Protein AF-A0A3R7MPG0-F1 (afdb_monomer)

InterPro domains:
  IPR007248 Mpv17/PMP22 [PF04117] (119-171)
  IPR007248 Mpv17/PMP22 [PF04117] (306-366)
  IPR007248 Mpv17/PMP22 [PTHR11266] (178-366)

Mean predicted aligned error: 11.09 Å

Radius of gyration: 25.56 Å; Cα contacts (8 Å, |Δi|>4): 336; chains: 1; bounding box: 61×49×84 Å

Structure (mmCIF, N/CA/C/O backbone):
data_AF-A0A3R7MPG0-F1
#
_entry.id   AF-A0A3R7MPG0-F1
#
loop_
_atom_site.group_PDB
_atom_site.id
_atom_site.type_symbol
_atom_site.label_atom_id
_atom_site.label_alt_id
_atom_site.label_comp_id
_atom_site.label_asym_id
_atom_site.label_entity_id
_atom_site.label_seq_id
_atom_site.pdbx_PDB_ins_code
_atom_site.Cartn_x
_atom_site.Cartn_y
_atom_site.Cartn_z
_atom_site.occupancy
_atom_site.B_iso_or_equiv
_atom_site.auth_seq_id
_atom_site.auth_comp_id
_a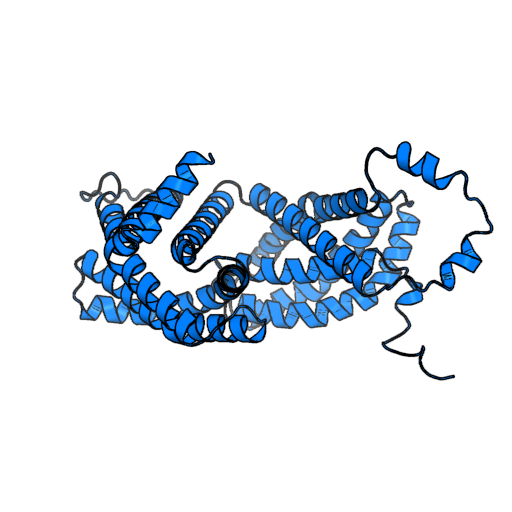tom_site.auth_asym_id
_atom_site.auth_atom_id
_atom_site.pdbx_PDB_model_num
ATOM 1 N N . MET A 1 1 ? -23.304 -18.219 -6.476 1.00 56.66 1 MET A N 1
ATOM 2 C CA . MET A 1 1 ? -22.806 -16.913 -5.970 1.00 56.66 1 MET A CA 1
ATOM 3 C C . MET A 1 1 ? -23.835 -15.772 -6.027 1.00 56.66 1 MET A C 1
ATOM 5 O O . MET A 1 1 ? -23.925 -15.036 -5.053 1.00 56.66 1 MET A O 1
ATOM 9 N N . ARG A 1 2 ? -24.663 -15.634 -7.081 1.00 66.88 2 ARG A N 1
ATOM 10 C CA . ARG A 1 2 ? -25.668 -14.545 -7.211 1.00 66.88 2 ARG A CA 1
ATOM 11 C C . ARG A 1 2 ? -26.670 -14.441 -6.041 1.00 66.88 2 ARG A C 1
ATOM 13 O O . ARG A 1 2 ? -26.971 -13.341 -5.599 1.00 66.88 2 ARG A O 1
ATOM 20 N N . GLY A 1 3 ? -27.127 -15.575 -5.500 1.00 79.06 3 GLY A N 1
ATOM 21 C CA . GLY A 1 3 ? -28.109 -15.603 -4.405 1.00 79.06 3 GLY A CA 1
ATOM 22 C C . GLY A 1 3 ? -27.589 -15.125 -3.042 1.00 79.06 3 GLY A C 1
ATOM 23 O O . GLY A 1 3 ? -28.354 -14.545 -2.280 1.00 79.06 3 GLY A O 1
ATOM 24 N N . PHE A 1 4 ? -26.301 -15.321 -2.734 1.00 82.81 4 PHE A N 1
ATOM 25 C CA . PHE A 1 4 ? -25.721 -14.835 -1.474 1.00 82.81 4 PHE A CA 1
ATOM 26 C C . PHE A 1 4 ? -25.606 -13.310 -1.473 1.00 82.81 4 PHE A C 1
ATOM 28 O O . PHE A 1 4 ? -26.016 -12.672 -0.511 1.00 82.81 4 PHE A O 1
ATOM 35 N N . ARG A 1 5 ? -25.128 -12.731 -2.583 1.00 82.19 5 ARG A N 1
ATOM 36 C CA . ARG A 1 5 ? -25.036 -11.277 -2.751 1.00 82.19 5 ARG A CA 1
ATOM 37 C C . ARG A 1 5 ? -26.388 -10.599 -2.523 1.00 82.19 5 ARG A C 1
ATOM 39 O O . ARG A 1 5 ? -26.471 -9.720 -1.685 1.00 82.19 5 ARG A O 1
ATOM 46 N N . LEU A 1 6 ? -27.448 -11.058 -3.191 1.00 85.88 6 LEU A N 1
ATOM 47 C CA . LEU A 1 6 ? -28.782 -10.459 -3.047 1.00 85.88 6 LEU A CA 1
ATOM 48 C C . LEU A 1 6 ? -29.316 -10.528 -1.606 1.00 85.88 6 LEU A C 1
ATOM 50 O O . LEU A 1 6 ? -29.942 -9.584 -1.134 1.00 85.88 6 LEU A O 1
ATOM 54 N N . LYS A 1 7 ? -29.052 -11.630 -0.889 1.00 88.81 7 LYS A N 1
ATOM 55 C CA . LYS A 1 7 ? -29.408 -11.750 0.535 1.00 88.81 7 LYS A CA 1
ATOM 56 C C . LYS A 1 7 ? -28.602 -10.786 1.404 1.00 88.81 7 LYS A C 1
ATOM 58 O O . LYS A 1 7 ? -29.168 -10.160 2.292 1.00 88.81 7 LYS A O 1
ATOM 63 N N . TYR A 1 8 ? -27.306 -10.665 1.139 1.00 87.88 8 TYR A N 1
ATOM 64 C CA . TYR A 1 8 ? -26.431 -9.754 1.866 1.00 87.88 8 TYR A CA 1
ATOM 65 C C . TYR A 1 8 ? -26.814 -8.286 1.637 1.00 87.88 8 TYR A C 1
ATOM 67 O O . TYR A 1 8 ? -26.885 -7.523 2.595 1.00 87.88 8 TYR A O 1
ATOM 75 N N . ASP A 1 9 ? -27.147 -7.922 0.398 1.00 87.81 9 ASP A N 1
ATOM 76 C CA . ASP A 1 9 ? -27.633 -6.590 0.027 1.00 87.81 9 ASP A CA 1
ATOM 77 C C . ASP A 1 9 ? -28.928 -6.265 0.781 1.00 87.81 9 ASP A C 1
ATOM 79 O O . ASP A 1 9 ? -29.051 -5.205 1.393 1.00 87.81 9 ASP A O 1
ATOM 83 N N . LYS A 1 10 ? -29.858 -7.228 0.844 1.00 90.50 10 LYS A N 1
ATOM 84 C CA . LYS A 1 10 ? -31.075 -7.092 1.648 1.00 90.50 10 LYS A CA 1
ATOM 85 C C . LYS A 1 10 ? -30.762 -6.861 3.132 1.00 90.50 10 LYS A C 1
ATOM 87 O O . LYS A 1 10 ? -31.320 -5.953 3.732 1.00 90.50 10 LYS A O 1
ATOM 92 N N . TRP A 1 11 ? -29.851 -7.628 3.730 1.00 91.00 11 TRP A N 1
ATOM 93 C CA . TRP A 1 11 ? -29.467 -7.433 5.135 1.00 91.00 11 TRP A CA 1
ATOM 94 C C . TRP A 1 11 ? -28.760 -6.098 5.395 1.00 91.00 11 TRP A C 1
ATOM 96 O O . TRP A 1 11 ? -28.925 -5.512 6.468 1.00 91.00 11 TRP A O 1
ATOM 106 N N . LEU A 1 12 ? -27.967 -5.604 4.441 1.00 89.69 12 LEU A N 1
ATOM 107 C CA . LEU A 1 12 ? -27.347 -4.282 4.526 1.00 89.69 12 LEU A CA 1
ATOM 108 C C . LEU A 1 12 ? -28.386 -3.163 4.491 1.00 89.69 12 LEU A C 1
ATOM 110 O O . LEU A 1 12 ? -28.209 -2.170 5.192 1.00 89.69 12 LEU A O 1
ATOM 114 N N . HIS A 1 13 ? -29.452 -3.333 3.713 1.00 89.31 13 HIS A N 1
ATOM 115 C CA . HIS A 1 13 ? -30.543 -2.373 3.638 1.00 89.31 13 HIS A CA 1
ATOM 116 C C . HIS A 1 13 ? -31.448 -2.429 4.881 1.00 89.31 13 HIS A C 1
ATOM 118 O O . HIS A 1 13 ? -31.694 -1.405 5.515 1.00 89.31 13 HIS A O 1
ATOM 124 N N . ASP A 1 14 ? -31.892 -3.626 5.272 1.00 92.12 14 ASP A N 1
ATOM 125 C CA . ASP A 1 14 ? -32.869 -3.819 6.351 1.00 92.12 14 ASP A CA 1
ATOM 126 C C . ASP A 1 14 ? -32.254 -3.602 7.746 1.00 92.12 14 ASP A C 1
ATOM 128 O O . ASP A 1 14 ? -32.938 -3.210 8.690 1.00 92.12 14 ASP A O 1
ATOM 132 N N . SER A 1 15 ? -30.962 -3.895 7.922 1.00 92.25 15 SER A N 1
ATOM 133 C CA . SER A 1 15 ? -30.272 -3.802 9.218 1.00 92.25 15 SER A CA 1
ATOM 134 C C . SER A 1 15 ? -28.780 -3.477 9.047 1.00 92.25 15 SER A C 1
ATOM 136 O O . SER A 1 15 ? -27.912 -4.293 9.377 1.00 92.25 15 SER A O 1
ATOM 138 N N . PRO A 1 16 ? -28.436 -2.268 8.563 1.00 90.50 16 PRO A N 1
ATOM 139 C CA . PRO A 1 16 ? -27.074 -1.917 8.162 1.00 90.50 16 PRO A CA 1
ATOM 140 C C . PRO A 1 16 ? -26.043 -2.055 9.283 1.00 90.50 16 PRO A C 1
ATOM 142 O O . PRO A 1 16 ? -24.941 -2.547 9.042 1.00 90.50 16 PRO A O 1
ATOM 145 N N . LEU A 1 17 ? -26.372 -1.611 10.500 1.00 92.50 17 LEU A N 1
ATOM 146 C CA . LEU A 1 17 ? -25.441 -1.643 11.633 1.00 92.50 17 LEU A CA 1
ATOM 147 C C . LEU A 1 17 ? -25.150 -3.071 12.091 1.00 92.50 17 LEU A C 1
ATOM 149 O O . LEU A 1 17 ? -23.988 -3.415 12.278 1.00 92.50 17 LEU A O 1
ATOM 153 N N . VAL A 1 18 ? -26.180 -3.913 12.200 1.00 93.88 18 VAL A N 1
ATOM 154 C CA . VAL A 1 18 ? -26.025 -5.317 12.603 1.00 93.88 18 VAL A CA 1
ATOM 155 C C . VAL A 1 18 ? -25.221 -6.075 11.555 1.00 93.88 18 VAL A C 1
ATOM 157 O O . VAL A 1 18 ? -24.236 -6.727 11.887 1.00 93.88 18 VAL A O 1
ATOM 160 N N . THR A 1 19 ? -25.567 -5.927 10.276 1.00 93.06 19 THR A N 1
ATOM 161 C CA . THR A 1 19 ? -24.882 -6.620 9.178 1.00 93.06 19 THR A CA 1
ATOM 162 C C . THR A 1 19 ? -23.407 -6.228 9.090 1.00 93.06 19 THR A C 1
ATOM 164 O O . THR A 1 19 ? -22.535 -7.095 8.974 1.00 93.06 19 THR A O 1
ATOM 167 N N . LYS A 1 20 ? -23.095 -4.930 9.204 1.00 93.12 20 LYS A N 1
ATOM 168 C CA . LYS A 1 20 ? -21.711 -4.424 9.230 1.00 93.12 20 LYS A CA 1
ATOM 169 C C . LYS A 1 20 ? -20.977 -4.840 10.506 1.00 93.12 20 LYS A C 1
ATOM 171 O O . LYS A 1 20 ? -19.799 -5.177 10.430 1.00 93.12 20 LYS A O 1
ATOM 176 N N . GLY A 1 21 ? -21.666 -4.863 11.646 1.00 95.81 21 GLY A N 1
ATOM 177 C CA . GLY A 1 21 ? -21.138 -5.324 12.928 1.00 95.81 21 GLY A CA 1
ATOM 178 C C . GLY A 1 21 ? -20.740 -6.795 12.887 1.00 95.81 21 GLY A C 1
ATOM 179 O O . GLY A 1 21 ? -19.581 -7.118 13.116 1.00 95.81 21 GLY A O 1
ATOM 180 N N . VAL A 1 22 ? -21.653 -7.687 12.498 1.00 95.50 22 VAL A N 1
ATOM 181 C CA . VAL A 1 22 ? -21.399 -9.137 12.425 1.00 95.50 22 VAL A CA 1
ATOM 182 C C . VAL A 1 22 ? -20.270 -9.455 11.447 1.00 95.50 22 VAL A C 1
ATOM 184 O O . VAL A 1 22 ? -19.342 -10.187 11.787 1.00 95.50 22 VAL A O 1
ATOM 187 N N . THR A 1 23 ? -20.302 -8.873 10.245 1.00 92.50 23 THR A N 1
ATOM 188 C CA . THR A 1 23 ? -19.237 -9.102 9.255 1.00 92.50 23 THR A CA 1
ATOM 189 C C . THR A 1 23 ? -17.882 -8.580 9.726 1.00 92.50 23 THR A C 1
ATOM 191 O O . THR A 1 23 ? -16.873 -9.260 9.545 1.00 92.50 23 THR A O 1
ATOM 194 N N . SER A 1 24 ? -17.845 -7.419 10.383 1.00 93.25 24 SER A N 1
ATOM 195 C CA . SER A 1 24 ? -16.608 -6.887 10.963 1.00 93.25 24 SER A CA 1
ATOM 196 C C . SER A 1 24 ? -16.107 -7.754 12.115 1.00 93.25 24 SER A C 1
ATOM 198 O O . SER A 1 24 ? -14.927 -8.078 12.142 1.00 93.25 24 SER A O 1
ATOM 200 N N . ALA A 1 25 ? -16.982 -8.197 13.017 1.00 95.50 25 ALA A N 1
ATOM 201 C CA . ALA A 1 25 ? -16.635 -9.070 14.134 1.00 95.50 25 ALA A CA 1
ATOM 202 C C . ALA A 1 25 ? -15.935 -10.353 13.650 1.00 95.50 25 ALA A C 1
ATOM 204 O O . ALA A 1 25 ? -14.857 -10.696 14.135 1.00 95.50 25 ALA A O 1
ATOM 205 N N . ILE A 1 26 ? -16.499 -11.004 12.623 1.00 93.88 26 ILE A N 1
ATOM 206 C CA . ILE A 1 26 ? -15.910 -12.193 11.991 1.00 93.88 26 ILE A CA 1
ATOM 207 C C . ILE A 1 26 ? -14.532 -11.869 11.402 1.00 93.88 26 ILE A C 1
ATOM 209 O O . ILE A 1 26 ? -13.565 -12.573 11.687 1.00 93.88 26 ILE A O 1
ATOM 213 N N . LEU A 1 27 ? -14.413 -10.802 10.604 1.00 91.06 27 LEU A N 1
ATOM 214 C CA . LEU A 1 27 ? -13.152 -10.458 9.940 1.00 91.06 27 LEU A CA 1
ATOM 215 C C . LEU A 1 27 ? -12.053 -10.091 10.939 1.00 91.06 27 LEU A C 1
ATOM 217 O O . LEU A 1 27 ? -10.922 -10.554 10.784 1.00 91.06 27 LEU A O 1
ATOM 221 N N . PHE A 1 28 ? -12.373 -9.317 11.979 1.00 92.44 28 PHE A N 1
ATOM 222 C CA . PHE A 1 28 ? -11.432 -8.996 13.051 1.00 92.44 28 PHE A CA 1
ATOM 223 C C . PHE A 1 28 ? -10.973 -10.252 13.795 1.00 92.44 28 PHE A C 1
ATOM 225 O O . PHE A 1 28 ? -9.769 -10.416 13.978 1.00 92.44 28 PHE A O 1
ATOM 232 N N . GLY A 1 29 ? -11.893 -11.164 14.129 1.00 90.56 29 GLY A N 1
ATOM 233 C CA . GLY A 1 29 ? -11.553 -12.443 14.754 1.00 90.56 29 GLY A CA 1
ATOM 234 C C . GLY A 1 29 ? -10.646 -13.318 13.883 1.00 90.56 29 GLY A C 1
ATOM 235 O O . GLY A 1 29 ? -9.642 -13.831 14.367 1.00 90.56 29 GLY A O 1
ATOM 236 N N . VAL A 1 30 ? -10.948 -13.442 12.584 1.00 89.75 30 VAL A N 1
ATOM 237 C CA . VAL A 1 30 ? -10.126 -14.222 11.639 1.00 89.75 30 VAL A CA 1
ATOM 238 C C . VAL A 1 30 ? -8.711 -13.662 11.530 1.00 89.75 30 VAL A C 1
ATOM 240 O O . VAL A 1 30 ? -7.752 -14.420 11.620 1.00 89.75 30 VAL A O 1
ATOM 243 N N . GLY A 1 31 ? -8.550 -12.351 11.345 1.00 84.06 31 GLY A N 1
ATOM 244 C CA . GLY A 1 31 ? -7.193 -11.812 11.197 1.00 84.06 31 GLY A CA 1
ATOM 245 C C . GLY A 1 31 ? -6.423 -11.716 12.508 1.00 84.06 31 GLY A C 1
ATOM 246 O O . GLY A 1 31 ? -5.208 -11.831 12.473 1.00 84.06 31 GLY A O 1
ATOM 247 N N . ASP A 1 32 ? -7.084 -11.644 13.670 1.00 88.31 32 ASP A N 1
ATOM 248 C CA . ASP A 1 32 ? -6.380 -11.855 14.941 1.00 88.31 32 ASP A CA 1
ATOM 249 C C . ASP A 1 32 ? -5.816 -13.284 15.038 1.00 88.31 32 ASP A C 1
ATOM 251 O O . ASP A 1 32 ? -4.692 -13.464 15.489 1.00 88.31 32 ASP A O 1
ATOM 255 N N . ARG A 1 33 ? -6.519 -14.300 14.514 1.00 87.19 33 ARG A N 1
ATOM 256 C CA . ARG A 1 33 ? -5.970 -15.667 14.422 1.00 87.19 33 ARG A CA 1
ATOM 257 C C . ARG A 1 33 ? -4.807 -15.795 13.451 1.00 87.19 33 ARG A C 1
ATOM 259 O O . ARG A 1 33 ? -3.883 -16.553 13.728 1.00 87.19 33 ARG A O 1
ATOM 266 N N . ILE A 1 34 ? -4.836 -15.061 12.340 1.00 82.75 34 ILE A N 1
ATOM 267 C CA . ILE A 1 34 ? -3.691 -14.980 11.424 1.00 82.75 34 ILE A CA 1
ATOM 268 C C . ILE A 1 34 ? -2.509 -14.314 12.141 1.00 82.75 34 ILE A C 1
ATOM 270 O O . ILE A 1 34 ? -1.416 -14.867 12.127 1.00 82.75 34 ILE A O 1
ATOM 274 N N . ALA A 1 35 ? -2.734 -13.187 12.824 1.00 79.50 35 ALA A N 1
ATOM 275 C CA . ALA A 1 35 ? -1.698 -12.459 13.556 1.00 79.50 35 ALA A CA 1
ATOM 276 C C . ALA A 1 35 ? -1.056 -13.307 14.664 1.00 79.50 35 ALA A C 1
ATOM 278 O O . ALA A 1 35 ? 0.163 -13.408 14.719 1.00 79.50 35 ALA A O 1
ATOM 279 N N . GLN A 1 36 ? -1.857 -13.992 15.485 1.00 81.25 36 GLN A N 1
ATOM 280 C CA . GLN A 1 36 ? -1.340 -14.893 16.522 1.00 81.25 36 GLN A CA 1
ATOM 281 C C . GLN A 1 36 ? -0.517 -16.051 15.944 1.00 81.25 36 GLN A C 1
ATOM 283 O O . GLN A 1 36 ? 0.438 -16.498 16.569 1.00 81.25 36 GLN A O 1
ATOM 288 N N . ARG A 1 37 ? -0.863 -16.541 14.746 1.00 79.62 37 ARG A N 1
ATOM 289 C CA . ARG A 1 37 ? -0.071 -17.568 14.061 1.00 79.62 37 ARG A CA 1
ATOM 290 C C . ARG A 1 37 ? 1.283 -17.030 13.590 1.00 79.62 37 ARG A C 1
ATOM 292 O O . ARG A 1 37 ? 2.259 -17.765 13.667 1.00 79.62 37 ARG A O 1
ATOM 299 N N . ILE A 1 38 ? 1.336 -15.778 13.125 1.00 70.69 38 ILE A N 1
ATOM 300 C CA . ILE A 1 38 ? 2.599 -15.104 12.774 1.00 70.69 38 ILE A CA 1
ATOM 301 C C . ILE A 1 38 ? 3.476 -14.968 14.025 1.00 70.69 38 ILE A C 1
ATOM 303 O O . ILE A 1 38 ? 4.623 -15.388 14.005 1.00 70.69 38 ILE A O 1
ATOM 307 N N . GLU A 1 39 ? 2.923 -14.450 15.125 1.00 71.94 39 GLU A N 1
ATOM 308 C CA . GLU A 1 39 ? 3.657 -14.254 16.388 1.00 71.94 39 GLU A CA 1
ATOM 309 C C . GLU A 1 39 ? 4.150 -15.585 16.991 1.00 71.94 39 GLU A C 1
ATOM 311 O O . GLU A 1 39 ? 5.285 -15.689 17.456 1.00 71.94 39 GLU A O 1
ATOM 316 N N . GLY A 1 40 ? 3.329 -16.640 16.928 1.00 64.06 40 GLY A N 1
ATOM 317 C CA . GLY A 1 40 ? 3.726 -17.983 17.358 1.00 64.06 40 GLY A CA 1
ATOM 318 C C . GLY A 1 40 ? 4.908 -18.546 16.563 1.00 64.06 40 GLY A C 1
ATOM 319 O O . GLY A 1 40 ? 5.736 -19.246 17.134 1.00 64.06 40 GLY A O 1
ATOM 320 N N . SER A 1 41 ? 5.039 -18.185 15.281 1.00 51.62 41 SER A N 1
ATOM 321 C CA . SER A 1 41 ? 6.190 -18.570 14.454 1.00 51.62 41 SER A CA 1
ATOM 322 C C . SER A 1 41 ? 7.494 -17.860 14.846 1.00 51.62 41 SER A C 1
ATOM 324 O O . SER A 1 41 ? 8.555 -18.379 14.513 1.00 51.62 41 SER A O 1
ATOM 326 N N . GLU A 1 42 ? 7.447 -16.701 15.516 1.00 51.94 42 GLU A N 1
ATOM 327 C CA . GLU A 1 42 ? 8.642 -15.970 15.985 1.00 51.94 42 GLU A CA 1
ATOM 328 C C . GLU A 1 42 ? 9.144 -16.475 17.350 1.00 51.94 42 GLU A C 1
ATOM 330 O O . GLU A 1 42 ? 10.319 -16.326 17.679 1.00 51.94 42 GLU A O 1
ATOM 335 N N . THR A 1 43 ? 8.260 -17.074 18.154 1.00 50.19 43 THR A N 1
ATOM 336 C CA . THR A 1 43 ? 8.569 -17.459 19.545 1.00 50.19 43 THR A CA 1
ATOM 337 C C . THR A 1 43 ? 9.219 -18.847 19.646 1.00 50.19 43 THR A C 1
ATOM 339 O O . THR A 1 43 ? 9.880 -19.144 20.636 1.00 50.19 43 THR A O 1
ATOM 342 N N . ASP A 1 44 ? 9.113 -19.684 18.607 1.00 48.34 44 ASP A N 1
ATOM 343 C CA . ASP A 1 44 ? 9.743 -21.016 18.572 1.00 48.34 44 ASP A CA 1
ATOM 344 C C . ASP A 1 44 ? 11.290 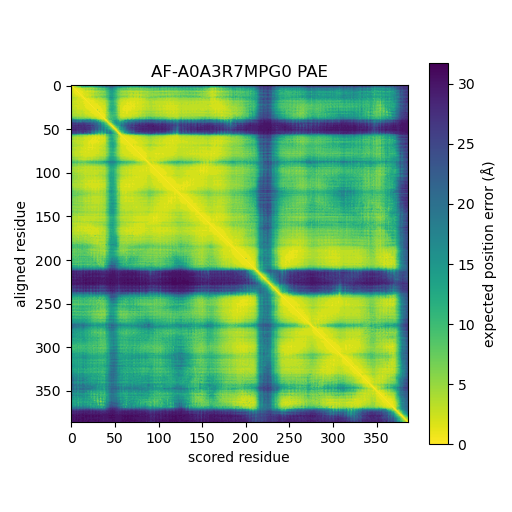-20.978 18.464 1.00 48.34 44 ASP A C 1
ATOM 346 O O . ASP A 1 44 ? 11.925 -22.021 18.608 1.00 48.34 44 ASP A O 1
ATOM 350 N N . ASP A 1 45 ? 11.912 -19.800 18.284 1.00 46.19 45 ASP A N 1
ATOM 351 C CA . ASP A 1 45 ? 13.380 -19.635 18.219 1.00 46.19 45 ASP A CA 1
ATOM 352 C C . ASP A 1 45 ? 14.014 -19.155 19.550 1.00 46.19 45 ASP A C 1
ATOM 354 O O . ASP A 1 45 ? 15.224 -19.244 19.739 1.00 46.19 45 ASP A O 1
ATOM 358 N N . ASN A 1 46 ? 13.211 -18.697 20.522 1.00 43.97 46 ASN A N 1
ATOM 359 C CA . ASN A 1 46 ? 13.669 -18.326 21.869 1.00 43.97 46 ASN A CA 1
ATOM 360 C C . ASN A 1 46 ? 12.781 -19.014 22.911 1.00 43.97 46 ASN A C 1
ATOM 362 O O . ASN A 1 46 ? 11.691 -18.544 23.225 1.00 43.97 46 ASN A O 1
ATOM 366 N N . GLY A 1 47 ? 13.257 -20.151 23.421 1.00 44.00 47 GLY A N 1
ATOM 367 C CA . GLY A 1 47 ? 12.510 -21.095 24.255 1.00 44.00 47 GLY A CA 1
ATOM 368 C C . GLY A 1 47 ? 12.124 -20.626 25.662 1.00 44.00 47 GLY A C 1
ATOM 369 O O . GLY A 1 47 ? 12.475 -21.301 26.623 1.00 44.00 47 GLY A O 1
ATOM 370 N N . ASP A 1 48 ? 11.338 -19.557 25.782 1.00 42.44 48 ASP A N 1
ATOM 371 C CA . ASP A 1 48 ? 10.615 -19.213 27.010 1.00 42.44 48 ASP A CA 1
ATOM 372 C C . ASP A 1 48 ? 9.108 -19.397 26.790 1.00 42.44 48 ASP A C 1
ATOM 374 O O . ASP A 1 48 ? 8.401 -18.553 26.237 1.00 42.44 48 ASP A O 1
ATOM 378 N N . LYS A 1 49 ? 8.605 -20.559 27.217 1.00 46.03 49 LYS A N 1
ATOM 379 C CA . LYS A 1 49 ? 7.169 -20.819 27.334 1.00 46.03 49 LYS A CA 1
ATOM 380 C C . LYS A 1 49 ? 6.689 -20.226 28.652 1.00 46.03 49 LYS A C 1
ATOM 382 O O . LYS A 1 49 ? 6.760 -20.894 29.680 1.00 46.03 49 LYS A O 1
ATOM 387 N N . ASP A 1 50 ? 6.199 -18.992 28.614 1.00 44.47 50 ASP A N 1
ATOM 388 C CA . ASP A 1 50 ? 5.477 -18.434 29.755 1.00 44.47 50 ASP A CA 1
ATOM 389 C C . ASP A 1 50 ? 4.065 -19.045 29.823 1.00 44.47 50 ASP A C 1
ATOM 391 O O . ASP A 1 50 ? 3.201 -18.822 28.968 1.00 44.47 50 ASP A O 1
ATOM 395 N N . ASP A 1 51 ? 3.855 -19.884 30.835 1.00 47.66 51 ASP A N 1
ATOM 396 C CA . ASP A 1 51 ? 2.583 -20.516 31.168 1.00 47.66 51 ASP A CA 1
ATOM 397 C C . ASP A 1 51 ? 1.680 -19.508 31.908 1.00 47.66 51 ASP A C 1
ATOM 399 O O . ASP A 1 51 ? 1.779 -19.328 33.121 1.00 47.66 51 ASP A O 1
ATOM 403 N N . SER A 1 52 ? 0.709 -18.896 31.214 1.00 40.94 52 SER A N 1
ATOM 404 C CA . SER A 1 52 ? -0.459 -18.299 31.886 1.00 40.94 52 SER A CA 1
ATOM 405 C C . SER A 1 52 ? -1.757 -18.353 31.052 1.00 40.94 52 SER A C 1
ATOM 407 O O . SER A 1 52 ? -1.990 -17.587 30.128 1.00 40.94 52 SER A O 1
ATOM 409 N N . ALA A 1 53 ? -2.647 -19.292 31.403 1.00 45.12 53 ALA A N 1
ATOM 410 C CA . ALA A 1 53 ? -4.120 -19.290 31.262 1.00 45.12 53 ALA A CA 1
ATOM 411 C C . ALA A 1 53 ? -4.841 -18.854 29.945 1.00 45.12 53 ALA A C 1
ATOM 413 O O . ALA A 1 53 ? -6.077 -18.785 29.947 1.00 45.12 53 ALA A O 1
ATOM 414 N N . ASP A 1 54 ? -4.160 -18.583 28.828 1.00 55.72 54 ASP A N 1
ATOM 415 C CA . ASP A 1 54 ? -4.753 -18.283 27.508 1.00 55.72 54 ASP A CA 1
ATOM 416 C C . ASP A 1 54 ? -4.219 -19.248 26.440 1.00 55.72 54 ASP A C 1
ATOM 418 O O . ASP A 1 54 ? -3.624 -18.851 25.444 1.00 55.72 54 ASP A O 1
ATOM 422 N N . ARG A 1 55 ? -4.436 -20.554 26.658 1.00 50.50 55 ARG A N 1
ATOM 423 C CA . ARG A 1 55 ? -3.823 -21.673 25.908 1.00 50.50 55 ARG A CA 1
ATOM 424 C C . ARG A 1 55 ? -4.021 -21.658 24.376 1.00 50.50 55 ARG A C 1
ATOM 426 O O . ARG A 1 55 ? -3.465 -22.509 23.700 1.00 50.50 55 ARG A O 1
ATOM 433 N N . HIS A 1 56 ? -4.811 -20.729 23.831 1.00 58.12 56 HIS A N 1
ATOM 434 C CA . HIS A 1 56 ? -5.071 -20.571 22.394 1.00 58.12 56 HIS A CA 1
ATOM 435 C C . HIS A 1 56 ? -5.327 -19.103 21.964 1.00 58.12 56 HIS A C 1
ATOM 437 O O . HIS A 1 56 ? -5.938 -18.884 20.914 1.00 58.12 56 HIS A O 1
ATOM 443 N N . GLY A 1 57 ? -4.980 -18.104 22.792 1.00 75.00 57 GLY A N 1
ATOM 444 C CA . GLY A 1 57 ? -5.218 -16.680 22.492 1.00 75.00 57 GLY A CA 1
ATOM 445 C C . GLY A 1 57 ? -6.693 -16.303 22.272 1.00 75.00 57 GLY A C 1
ATOM 446 O O . GLY A 1 57 ? -7.018 -15.314 21.602 1.00 75.00 57 GLY A O 1
ATOM 447 N N . LEU A 1 58 ? -7.626 -17.103 22.805 1.00 84.06 58 LEU A N 1
ATOM 448 C CA . LEU A 1 58 ? -9.068 -16.938 22.589 1.00 84.06 58 LEU A CA 1
ATOM 449 C C . LEU A 1 58 ? -9.575 -15.635 23.206 1.00 84.06 58 LEU A C 1
ATOM 451 O O . LEU A 1 58 ? -10.453 -14.991 22.627 1.00 84.06 58 LEU A O 1
ATOM 455 N N . LYS A 1 59 ? -9.017 -15.239 24.358 1.00 86.69 59 LYS A N 1
ATOM 456 C CA . LYS A 1 59 ? -9.386 -13.990 25.034 1.00 86.69 59 LYS A CA 1
ATOM 457 C C . LYS A 1 59 ? -9.010 -12.789 24.173 1.00 86.69 59 LYS A C 1
ATOM 459 O O . LYS A 1 59 ? -9.842 -11.906 23.966 1.00 86.69 59 LYS A O 1
ATOM 464 N N . ARG A 1 60 ? -7.805 -12.788 23.592 1.00 85.31 60 ARG A N 1
ATOM 465 C CA . ARG A 1 60 ? -7.376 -11.756 22.636 1.00 85.31 60 ARG A CA 1
ATOM 466 C C . ARG A 1 60 ? -8.298 -11.694 21.418 1.00 85.31 60 ARG A C 1
ATOM 468 O O . ARG A 1 60 ? -8.773 -10.608 21.080 1.00 85.31 60 ARG A O 1
ATOM 475 N N . THR A 1 61 ? -8.648 -12.841 20.838 1.00 91.81 61 THR A N 1
ATOM 476 C CA . THR A 1 61 ? -9.573 -12.884 19.698 1.00 91.81 61 THR A CA 1
ATOM 477 C C . THR A 1 61 ? -10.950 -12.342 20.055 1.00 91.81 61 THR A C 1
ATOM 479 O O . THR A 1 61 ? -11.508 -11.567 19.283 1.00 91.81 61 THR A O 1
ATOM 482 N N . ALA A 1 62 ? -11.491 -12.675 21.229 1.00 93.44 62 ALA A N 1
ATOM 483 C CA . ALA A 1 62 ? -12.777 -12.146 21.678 1.00 93.44 62 ALA A CA 1
ATOM 484 C C . ALA A 1 62 ? -12.763 -10.610 21.776 1.00 93.44 62 ALA A C 1
ATOM 486 O O . ALA A 1 62 ? -13.706 -9.958 21.327 1.00 93.44 62 ALA A O 1
ATOM 487 N N . ARG A 1 63 ? -11.671 -10.015 22.274 1.00 93.00 63 ARG A N 1
ATOM 488 C CA . ARG A 1 63 ? -11.494 -8.550 22.310 1.00 93.00 63 ARG A CA 1
ATOM 489 C C . ARG A 1 63 ? -11.468 -7.949 20.903 1.00 93.00 63 ARG A C 1
ATOM 491 O O . ARG A 1 63 ? -12.137 -6.953 20.648 1.00 93.00 63 ARG A O 1
ATOM 498 N N . MET A 1 64 ? -10.791 -8.586 19.949 1.00 93.12 64 MET A N 1
ATOM 499 C CA . MET A 1 64 ? -10.779 -8.113 18.556 1.00 93.12 64 MET A CA 1
ATOM 500 C C . MET A 1 64 ? -12.150 -8.232 17.876 1.00 93.12 64 MET A C 1
ATOM 502 O O . MET A 1 64 ? -12.558 -7.321 17.157 1.00 93.12 64 MET A O 1
ATOM 506 N N . VAL A 1 65 ? -12.893 -9.310 18.140 1.00 95.69 65 VAL A N 1
ATOM 507 C CA . VAL A 1 65 ? -14.277 -9.501 17.670 1.00 95.69 65 VAL A CA 1
ATOM 508 C C . VAL A 1 65 ? -15.187 -8.392 18.212 1.00 95.69 65 VAL A C 1
ATOM 510 O O . VAL A 1 65 ? -15.945 -7.794 17.445 1.00 95.69 65 VAL A O 1
ATOM 513 N N . LEU A 1 66 ? -15.077 -8.071 19.507 1.00 96.50 66 LEU A N 1
ATOM 514 C CA . LEU A 1 66 ? -15.831 -6.988 20.146 1.00 96.50 66 LEU A CA 1
ATOM 515 C C . LEU A 1 66 ? -15.462 -5.617 19.571 1.00 96.50 66 LEU A C 1
ATOM 517 O O . LEU A 1 66 ? -16.357 -4.853 19.206 1.00 96.50 66 LEU A O 1
ATOM 521 N N . TRP A 1 67 ? -14.166 -5.325 19.426 1.00 95.69 67 TRP A N 1
ATOM 522 C CA . TRP A 1 67 ? -13.699 -4.100 18.779 1.00 95.69 67 TRP A CA 1
ATOM 523 C C . TRP A 1 67 ? -14.280 -3.957 17.372 1.00 95.69 67 TRP A C 1
ATOM 525 O O . TRP A 1 67 ? -14.887 -2.936 17.053 1.00 95.69 67 TRP A O 1
ATOM 535 N N . GLY A 1 68 ? -14.138 -4.992 16.543 1.00 91.94 68 GLY A N 1
ATOM 536 C CA . GLY A 1 68 ? -14.599 -4.988 15.160 1.00 91.94 68 GLY A CA 1
ATOM 537 C C . GLY A 1 68 ? -16.108 -4.798 15.034 1.00 91.94 68 GLY A C 1
ATOM 538 O O . GLY A 1 68 ? -16.568 -3.978 14.239 1.00 91.94 68 GLY A O 1
ATOM 539 N N . GLY A 1 69 ? -16.878 -5.558 15.814 1.00 94.25 69 GLY A N 1
ATOM 540 C CA . GLY A 1 69 ? -18.331 -5.608 15.686 1.00 94.25 69 GLY A CA 1
ATOM 541 C C . GLY A 1 69 ? -19.081 -4.478 16.379 1.00 94.25 69 GLY A C 1
ATOM 542 O O . GLY A 1 69 ? -20.035 -3.953 15.808 1.00 94.25 69 GLY A O 1
ATOM 543 N N . VAL A 1 70 ? -18.662 -4.107 17.590 1.00 95.69 70 VAL A N 1
ATOM 544 C CA . VAL A 1 70 ? -19.427 -3.201 18.464 1.00 95.69 70 VAL A CA 1
ATOM 545 C C . VAL A 1 70 ? -18.915 -1.766 18.393 1.00 95.69 70 VAL A C 1
ATOM 547 O O . VAL A 1 70 ? -19.709 -0.835 18.487 1.00 95.69 70 VAL A O 1
ATOM 550 N N . LEU A 1 71 ? -17.610 -1.565 18.196 1.00 94.25 71 LEU A N 1
ATOM 551 C CA . LEU A 1 71 ? -17.011 -0.228 18.181 1.00 94.25 71 LEU A CA 1
ATOM 552 C C . LEU A 1 71 ? -16.699 0.223 16.752 1.00 94.25 71 LEU A C 1
ATOM 554 O O . LEU A 1 71 ? -17.296 1.175 16.251 1.00 94.25 71 LEU A O 1
ATOM 558 N N . PHE A 1 72 ? -15.811 -0.486 16.059 1.00 93.81 72 PHE A N 1
ATOM 559 C CA . PHE A 1 72 ? -15.306 -0.088 14.747 1.00 93.81 72 PHE A CA 1
ATOM 560 C C . PHE A 1 72 ? -16.409 0.009 13.685 1.00 93.81 72 PHE A C 1
ATOM 562 O O . PHE A 1 72 ? -16.485 1.014 12.978 1.00 93.81 72 PHE A O 1
ATOM 569 N N . ALA A 1 73 ? -17.278 -1.000 13.563 1.00 93.75 73 ALA A N 1
ATOM 570 C CA . ALA A 1 73 ? -18.302 -1.008 12.520 1.00 93.75 73 ALA A CA 1
ATOM 571 C C . ALA A 1 73 ? -19.365 0.098 12.683 1.00 93.75 73 ALA A C 1
ATOM 573 O O . ALA A 1 73 ? -19.646 0.774 11.688 1.00 93.75 73 ALA A O 1
ATOM 574 N N . PRO A 1 74 ? -19.932 0.360 13.879 1.00 95.25 74 PRO A N 1
ATOM 575 C CA . PRO A 1 74 ? -20.837 1.495 14.066 1.00 95.25 74 PRO A CA 1
ATOM 576 C C . PRO A 1 74 ? -20.156 2.855 13.878 1.00 95.25 74 PRO A C 1
ATOM 578 O O . PRO A 1 74 ? -20.708 3.709 13.181 1.00 95.25 74 PRO A O 1
ATOM 581 N N . ILE A 1 75 ? -18.942 3.040 14.415 1.00 95.56 75 ILE A N 1
ATOM 582 C CA . ILE A 1 75 ? -18.169 4.284 14.250 1.00 95.56 75 ILE A CA 1
ATOM 583 C C . ILE A 1 75 ? -17.889 4.541 12.763 1.00 95.56 75 ILE A C 1
ATOM 585 O O . ILE A 1 75 ? -18.177 5.622 12.247 1.00 95.56 75 ILE A O 1
ATOM 589 N N . GLY A 1 76 ? -17.401 3.529 12.041 1.00 93.94 76 GLY A N 1
ATOM 590 C CA . GLY A 1 76 ? -17.156 3.614 10.603 1.00 93.94 76 GLY A CA 1
ATOM 591 C C . GLY A 1 76 ? -18.436 3.845 9.798 1.00 93.94 76 GLY A C 1
ATOM 592 O O . GLY A 1 76 ? -18.430 4.610 8.835 1.00 93.94 76 GLY A O 1
ATOM 593 N N . HIS A 1 77 ? -19.560 3.237 10.194 1.00 94.62 77 HIS A N 1
ATOM 594 C CA . HIS A 1 77 ? -20.853 3.475 9.550 1.00 94.62 77 HIS A CA 1
ATOM 595 C C . HIS A 1 77 ? -21.258 4.942 9.673 1.00 94.62 77 HIS A C 1
ATOM 597 O O . HIS A 1 77 ? -21.604 5.560 8.664 1.00 94.62 77 HIS A O 1
ATOM 603 N N . ALA A 1 78 ? -21.199 5.505 10.880 1.00 95.69 78 ALA A N 1
ATOM 604 C CA . ALA A 1 78 ? -21.516 6.908 11.107 1.00 95.69 78 ALA A CA 1
ATOM 605 C C . ALA A 1 78 ? -20.582 7.826 10.301 1.00 95.69 78 ALA A C 1
ATOM 607 O O . ALA A 1 78 ? -21.064 8.701 9.579 1.00 95.69 78 ALA A O 1
ATOM 608 N N . TRP A 1 79 ? -19.269 7.568 10.344 1.00 96.50 79 TRP A N 1
ATOM 609 C CA . TRP A 1 79 ? -18.264 8.360 9.634 1.00 96.50 79 TRP A CA 1
ATOM 610 C C . TRP A 1 79 ? -18.478 8.375 8.120 1.00 96.50 79 TRP A C 1
ATOM 612 O O . TRP A 1 79 ? -18.560 9.447 7.525 1.00 96.50 79 TRP A O 1
ATOM 622 N N . TYR A 1 80 ? -18.640 7.215 7.475 1.00 93.69 80 TYR A N 1
ATOM 623 C CA . TYR A 1 80 ? -18.793 7.183 6.018 1.00 93.69 80 TYR A CA 1
ATOM 624 C C . TYR A 1 80 ? -20.107 7.798 5.540 1.00 93.69 80 TYR A C 1
ATOM 626 O O . TYR A 1 80 ? -20.124 8.418 4.478 1.00 93.69 80 TYR A O 1
ATOM 634 N N . ASN A 1 81 ? -21.190 7.674 6.312 1.00 94.00 81 ASN A N 1
ATOM 635 C CA . ASN A 1 81 ? -22.443 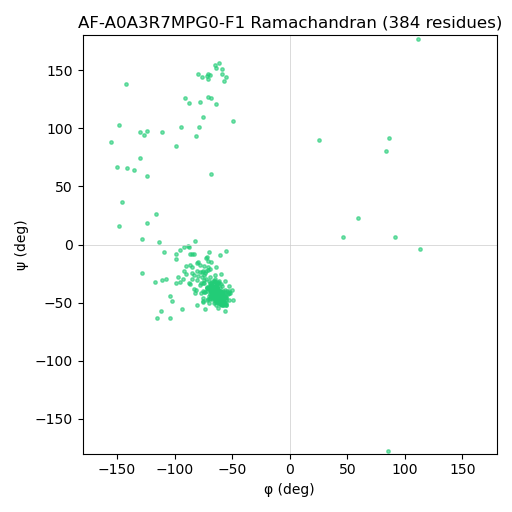8.363 6.000 1.00 94.00 81 ASN A CA 1
ATOM 636 C C . ASN A 1 81 ? -22.309 9.881 6.157 1.00 94.00 81 ASN A C 1
ATOM 638 O O . ASN A 1 81 ? -22.801 10.627 5.312 1.00 94.00 81 ASN A O 1
ATOM 642 N N . PHE A 1 82 ? -21.641 10.345 7.215 1.00 95.44 82 PHE A N 1
ATOM 643 C CA . PHE A 1 82 ? -21.337 11.762 7.400 1.00 95.44 82 PHE A CA 1
ATOM 644 C C . PHE A 1 82 ? -20.492 12.298 6.240 1.00 95.44 82 PHE A C 1
ATOM 646 O O . PHE A 1 82 ? -20.858 13.289 5.611 1.00 95.44 82 PHE A O 1
ATOM 653 N N . LEU A 1 83 ? -19.408 11.601 5.908 1.00 92.88 83 LEU A N 1
ATOM 654 C CA . LEU A 1 83 ? -18.470 12.017 4.877 1.00 92.88 83 LEU A CA 1
ATOM 655 C C . LEU A 1 83 ? -19.126 12.075 3.492 1.00 92.88 83 LEU A C 1
ATOM 657 O O . LEU A 1 83 ? -18.842 12.981 2.712 1.00 92.88 83 LEU A O 1
ATOM 661 N N . GLU A 1 84 ? -20.039 11.146 3.199 1.00 91.56 84 GLU A N 1
ATOM 662 C CA . GLU A 1 84 ? -20.774 11.128 1.933 1.00 91.56 84 GLU A CA 1
ATOM 663 C C . GLU A 1 84 ? -21.859 12.217 1.853 1.00 91.56 84 GLU A C 1
ATOM 665 O O . GLU A 1 84 ? -22.169 12.723 0.775 1.00 91.56 84 GLU A O 1
ATOM 670 N N . LYS A 1 85 ? -22.395 12.658 2.999 1.00 92.62 85 LYS A N 1
ATOM 671 C CA . LYS A 1 85 ? -23.256 13.848 3.063 1.00 92.62 85 LYS A CA 1
ATOM 672 C C . LYS A 1 85 ? -22.454 15.141 2.896 1.00 92.62 85 LYS A C 1
ATOM 674 O O . LYS A 1 85 ? -22.921 16.042 2.200 1.00 92.62 85 LYS A O 1
ATOM 679 N N . ALA A 1 86 ? -21.277 15.224 3.520 1.00 93.06 86 ALA A N 1
ATOM 680 C CA . ALA A 1 86 ? -20.430 16.416 3.546 1.00 93.06 86 ALA A CA 1
ATOM 681 C C . ALA A 1 86 ? -19.706 16.671 2.213 1.00 93.06 86 ALA A C 1
ATOM 683 O O . ALA A 1 86 ? -19.614 17.811 1.762 1.00 93.06 86 ALA A O 1
ATOM 684 N N . VAL A 1 87 ? -19.207 15.619 1.561 1.00 92.75 87 VAL A N 1
ATOM 685 C CA . VAL A 1 87 ? -18.506 15.706 0.275 1.00 92.75 87 VAL A CA 1
ATOM 686 C C . VAL A 1 87 ? -19.216 14.804 -0.725 1.00 92.75 87 VAL A C 1
ATOM 688 O O . VAL A 1 87 ? -18.983 13.602 -0.762 1.00 92.75 87 VAL A O 1
ATOM 691 N N . ARG A 1 88 ? -20.084 15.379 -1.558 1.00 88.00 88 ARG A N 1
ATOM 692 C CA . ARG A 1 88 ? -20.875 14.604 -2.523 1.00 88.00 88 ARG A CA 1
ATOM 693 C C . ARG A 1 88 ? -20.068 14.227 -3.766 1.00 88.00 88 ARG A C 1
ATOM 695 O O . ARG A 1 88 ? -19.249 15.001 -4.259 1.00 88.00 88 ARG A O 1
ATOM 702 N N . GLY A 1 89 ? -20.379 13.054 -4.313 1.00 84.88 89 GLY A N 1
ATOM 703 C CA . GLY A 1 89 ? -19.882 12.590 -5.608 1.00 84.88 89 GLY A CA 1
ATOM 704 C C . GLY A 1 89 ? -18.517 11.896 -5.564 1.00 84.88 89 GLY A C 1
ATOM 705 O O . GLY A 1 89 ? -17.922 11.677 -4.506 1.00 84.88 89 GLY A O 1
ATOM 706 N N . THR A 1 90 ? -18.043 11.525 -6.753 1.00 86.94 90 THR A N 1
ATOM 707 C CA . THR A 1 90 ? -16.842 10.699 -6.984 1.00 86.94 90 THR A CA 1
ATOM 708 C C . THR A 1 90 ? -15.822 11.381 -7.903 1.00 86.94 90 THR A C 1
ATOM 710 O O . THR A 1 90 ? -14.939 10.732 -8.460 1.00 86.94 90 THR A O 1
ATOM 713 N N . THR A 1 91 ? -15.908 12.708 -8.068 1.00 92.62 91 THR A N 1
ATOM 714 C CA . THR A 1 91 ? -14.897 13.469 -8.820 1.00 92.62 91 THR A CA 1
ATOM 715 C C . THR A 1 91 ? -13.523 13.345 -8.154 1.00 92.62 91 THR A C 1
ATOM 717 O O . THR A 1 91 ? -13.432 13.130 -6.945 1.00 92.62 91 THR A O 1
ATOM 720 N N . ARG A 1 92 ? -12.432 13.530 -8.913 1.00 90.75 92 ARG A N 1
ATOM 721 C CA . ARG A 1 92 ? -11.054 13.442 -8.375 1.00 90.75 92 ARG A CA 1
ATOM 722 C C . ARG A 1 92 ? -10.859 14.349 -7.152 1.00 90.75 92 ARG A C 1
ATOM 724 O O . ARG A 1 92 ? -10.269 13.928 -6.163 1.00 90.75 92 ARG A O 1
ATOM 731 N N . ALA A 1 93 ? -11.427 15.556 -7.192 1.00 92.56 93 ALA A N 1
ATOM 732 C CA . ALA A 1 93 ? -11.402 16.496 -6.074 1.00 92.56 93 ALA A CA 1
ATOM 733 C C . ALA A 1 93 ? -12.244 16.023 -4.875 1.00 92.56 93 ALA A C 1
ATOM 735 O O . ALA A 1 93 ? -11.804 16.157 -3.736 1.00 92.56 93 ALA A O 1
ATOM 736 N N . ALA A 1 94 ? -13.433 15.453 -5.107 1.00 92.44 94 ALA A N 1
ATOM 737 C CA . ALA A 1 94 ? -14.260 14.893 -4.037 1.00 92.44 94 ALA A CA 1
ATOM 738 C C . ALA A 1 94 ? -13.560 13.711 -3.350 1.00 92.44 94 ALA A C 1
ATOM 740 O O . ALA A 1 94 ? -13.488 13.671 -2.125 1.00 92.44 94 ALA A O 1
ATOM 741 N N . VAL A 1 95 ? -12.978 12.794 -4.129 1.00 93.50 95 VAL A N 1
ATOM 742 C CA . VAL A 1 95 ? -12.190 11.665 -3.614 1.00 93.50 95 VAL A CA 1
ATOM 743 C C . VAL A 1 95 ? -11.000 12.168 -2.796 1.00 93.50 95 VAL A C 1
ATOM 745 O O . VAL A 1 95 ? -10.827 11.733 -1.662 1.00 93.50 95 VAL A O 1
ATOM 748 N N . ALA A 1 96 ? -10.234 13.138 -3.304 1.00 94.19 96 ALA A N 1
ATOM 749 C CA . ALA A 1 96 ? -9.106 13.716 -2.574 1.00 94.19 96 ALA A CA 1
ATOM 750 C C . ALA A 1 96 ? -9.530 14.363 -1.241 1.00 94.19 96 ALA A C 1
ATOM 752 O O . ALA A 1 96 ? -8.901 14.116 -0.215 1.00 94.19 96 ALA A O 1
ATOM 753 N N . LYS A 1 97 ? -10.631 15.130 -1.223 1.00 94.94 97 LYS A N 1
ATOM 754 C CA . LYS A 1 97 ? -11.183 15.723 0.010 1.00 94.94 97 LYS A CA 1
ATOM 755 C C . LYS A 1 97 ? -11.621 14.658 1.018 1.00 94.94 97 LYS A C 1
ATOM 757 O O . LYS A 1 97 ? -11.353 14.808 2.206 1.00 94.94 97 LYS A O 1
ATOM 762 N N . LYS A 1 98 ? -12.260 13.579 0.553 1.00 95.31 98 LYS A N 1
ATOM 763 C CA . LYS A 1 98 ? -12.663 12.445 1.401 1.00 95.31 98 LYS A CA 1
ATOM 764 C C . LYS A 1 98 ? -11.461 11.750 2.024 1.00 95.31 98 LYS A C 1
ATOM 766 O O . LYS A 1 98 ? -11.475 11.498 3.221 1.00 95.31 98 LYS A O 1
ATOM 771 N N . ILE A 1 99 ? -10.417 11.499 1.233 1.00 95.12 99 ILE A N 1
ATOM 772 C CA . ILE A 1 99 ? -9.155 10.931 1.722 1.00 95.12 99 ILE A CA 1
ATOM 773 C C . ILE A 1 99 ? -8.540 11.857 2.772 1.00 95.12 99 ILE A C 1
ATOM 775 O O . ILE A 1 99 ? -8.227 11.402 3.862 1.00 95.12 99 ILE A O 1
ATOM 779 N N . ALA A 1 100 ? -8.412 13.155 2.488 1.00 95.56 100 ALA A N 1
ATOM 780 C CA . ALA A 1 100 ? -7.830 14.104 3.434 1.00 95.56 100 ALA A CA 1
ATOM 781 C C . ALA A 1 100 ? -8.604 14.145 4.763 1.00 95.56 100 ALA A C 1
ATOM 783 O O . ALA A 1 100 ? -7.997 14.062 5.828 1.00 95.56 100 ALA A O 1
ATOM 784 N N . ALA A 1 101 ? -9.938 14.203 4.709 1.00 95.62 101 ALA A N 1
ATOM 785 C CA . ALA A 1 101 ? -10.774 14.164 5.905 1.00 95.62 101 ALA A CA 1
ATOM 786 C C . ALA A 1 101 ? -10.593 12.853 6.684 1.00 95.62 101 ALA A C 1
ATOM 788 O O . ALA A 1 101 ? -10.425 12.876 7.899 1.00 95.62 101 ALA A O 1
ATOM 789 N N . ASP A 1 102 ? -10.582 11.712 5.998 1.00 95.12 102 ASP A N 1
ATOM 790 C CA . ASP A 1 102 ? -10.408 10.409 6.633 1.00 95.12 102 ASP A CA 1
ATOM 791 C C . ASP A 1 102 ? -9.038 10.283 7.324 1.00 95.12 102 ASP A C 1
ATOM 793 O O . ASP A 1 102 ? -8.935 9.914 8.493 1.00 95.12 102 ASP A O 1
ATOM 797 N N . GLN A 1 103 ? -7.973 10.691 6.640 1.00 94.00 103 GLN A N 1
ATOM 798 C CA . GLN A 1 103 ? -6.609 10.523 7.128 1.00 94.00 103 GLN A CA 1
ATOM 799 C C . GLN A 1 103 ? -6.221 11.530 8.213 1.00 94.00 103 GLN A C 1
ATOM 801 O O . GLN A 1 103 ? -5.449 11.175 9.103 1.00 94.00 103 GLN A O 1
ATOM 806 N N . LEU A 1 104 ? -6.741 12.760 8.156 1.00 93.00 104 LEU A N 1
ATOM 807 C CA . LEU A 1 104 ? -6.382 13.827 9.097 1.00 93.00 104 LEU A CA 1
ATOM 808 C C . LEU A 1 104 ? -7.360 13.949 10.269 1.00 93.00 104 LEU A C 1
ATOM 810 O O . LEU A 1 104 ? -6.938 14.310 11.363 1.00 93.00 104 LEU A O 1
ATOM 814 N N . LEU A 1 105 ? -8.648 13.654 10.063 1.00 94.62 105 LEU A N 1
ATOM 815 C CA . LEU A 1 105 ? -9.686 13.878 11.078 1.00 94.62 105 LEU A CA 1
ATOM 816 C C . LEU A 1 105 ? -10.194 12.584 11.714 1.00 94.62 105 LEU A C 1
ATOM 818 O O . LEU A 1 105 ? -10.599 12.608 12.871 1.00 94.62 105 LEU A O 1
ATOM 822 N N . PHE A 1 106 ? -10.182 11.462 10.990 1.00 94.62 106 PHE A N 1
ATOM 823 C CA . PHE A 1 106 ? -10.769 10.210 11.478 1.00 94.62 106 PHE A CA 1
ATOM 824 C C . PHE A 1 106 ? -9.733 9.188 11.941 1.00 94.62 106 PHE A C 1
ATOM 826 O O . PHE A 1 106 ? -9.879 8.612 13.019 1.00 94.62 106 PHE A O 1
ATOM 833 N N . SER A 1 107 ? -8.659 8.997 11.175 1.00 93.31 107 SER A N 1
ATOM 834 C CA . SER A 1 107 ? -7.615 8.021 11.498 1.00 93.31 107 SER A CA 1
ATOM 835 C C . SER A 1 107 ? -6.931 8.267 12.858 1.00 93.31 107 SER A C 1
ATOM 837 O O . SER A 1 107 ? -6.807 7.300 13.619 1.00 93.31 107 SER A O 1
ATOM 839 N N . PRO A 1 108 ? -6.552 9.507 13.253 1.00 95.31 108 PRO A N 1
ATOM 840 C CA . PRO A 1 108 ? -5.916 9.735 14.554 1.00 95.31 108 PRO A CA 1
ATOM 841 C C . PRO A 1 108 ? -6.820 9.411 15.755 1.00 95.31 108 PRO A C 1
ATOM 843 O O . PRO A 1 108 ? -6.406 8.594 16.583 1.00 95.31 108 PRO A O 1
ATOM 846 N N . PRO A 1 109 ? -8.063 9.934 15.854 1.00 96.06 109 PRO A N 1
ATOM 847 C CA . PRO A 1 109 ? -8.955 9.586 16.962 1.00 96.06 109 PRO A CA 1
ATOM 848 C C . PRO A 1 109 ? -9.332 8.103 16.992 1.00 96.06 109 PRO A C 1
ATOM 850 O O . PRO A 1 109 ? -9.411 7.508 18.068 1.00 96.06 109 PRO A O 1
ATOM 853 N N . LEU A 1 110 ? -9.539 7.481 15.826 1.00 94.50 110 LEU A N 1
ATOM 854 C CA . LEU A 1 110 ? -9.865 6.059 15.741 1.00 94.50 110 LEU A CA 1
ATOM 855 C C . LEU A 1 110 ? -8.708 5.184 16.240 1.00 94.50 110 LEU A C 1
ATOM 857 O O . LEU A 1 110 ? -8.936 4.238 16.993 1.00 94.50 110 LEU A O 1
ATOM 861 N N . SER A 1 111 ? -7.475 5.510 15.845 1.00 92.62 111 SER A N 1
ATOM 862 C CA . SER A 1 111 ? -6.273 4.774 16.253 1.00 92.62 111 SER A CA 1
ATOM 863 C C . SER A 1 111 ? -6.011 4.922 17.749 1.00 92.62 111 SER A C 1
ATOM 865 O O . SER A 1 111 ? -5.733 3.933 18.426 1.00 92.62 111 SER A O 1
ATOM 867 N N . LEU A 1 112 ? -6.168 6.137 18.285 1.00 94.88 112 LEU A N 1
ATOM 868 C CA . LEU A 1 112 ? -6.079 6.384 19.723 1.00 94.88 112 LEU A CA 1
ATOM 869 C C . LEU A 1 112 ? -7.121 5.548 20.480 1.00 94.88 112 LEU A C 1
ATOM 871 O O . LEU A 1 112 ? -6.774 4.834 21.415 1.00 94.88 112 LEU A O 1
ATOM 875 N N . THR A 1 113 ? -8.372 5.561 20.011 1.00 95.38 113 THR A N 1
ATOM 876 C CA . THR A 1 113 ? -9.472 4.798 20.616 1.00 95.38 113 THR A CA 1
ATOM 877 C C . THR A 1 113 ? -9.191 3.296 20.589 1.00 95.38 113 THR A C 1
ATOM 879 O O . THR A 1 113 ? -9.425 2.618 21.586 1.00 95.38 113 THR A O 1
ATOM 882 N N . PHE A 1 114 ? -8.648 2.771 19.485 1.00 94.88 114 PHE A N 1
ATOM 883 C CA . PHE A 1 114 ? -8.254 1.365 19.381 1.00 94.88 114 PHE A CA 1
ATOM 884 C C . PHE A 1 114 ? -7.190 0.986 20.412 1.00 94.88 114 PHE A C 1
ATOM 886 O O . PHE A 1 114 ? -7.365 0.006 21.133 1.00 94.88 114 PHE A O 1
ATOM 893 N N . PHE A 1 115 ? -6.098 1.748 20.508 1.00 92.38 115 PHE A N 1
ATOM 894 C CA . PHE A 1 115 ? -5.019 1.419 21.440 1.00 92.38 115 PHE A CA 1
ATOM 895 C C . PHE A 1 115 ? -5.434 1.594 22.903 1.00 92.38 115 PHE A C 1
ATOM 897 O O . PHE A 1 115 ? -5.057 0.773 23.739 1.00 92.38 115 PHE A O 1
ATOM 904 N N . THR A 1 116 ? -6.247 2.608 23.213 1.00 94.75 116 THR A N 1
ATOM 905 C CA . THR A 1 116 ? -6.823 2.768 24.551 1.00 94.75 116 THR A CA 1
ATOM 906 C C . THR A 1 116 ? -7.755 1.604 24.886 1.00 94.75 116 THR A C 1
ATOM 908 O O . THR A 1 116 ? -7.628 1.022 25.961 1.00 94.75 116 THR A O 1
ATOM 911 N N . TYR A 1 117 ? -8.636 1.206 23.958 1.00 95.94 117 TYR A N 1
ATOM 912 C CA . TYR A 1 117 ? -9.484 0.022 24.115 1.00 95.94 117 TYR A CA 1
ATOM 913 C C . TYR A 1 117 ? -8.646 -1.234 24.365 1.00 95.94 117 TYR A C 1
ATOM 915 O O . TYR A 1 117 ? -8.918 -1.960 25.317 1.00 95.94 117 TYR A O 1
ATOM 923 N N . ALA A 1 118 ? -7.612 -1.464 23.551 1.00 89.62 118 ALA A N 1
ATOM 924 C CA . ALA A 1 118 ? -6.741 -2.624 23.676 1.00 89.62 118 ALA A CA 1
ATOM 925 C C . ALA A 1 118 ? -6.124 -2.700 25.081 1.00 89.62 118 ALA A C 1
ATOM 927 O O . ALA A 1 118 ? -6.318 -3.702 25.765 1.00 89.62 118 ALA A O 1
ATOM 928 N N . GLY A 1 119 ? -5.510 -1.611 25.562 1.00 88.00 119 GLY A N 1
ATOM 929 C CA . GLY A 1 119 ? -4.906 -1.566 26.897 1.00 88.00 119 GLY A CA 1
ATOM 930 C C . GLY A 1 119 ? -5.910 -1.788 28.033 1.00 88.00 119 GLY A C 1
ATOM 931 O O . GLY A 1 119 ? -5.664 -2.604 28.918 1.00 88.00 119 GLY A O 1
ATOM 932 N N . VAL A 1 120 ? -7.074 -1.131 27.992 1.00 94.75 120 VAL A N 1
ATOM 933 C CA . VAL A 1 120 ? -8.119 -1.314 29.019 1.00 94.75 120 VAL A CA 1
ATOM 934 C C . VAL A 1 120 ? -8.676 -2.740 28.996 1.00 94.75 120 VAL A C 1
ATOM 936 O O . VAL A 1 120 ? -8.884 -3.348 30.041 1.00 94.75 120 VAL A O 1
ATOM 939 N N . SER A 1 121 ? -8.872 -3.314 27.809 1.00 91.62 121 SER A N 1
ATOM 940 C CA . SER A 1 121 ? -9.362 -4.687 27.636 1.00 91.62 121 SER A CA 1
ATOM 941 C C . SER A 1 121 ? -8.332 -5.764 28.030 1.00 91.62 121 SER A C 1
ATOM 943 O O . SER A 1 121 ? -8.675 -6.937 28.205 1.00 91.62 121 SER A O 1
ATOM 945 N N . GLU A 1 122 ? -7.068 -5.373 28.190 1.00 86.06 122 GLU A N 1
ATOM 946 C CA . GLU A 1 122 ? -5.985 -6.163 28.788 1.00 86.06 122 GLU A CA 1
ATOM 947 C C . GLU A 1 122 ? -5.899 -6.006 30.311 1.00 86.06 122 GLU A C 1
ATOM 949 O O . GLU A 1 122 ? -5.098 -6.687 30.942 1.00 86.06 122 GLU A O 1
ATOM 954 N N . GLY A 1 123 ? -6.747 -5.166 30.909 1.00 88.88 123 GLY A N 1
ATOM 955 C CA . GLY A 1 123 ? -6.791 -4.924 32.351 1.00 88.88 123 GLY A CA 1
ATOM 956 C C . GLY A 1 123 ? -5.917 -3.761 32.821 1.00 88.88 123 GLY A C 1
ATOM 957 O O . GLY A 1 123 ? -5.810 -3.546 34.027 1.00 88.88 123 GLY A O 1
ATOM 958 N N . LYS A 1 124 ? -5.309 -2.989 31.909 1.00 89.88 124 LYS A N 1
ATOM 959 C CA . LYS A 1 124 ? -4.505 -1.819 32.287 1.00 89.88 124 LYS A CA 1
ATOM 960 C C . LYS A 1 124 ? -5.397 -0.672 32.774 1.00 89.88 124 LYS A C 1
ATOM 962 O O . LYS A 1 124 ? -6.475 -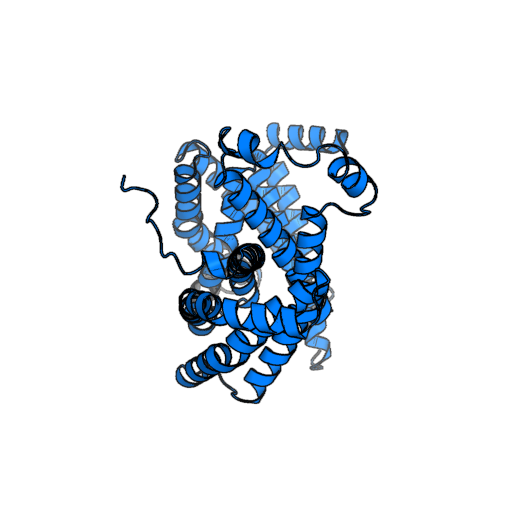0.458 32.206 1.00 89.88 124 LYS A O 1
ATOM 967 N N . PRO A 1 125 ? -4.952 0.125 33.762 1.00 96.56 125 PRO A N 1
ATOM 968 C CA . PRO A 1 125 ? -5.629 1.362 34.133 1.00 96.56 125 PRO A CA 1
ATOM 969 C C . PRO A 1 125 ? -5.786 2.293 32.925 1.00 96.56 125 PRO A C 1
ATOM 971 O O . PRO A 1 125 ? -4.886 2.403 32.090 1.00 96.56 125 PRO A O 1
ATOM 974 N N . LEU A 1 126 ? -6.904 3.027 32.857 1.00 95.00 126 LEU A N 1
ATOM 975 C CA . LEU A 1 126 ? -7.211 3.910 31.723 1.00 95.00 126 LEU A CA 1
ATOM 976 C C . LEU A 1 126 ? -6.074 4.895 31.419 1.00 95.00 126 LEU A C 1
ATOM 978 O O . LEU A 1 126 ? -5.735 5.103 30.258 1.00 95.00 126 LEU A O 1
ATOM 982 N N . ARG A 1 127 ? -5.465 5.474 32.459 1.00 96.00 127 ARG A N 1
ATOM 983 C CA . ARG A 1 127 ? -4.355 6.421 32.310 1.00 96.00 127 ARG A CA 1
ATOM 984 C C . ARG A 1 127 ? -3.165 5.795 31.579 1.00 96.00 127 ARG A C 1
ATOM 986 O O . ARG A 1 127 ? -2.700 6.356 30.595 1.00 96.00 127 ARG A O 1
ATOM 993 N N . GLU A 1 128 ? -2.731 4.617 32.015 1.00 94.50 128 GLU A N 1
ATOM 994 C CA . GLU A 1 128 ? -1.614 3.891 31.401 1.00 94.50 128 GLU A CA 1
ATOM 995 C C . GLU A 1 128 ? -1.941 3.467 29.958 1.00 94.50 128 GLU A C 1
ATOM 997 O O . GLU A 1 128 ? -1.107 3.578 29.054 1.00 94.50 128 GLU A O 1
ATOM 1002 N N . ALA A 1 129 ? -3.182 3.032 29.712 1.00 93.00 129 ALA A N 1
ATOM 1003 C CA . ALA A 1 129 ? -3.648 2.683 28.375 1.00 93.00 129 ALA A CA 1
ATOM 1004 C C . ALA A 1 129 ? -3.623 3.891 27.420 1.00 93.00 129 ALA A C 1
ATOM 1006 O O . ALA A 1 129 ? -3.227 3.748 26.263 1.00 93.00 129 ALA A O 1
ATOM 1007 N N . VAL A 1 130 ? -4.005 5.083 27.892 1.00 95.69 130 VAL A N 1
ATOM 1008 C CA . VAL A 1 130 ? -3.940 6.331 27.113 1.00 95.69 130 VAL A CA 1
ATOM 1009 C C . VAL A 1 130 ? -2.495 6.760 26.868 1.00 95.69 130 VAL A C 1
ATOM 1011 O O . VAL A 1 130 ? -2.153 7.063 25.729 1.00 95.69 130 VAL A O 1
ATOM 1014 N N . GLU A 1 131 ? -1.633 6.740 27.887 1.00 94.44 131 GLU A N 1
ATOM 1015 C CA . GLU A 1 131 ? -0.210 7.083 27.742 1.00 94.44 131 GLU A CA 1
ATOM 1016 C C . GLU A 1 131 ? 0.472 6.172 26.703 1.00 94.44 131 GLU A C 1
ATOM 1018 O O . GLU A 1 131 ? 1.137 6.649 25.779 1.00 94.44 131 GLU A O 1
ATOM 1023 N N . THR A 1 132 ? 0.197 4.864 26.762 1.00 86.69 132 THR A N 1
ATOM 1024 C CA . THR A 1 132 ? 0.669 3.891 25.763 1.00 86.69 132 THR A CA 1
ATOM 1025 C C . THR A 1 132 ? 0.095 4.170 24.371 1.00 86.69 132 THR A C 1
ATOM 1027 O O . THR A 1 132 ? 0.810 4.082 23.370 1.00 86.69 132 THR A O 1
ATOM 1030 N N . ALA A 1 133 ? -1.195 4.500 24.279 1.00 91.06 133 ALA A N 1
ATOM 1031 C CA . ALA A 1 133 ? -1.857 4.797 23.014 1.00 91.06 133 ALA A CA 1
ATOM 1032 C C . ALA A 1 133 ? -1.259 6.037 22.333 1.00 91.06 133 ALA A C 1
ATOM 1034 O O . ALA A 1 133 ? -0.979 5.995 21.136 1.00 91.06 133 ALA A O 1
ATOM 1035 N N . VAL A 1 134 ? -0.994 7.102 23.096 1.00 93.88 134 VAL A N 1
ATOM 1036 C CA . VAL A 1 134 ? -0.339 8.324 22.607 1.00 93.88 134 VAL A CA 1
ATOM 1037 C C . VAL A 1 134 ? 1.076 8.024 22.115 1.00 93.88 134 VAL A C 1
ATOM 1039 O O . VAL A 1 134 ? 1.448 8.488 21.041 1.00 93.88 134 VAL A O 1
ATOM 1042 N N . ALA A 1 135 ? 1.841 7.195 22.830 1.00 86.88 135 ALA A N 1
ATOM 1043 C CA . ALA A 1 135 ? 3.185 6.803 22.402 1.00 86.88 135 ALA A CA 1
ATOM 1044 C C . ALA A 1 135 ? 3.182 5.984 21.094 1.00 86.88 135 ALA A C 1
ATOM 1046 O O . ALA A 1 135 ? 4.053 6.162 20.241 1.00 86.88 135 ALA A O 1
ATOM 1047 N N . LYS A 1 136 ? 2.186 5.108 20.899 1.00 85.06 136 LYS A N 1
ATOM 1048 C CA . LYS A 1 136 ? 2.034 4.293 19.678 1.00 85.06 136 LYS A CA 1
ATOM 1049 C C . LYS A 1 136 ? 1.450 5.066 18.494 1.00 85.06 136 LYS A C 1
ATOM 1051 O O . LYS A 1 136 ? 1.562 4.605 17.354 1.00 85.06 136 LYS A O 1
ATOM 1056 N N . LEU A 1 137 ? 0.827 6.219 18.733 1.00 88.19 137 LEU A N 1
ATOM 1057 C CA . LEU A 1 137 ? 0.074 6.940 17.713 1.00 88.19 137 LEU A CA 1
ATOM 1058 C C . LEU A 1 137 ? 0.956 7.466 16.562 1.00 88.19 137 LEU A C 1
ATOM 1060 O O . LEU A 1 137 ? 0.625 7.155 15.417 1.00 88.19 137 LEU A O 1
ATOM 1064 N N . PRO A 1 138 ? 2.086 8.173 16.789 1.00 85.25 138 PRO A N 1
ATOM 1065 C CA . PRO A 1 138 ? 2.912 8.689 15.696 1.00 85.25 138 PRO A CA 1
ATOM 1066 C C . PRO A 1 138 ? 3.432 7.616 14.724 1.00 85.25 138 PRO A C 1
ATOM 1068 O O . PRO A 1 138 ? 3.198 7.768 13.521 1.00 85.25 138 PRO A O 1
ATOM 1071 N N . PRO A 1 139 ? 4.077 6.515 15.174 1.00 79.69 139 PRO A N 1
ATOM 1072 C CA . PRO A 1 139 ? 4.545 5.492 14.242 1.00 79.69 139 PRO A CA 1
ATOM 1073 C C . PRO A 1 139 ? 3.382 4.782 13.540 1.00 79.69 139 PRO A C 1
ATOM 1075 O O . PRO A 1 139 ? 3.506 4.437 12.368 1.00 79.69 139 PRO A O 1
ATOM 1078 N N . THR A 1 140 ? 2.230 4.621 14.201 1.00 82.31 140 THR A N 1
ATOM 1079 C CA . THR A 1 140 ? 1.040 4.025 13.573 1.00 82.31 140 THR A CA 1
ATOM 1080 C C . THR A 1 140 ? 0.468 4.922 12.477 1.00 82.31 140 THR A C 1
ATOM 1082 O O . THR A 1 140 ? 0.137 4.437 11.397 1.00 82.31 140 THR A O 1
ATOM 1085 N N . LEU A 1 141 ? 0.374 6.233 12.715 1.00 85.69 141 LEU A N 1
ATOM 1086 C CA . LEU A 1 141 ? -0.144 7.182 11.729 1.00 85.69 141 LEU A CA 1
ATOM 1087 C C . LEU A 1 141 ? 0.784 7.347 10.533 1.00 85.69 141 LEU A C 1
ATOM 1089 O O . LEU A 1 141 ? 0.298 7.383 9.405 1.00 85.69 141 LEU A O 1
ATOM 1093 N N . ALA A 1 142 ? 2.099 7.372 10.763 1.00 77.94 142 ALA A N 1
ATOM 1094 C CA . ALA A 1 142 ? 3.081 7.404 9.685 1.00 77.94 142 ALA A CA 1
ATOM 1095 C C . ALA A 1 142 ? 2.847 6.255 8.693 1.00 77.94 142 ALA A C 1
ATOM 1097 O O . ALA A 1 142 ? 2.858 6.457 7.486 1.00 77.94 142 ALA A O 1
ATOM 1098 N N . VAL A 1 143 ? 2.555 5.063 9.206 1.00 73.50 143 VAL A N 1
ATOM 1099 C CA . VAL A 1 143 ? 2.281 3.862 8.406 1.00 73.50 143 VAL A CA 1
ATOM 1100 C C . VAL A 1 143 ? 0.896 3.908 7.791 1.00 73.50 143 VAL A C 1
ATOM 1102 O O . VAL A 1 143 ? 0.694 3.540 6.636 1.00 73.50 143 VAL A O 1
ATOM 1105 N N . ASN A 1 144 ? -0.081 4.386 8.555 1.00 84.62 144 ASN A N 1
ATOM 1106 C CA . ASN A 1 144 ? -1.428 4.529 8.051 1.00 84.62 144 ASN A CA 1
ATOM 1107 C C . ASN A 1 144 ? -1.442 5.424 6.799 1.00 84.62 144 ASN A C 1
ATOM 1109 O O . ASN A 1 144 ? -2.026 5.057 5.782 1.00 84.62 144 ASN A O 1
ATOM 1113 N N . TRP A 1 145 ? -0.727 6.549 6.843 1.00 82.88 145 TRP A N 1
ATOM 1114 C CA . TRP A 1 145 ? -0.643 7.513 5.749 1.00 82.88 145 TRP A CA 1
ATOM 1115 C C . TRP A 1 145 ? 0.187 7.055 4.545 1.00 82.88 145 TRP A C 1
ATOM 1117 O O . TRP A 1 145 ? 0.097 7.688 3.497 1.00 82.88 145 TRP A O 1
ATOM 1127 N N . THR A 1 146 ? 0.954 5.965 4.627 1.00 72.62 146 THR A N 1
ATOM 1128 C CA . THR A 1 146 ? 1.649 5.421 3.444 1.00 72.62 146 THR A CA 1
ATOM 1129 C C . THR A 1 146 ? 0.774 4.460 2.649 1.00 72.62 146 THR A C 1
ATOM 1131 O O . THR A 1 146 ? 0.867 4.420 1.424 1.00 72.62 146 THR A O 1
ATOM 1134 N N . VAL A 1 147 ? -0.095 3.703 3.323 1.00 77.19 147 VAL A N 1
ATOM 1135 C CA . VAL A 1 147 ? -0.876 2.625 2.695 1.00 77.19 147 VAL A CA 1
ATOM 1136 C C . VAL A 1 147 ? -2.319 3.044 2.426 1.00 77.19 147 VAL A C 1
ATOM 1138 O O . VAL A 1 147 ? -2.841 2.861 1.322 1.00 77.19 147 VAL A O 1
ATOM 1141 N N . TRP A 1 148 ? -2.992 3.617 3.424 1.00 87.19 148 TRP A N 1
ATOM 1142 C CA . TRP A 1 148 ? -4.437 3.824 3.366 1.00 87.19 148 TRP A CA 1
ATOM 1143 C C . TRP A 1 148 ? -4.903 4.876 2.364 1.00 87.19 148 TRP A C 1
ATOM 1145 O O . TRP A 1 148 ? -5.954 4.636 1.767 1.00 87.19 148 TRP A O 1
ATOM 1155 N N . PRO A 1 149 ? -4.182 5.979 2.076 1.00 89.25 149 PRO A N 1
ATOM 1156 C CA . PRO A 1 149 ? -4.623 6.917 1.044 1.00 89.25 149 PRO A CA 1
ATOM 1157 C C . PRO A 1 149 ? -4.874 6.242 -0.309 1.00 89.25 149 PRO A C 1
ATOM 1159 O O . PRO A 1 149 ? -5.881 6.525 -0.955 1.00 89.25 149 PRO A O 1
ATOM 1162 N N . LEU A 1 150 ? -4.023 5.289 -0.700 1.00 84.19 150 LEU A N 1
ATOM 1163 C CA . LEU A 1 150 ? -4.169 4.537 -1.949 1.00 84.19 150 LEU A CA 1
ATOM 1164 C C . LEU A 1 150 ? -5.367 3.588 -1.911 1.00 84.19 150 LEU A C 1
ATOM 1166 O O . LEU A 1 150 ? -6.152 3.538 -2.860 1.00 84.19 150 LEU A O 1
ATOM 1170 N N . VAL A 1 151 ? -5.564 2.889 -0.791 1.00 87.69 151 VAL A N 1
ATOM 1171 C CA . VAL A 1 151 ? -6.764 2.067 -0.576 1.00 87.69 151 VAL A CA 1
ATOM 1172 C C . VAL A 1 151 ? -8.024 2.934 -0.666 1.00 87.69 151 VAL A C 1
ATOM 1174 O O . VAL A 1 151 ? -9.006 2.546 -1.300 1.00 87.69 151 VAL A O 1
ATOM 1177 N N . HIS A 1 152 ? -7.990 4.146 -0.110 1.00 93.38 152 HIS A N 1
ATOM 1178 C CA . HIS A 1 152 ? -9.126 5.060 -0.111 1.00 93.38 152 HIS A CA 1
ATOM 1179 C C . HIS A 1 152 ? -9.426 5.699 -1.468 1.00 93.38 152 HIS A C 1
ATOM 1181 O O . HIS A 1 152 ? -10.588 6.036 -1.706 1.00 93.38 152 HIS A O 1
ATOM 1187 N N . VAL A 1 153 ? -8.461 5.783 -2.392 1.00 89.44 153 VAL A N 1
ATOM 1188 C CA . VAL A 1 153 ? -8.768 6.086 -3.803 1.00 89.44 153 VAL A CA 1
ATOM 1189 C C . VAL A 1 153 ? -9.768 5.063 -4.341 1.00 89.44 153 VAL A C 1
ATOM 1191 O O . VAL A 1 153 ? -10.765 5.444 -4.955 1.00 89.44 153 VAL A O 1
ATOM 1194 N N . CYS A 1 154 ? -9.568 3.775 -4.041 1.00 88.31 154 CYS A N 1
ATOM 1195 C CA . CYS A 1 154 ? -10.504 2.731 -4.447 1.00 88.31 154 CYS A CA 1
ATOM 1196 C C . CYS A 1 154 ? -11.821 2.805 -3.664 1.00 88.31 154 CYS A C 1
ATOM 1198 O O . CYS A 1 154 ? -12.901 2.788 -4.261 1.00 88.31 154 CYS A O 1
ATOM 1200 N N . THR A 1 155 ? -11.741 2.948 -2.339 1.00 91.38 155 THR A N 1
ATOM 1201 C CA . THR A 1 155 ? -12.912 3.011 -1.452 1.00 91.38 155 THR A CA 1
ATOM 1202 C C . THR A 1 155 ? -13.877 4.133 -1.834 1.00 91.38 155 THR A C 1
ATOM 1204 O O . THR A 1 155 ? -15.087 3.923 -1.881 1.00 91.38 155 THR A O 1
ATOM 1207 N N . PHE A 1 156 ? -13.370 5.339 -2.096 1.00 92.69 156 PHE A N 1
ATOM 1208 C CA . PHE A 1 156 ? -14.217 6.496 -2.392 1.00 92.69 156 PHE A CA 1
ATOM 1209 C C . PHE A 1 156 ? -14.482 6.687 -3.885 1.00 92.69 156 PHE A C 1
ATOM 1211 O O . PHE A 1 156 ? -15.482 7.313 -4.232 1.00 92.69 156 PHE A O 1
ATOM 1218 N N . GLY A 1 157 ? -13.622 6.154 -4.757 1.00 89.81 157 GLY A N 1
ATOM 1219 C CA . GLY A 1 157 ? -13.794 6.230 -6.207 1.00 89.81 157 GLY A CA 1
ATOM 1220 C C . GLY A 1 157 ? -14.757 5.186 -6.771 1.00 89.81 157 GLY A C 1
ATOM 1221 O O . GLY A 1 157 ? -15.536 5.511 -7.663 1.00 89.81 157 GLY A O 1
ATOM 1222 N N . PHE A 1 158 ? -14.729 3.952 -6.251 1.00 89.62 158 PHE A N 1
ATOM 1223 C CA . PHE A 1 158 ? -15.411 2.813 -6.885 1.00 89.62 158 PHE A CA 1
ATOM 1224 C C . PHE A 1 158 ? -16.332 2.019 -5.958 1.00 89.62 158 PHE A C 1
ATOM 1226 O O . PHE A 1 158 ? -17.255 1.368 -6.444 1.00 89.62 158 PHE A O 1
ATOM 1233 N N . VAL A 1 159 ? -16.105 2.038 -4.641 1.00 90.19 159 VAL A N 1
ATOM 1234 C CA . VAL A 1 159 ? -16.880 1.207 -3.708 1.00 90.19 159 VAL A CA 1
ATOM 1235 C C . VAL A 1 159 ? -18.154 1.941 -3.260 1.00 90.19 159 VAL A C 1
ATOM 1237 O O . VAL A 1 159 ? -18.064 3.021 -2.657 1.00 90.19 159 VAL A O 1
ATOM 1240 N N . PRO A 1 160 ? -19.352 1.364 -3.497 1.00 89.94 160 PRO A N 1
ATOM 1241 C CA . PRO A 1 160 ? -20.603 1.928 -2.998 1.00 89.94 160 PRO A CA 1
ATOM 1242 C C . PRO A 1 160 ? -20.599 2.041 -1.471 1.00 89.94 160 PRO A C 1
ATOM 1244 O O . PRO A 1 160 ? -20.027 1.197 -0.778 1.00 89.94 160 PRO A O 1
ATOM 1247 N N . LEU A 1 161 ? -21.269 3.070 -0.942 1.00 89.56 161 LEU A N 1
ATOM 1248 C CA . LEU A 1 161 ? -21.262 3.431 0.483 1.00 89.56 161 LEU A CA 1
ATOM 1249 C C . LEU A 1 161 ? -21.567 2.248 1.420 1.00 89.56 161 LEU A C 1
ATOM 1251 O O . LEU A 1 161 ? -20.945 2.096 2.474 1.00 89.56 161 LEU A O 1
ATOM 1255 N N . GLU A 1 162 ? -22.506 1.392 1.028 1.00 89.38 162 GLU A N 1
ATOM 1256 C CA . GLU A 1 162 ? -22.961 0.247 1.815 1.00 89.38 162 GLU A CA 1
ATOM 1257 C C . GLU A 1 162 ? -21.850 -0.783 2.062 1.00 89.38 162 GLU A C 1
ATOM 1259 O O . GLU A 1 162 ? -21.758 -1.317 3.168 1.00 89.38 162 GLU A O 1
ATOM 1264 N N . TYR A 1 163 ? -20.940 -0.973 1.100 1.00 90.38 163 TYR A N 1
ATOM 1265 C CA . TYR A 1 163 ? -19.874 -1.978 1.162 1.00 90.38 163 TYR A CA 1
ATOM 1266 C C . TYR A 1 163 ? -18.532 -1.447 1.677 1.00 90.38 163 TYR A C 1
ATOM 1268 O O . TYR A 1 163 ? -17.606 -2.235 1.857 1.00 90.38 163 TYR A O 1
ATOM 1276 N N . ARG A 1 164 ? -18.385 -0.139 1.934 1.00 92.12 164 ARG A N 1
ATOM 1277 C CA . ARG A 1 164 ? -17.077 0.460 2.280 1.00 92.12 164 ARG A CA 1
ATOM 1278 C C . ARG A 1 164 ? -16.427 -0.158 3.518 1.00 92.12 164 ARG A C 1
ATOM 1280 O O . ARG A 1 164 ? -15.228 -0.405 3.504 1.00 92.12 164 ARG A O 1
ATOM 1287 N N . ILE A 1 165 ? -17.207 -0.472 4.556 1.00 90.50 165 ILE A N 1
ATOM 1288 C CA . ILE A 1 165 ? -16.678 -1.126 5.769 1.00 90.50 165 ILE A CA 1
ATOM 1289 C C . ILE A 1 165 ? -16.186 -2.542 5.457 1.00 90.50 165 ILE A C 1
ATOM 1291 O O . ILE A 1 165 ? -15.082 -2.910 5.850 1.00 90.50 165 ILE A O 1
ATOM 1295 N N . LEU A 1 166 ? -16.978 -3.319 4.711 1.00 89.31 166 LEU A N 1
ATOM 1296 C CA . LEU A 1 166 ? -16.596 -4.667 4.293 1.00 89.31 166 LEU A CA 1
ATOM 1297 C C . LEU A 1 166 ? -15.312 -4.638 3.455 1.00 89.31 166 LEU A C 1
ATOM 1299 O O . LEU A 1 166 ? -14.396 -5.414 3.713 1.00 89.31 166 LEU A O 1
ATOM 1303 N N . PHE A 1 167 ? -15.230 -3.715 2.495 1.00 90.44 167 PHE A N 1
ATOM 1304 C CA . PHE A 1 167 ? -14.056 -3.531 1.647 1.00 90.44 167 PHE A CA 1
ATOM 1305 C C . PHE A 1 167 ? -12.804 -3.201 2.466 1.00 90.44 167 PHE A C 1
ATOM 1307 O O . PHE A 1 167 ? -11.772 -3.838 2.286 1.00 90.44 167 PHE A O 1
ATOM 1314 N N . ILE A 1 168 ? -12.898 -2.262 3.408 1.00 90.38 168 ILE A N 1
ATOM 1315 C CA . ILE A 1 168 ? -11.776 -1.867 4.271 1.00 90.38 168 ILE A CA 1
ATOM 1316 C C . ILE A 1 168 ? -11.297 -3.026 5.140 1.00 90.38 168 ILE A C 1
ATOM 1318 O O . ILE A 1 168 ? -10.093 -3.273 5.221 1.00 90.38 168 ILE A O 1
ATOM 1322 N N . ASN A 1 169 ? -12.224 -3.768 5.750 1.00 87.38 169 ASN A N 1
ATOM 1323 C CA . ASN A 1 169 ? -11.866 -4.950 6.528 1.00 87.38 169 ASN A CA 1
ATOM 1324 C C . ASN A 1 169 ? -11.180 -6.003 5.651 1.00 87.38 169 ASN A C 1
ATOM 1326 O O . ASN A 1 169 ? -10.174 -6.574 6.063 1.00 87.38 169 ASN A O 1
ATOM 1330 N N . LEU A 1 170 ? -11.672 -6.224 4.429 1.00 87.06 170 LEU A N 1
ATOM 1331 C CA . LEU A 1 170 ? -11.057 -7.154 3.485 1.00 87.06 170 LEU A CA 1
ATOM 1332 C C . LEU A 1 170 ? -9.644 -6.711 3.084 1.00 87.06 170 LEU A C 1
ATOM 1334 O O . LEU A 1 170 ? -8.728 -7.525 3.126 1.00 87.06 170 LEU A O 1
ATOM 1338 N N . MET A 1 171 ? -9.444 -5.433 2.748 1.00 86.44 171 MET A N 1
ATOM 1339 C CA . MET A 1 171 ? -8.120 -4.899 2.402 1.00 86.44 171 MET A CA 1
ATOM 1340 C C . MET A 1 171 ? -7.133 -5.052 3.559 1.00 86.44 171 MET A C 1
ATOM 1342 O O . MET A 1 171 ? -5.994 -5.462 3.344 1.00 86.44 171 MET A O 1
ATOM 1346 N N . ARG A 1 172 ? -7.583 -4.820 4.799 1.00 85.25 172 ARG A N 1
ATOM 1347 C CA . ARG A 1 172 ? -6.770 -5.082 5.992 1.00 85.25 172 ARG A CA 1
ATOM 1348 C C . ARG A 1 172 ? -6.373 -6.560 6.098 1.00 85.25 172 ARG A C 1
ATOM 1350 O O . ARG A 1 172 ? -5.208 -6.844 6.351 1.00 85.25 172 ARG A O 1
ATOM 1357 N N . ARG A 1 173 ? -7.302 -7.502 5.876 1.00 86.94 173 ARG A N 1
ATOM 1358 C CA . ARG A 1 173 ? -7.003 -8.951 5.896 1.00 86.94 173 ARG A CA 1
ATOM 1359 C C . ARG A 1 173 ? -6.050 -9.380 4.783 1.00 86.94 173 ARG A C 1
ATOM 1361 O O . ARG A 1 173 ? -5.189 -10.216 5.023 1.00 86.94 173 ARG A O 1
ATOM 1368 N N . ILE A 1 174 ? -6.173 -8.800 3.591 1.00 85.38 174 ILE A N 1
ATOM 1369 C CA . ILE A 1 174 ? -5.223 -9.043 2.496 1.00 85.38 174 ILE A CA 1
ATOM 1370 C C . ILE A 1 174 ? -3.824 -8.571 2.899 1.00 85.38 174 ILE A C 1
ATOM 1372 O O . ILE A 1 174 ? -2.863 -9.300 2.682 1.00 85.38 174 ILE A O 1
ATOM 1376 N N . GLY A 1 175 ? -3.710 -7.397 3.529 1.00 82.38 175 GLY A N 1
ATOM 1377 C CA . GLY A 1 175 ? -2.438 -6.904 4.061 1.00 82.38 175 GLY A CA 1
ATOM 1378 C C . GLY A 1 175 ? -1.820 -7.847 5.096 1.00 82.38 175 GLY A C 1
ATOM 1379 O O . GLY A 1 175 ? -0.643 -8.171 5.003 1.00 82.38 175 GLY A O 1
ATOM 1380 N N . GLU A 1 176 ? -2.608 -8.350 6.045 1.00 81.31 176 GLU A N 1
ATOM 1381 C CA . GLU A 1 176 ? -2.129 -9.311 7.053 1.00 81.31 176 GLU A CA 1
ATOM 1382 C C . GLU A 1 176 ? -1.703 -10.646 6.449 1.00 81.31 176 GLU A C 1
ATOM 1384 O O . GLU A 1 176 ? -0.659 -11.179 6.810 1.00 81.31 176 GLU A O 1
ATOM 1389 N N . LEU A 1 177 ? -2.471 -11.163 5.489 1.00 82.56 177 LEU A N 1
ATOM 1390 C CA . LEU A 1 177 ? -2.096 -12.365 4.753 1.00 82.56 177 LEU A CA 1
ATOM 1391 C C . LEU A 1 177 ? -0.801 -12.144 3.960 1.00 82.56 177 LEU A C 1
ATOM 1393 O O . LEU A 1 177 ? 0.057 -13.020 3.924 1.00 82.56 177 LEU A O 1
ATOM 1397 N N . TYR A 1 178 ? -0.632 -10.968 3.354 1.00 83.88 178 TYR A N 1
ATOM 1398 C CA . TYR A 1 178 ? 0.605 -10.598 2.674 1.00 83.88 178 TYR A CA 1
ATOM 1399 C C . TYR A 1 178 ? 1.799 -10.569 3.636 1.00 83.88 178 TYR A C 1
ATOM 1401 O O . TYR A 1 178 ? 2.850 -11.120 3.320 1.00 83.88 178 TYR A O 1
ATOM 1409 N N . HIS A 1 179 ? 1.627 -9.991 4.827 1.00 80.69 179 HIS A N 1
ATOM 1410 C CA . HIS A 1 179 ? 2.646 -10.003 5.878 1.00 80.69 179 HIS A CA 1
ATOM 1411 C C . HIS A 1 179 ? 2.987 -11.423 6.350 1.00 80.69 179 HIS A C 1
ATOM 1413 O O . HIS A 1 179 ? 4.168 -11.738 6.471 1.00 80.69 179 HIS A O 1
ATOM 1419 N N . PHE A 1 180 ? 1.988 -12.292 6.537 1.00 82.38 180 PHE A N 1
ATOM 1420 C CA . PHE A 1 180 ? 2.202 -13.710 6.847 1.00 82.38 180 PHE A CA 1
ATOM 1421 C C . PHE A 1 180 ? 3.095 -14.384 5.794 1.00 82.38 180 PHE A C 1
ATOM 1423 O O . PHE A 1 180 ? 4.116 -14.978 6.126 1.00 82.38 180 PHE A O 1
ATOM 1430 N N . TRP A 1 181 ? 2.777 -14.227 4.507 1.00 82.38 181 TRP A N 1
ATOM 1431 C CA . TRP A 1 181 ? 3.571 -14.817 3.424 1.00 82.38 181 TRP A CA 1
ATOM 1432 C C . TRP A 1 181 ? 4.950 -14.173 3.244 1.00 82.38 181 TRP A C 1
ATOM 1434 O O . TRP A 1 181 ? 5.881 -14.834 2.781 1.00 82.38 181 TRP A O 1
ATOM 1444 N N . LEU A 1 182 ? 5.113 -12.897 3.601 1.00 83.12 182 LEU A N 1
ATOM 1445 C CA . LEU A 1 182 ? 6.431 -12.267 3.660 1.00 83.12 182 LEU A CA 1
ATOM 1446 C C . LEU A 1 182 ? 7.323 -12.902 4.733 1.00 83.12 182 LEU A C 1
ATOM 1448 O O . LEU A 1 182 ? 8.536 -12.895 4.546 1.00 83.12 182 LEU A O 1
ATOM 1452 N N . HIS A 1 183 ? 6.746 -13.436 5.810 1.00 79.81 183 HIS A N 1
ATOM 1453 C CA . HIS A 1 183 ? 7.479 -14.158 6.847 1.00 79.81 183 HIS A CA 1
ATOM 1454 C C . HIS A 1 183 ? 7.773 -15.607 6.430 1.00 79.81 183 HIS A C 1
ATOM 1456 O O . HIS A 1 183 ? 8.926 -16.023 6.425 1.00 79.81 183 HIS A O 1
ATOM 1462 N N . GLU A 1 184 ? 6.750 -16.349 5.999 1.00 81.75 184 GLU A N 1
ATOM 1463 C CA . GLU A 1 184 ? 6.859 -17.779 5.655 1.00 81.75 184 GLU A CA 1
ATOM 1464 C C . GLU A 1 184 ? 7.694 -18.046 4.394 1.00 81.75 184 GLU A C 1
ATOM 1466 O O . GLU A 1 184 ? 8.459 -19.004 4.315 1.00 81.75 184 GLU A O 1
ATOM 1471 N N . ALA A 1 185 ? 7.541 -17.206 3.369 1.00 86.88 185 ALA A N 1
ATOM 1472 C CA . ALA A 1 185 ? 8.186 -17.399 2.074 1.00 86.88 185 ALA A CA 1
ATOM 1473 C C . ALA A 1 185 ? 8.656 -16.053 1.491 1.00 86.88 185 ALA A C 1
ATOM 1475 O O . ALA A 1 185 ? 8.165 -15.617 0.443 1.00 86.88 185 ALA A O 1
ATOM 1476 N N . PRO A 1 186 ? 9.628 -15.371 2.128 1.00 85.94 186 PRO A N 1
ATOM 1477 C CA . PRO A 1 186 ? 9.981 -13.984 1.824 1.00 85.94 186 PRO A CA 1
ATOM 1478 C C . PRO A 1 186 ? 10.369 -13.763 0.364 1.00 85.94 186 PRO A C 1
ATOM 1480 O O . PRO A 1 186 ? 9.981 -12.761 -0.238 1.00 85.94 186 PRO A O 1
ATOM 1483 N N . LEU A 1 187 ? 11.160 -14.669 -0.219 1.00 87.19 187 LEU A N 1
ATOM 1484 C CA . LEU A 1 187 ? 11.609 -14.531 -1.602 1.00 87.19 187 LEU A CA 1
ATOM 1485 C C . LEU A 1 187 ? 10.465 -14.787 -2.589 1.00 87.19 187 LEU A C 1
ATOM 1487 O O . LEU A 1 187 ? 10.246 -13.961 -3.470 1.00 87.19 187 LEU A O 1
ATOM 1491 N N . LEU A 1 188 ? 9.702 -15.869 -2.413 1.00 89.50 188 LEU A N 1
ATOM 1492 C CA . LEU A 1 188 ? 8.571 -16.200 -3.286 1.00 89.50 188 LEU A CA 1
ATOM 1493 C C . LEU A 1 188 ? 7.523 -15.082 -3.291 1.00 89.50 188 LEU A C 1
ATOM 1495 O O . LEU A 1 188 ? 7.074 -14.653 -4.353 1.00 89.50 188 LEU A O 1
ATOM 1499 N N . THR A 1 189 ? 7.194 -14.555 -2.113 1.00 87.62 189 THR A N 1
ATOM 1500 C CA . THR A 1 189 ? 6.257 -13.440 -1.961 1.00 87.62 189 THR A CA 1
ATOM 1501 C C . THR A 1 189 ? 6.751 -12.198 -2.698 1.00 87.62 189 THR A C 1
ATOM 1503 O O . THR A 1 189 ? 5.999 -11.597 -3.462 1.00 87.62 189 THR A O 1
ATOM 1506 N N . LYS A 1 190 ? 8.040 -11.849 -2.568 1.00 87.06 190 LYS A N 1
ATOM 1507 C CA . LYS A 1 190 ? 8.645 -10.728 -3.309 1.00 87.06 190 LYS A CA 1
ATOM 1508 C C . LYS A 1 190 ? 8.639 -10.956 -4.825 1.00 87.06 190 LYS A C 1
ATOM 1510 O O . LYS A 1 190 ? 8.360 -10.009 -5.554 1.00 87.06 190 LYS A O 1
ATOM 1515 N N . ILE A 1 191 ? 8.902 -12.181 -5.294 1.00 91.44 191 ILE A N 1
ATOM 1516 C CA . ILE A 1 191 ? 8.859 -12.557 -6.720 1.00 91.44 191 ILE A CA 1
ATOM 1517 C C . ILE A 1 191 ? 7.455 -12.326 -7.289 1.00 91.44 191 ILE A C 1
ATOM 1519 O O . ILE A 1 191 ? 7.302 -11.628 -8.292 1.00 91.44 191 ILE A O 1
ATOM 1523 N N . ILE A 1 192 ? 6.421 -12.862 -6.632 1.00 91.44 192 ILE A N 1
ATOM 1524 C CA . ILE A 1 192 ? 5.028 -12.738 -7.088 1.00 91.44 192 ILE A CA 1
ATOM 1525 C C . ILE A 1 192 ? 4.577 -11.272 -7.062 1.00 91.44 192 ILE A C 1
ATOM 1527 O O . ILE A 1 192 ? 3.977 -10.790 -8.030 1.00 91.44 192 ILE A O 1
ATOM 1531 N N . THR A 1 193 ? 4.900 -10.534 -5.994 1.00 89.06 193 THR A N 1
ATOM 1532 C CA . THR A 1 193 ? 4.579 -9.104 -5.890 1.00 89.06 193 THR A CA 1
ATOM 1533 C C . THR A 1 193 ? 5.248 -8.302 -6.993 1.00 89.06 193 THR A C 1
ATOM 1535 O O . THR A 1 193 ? 4.580 -7.525 -7.671 1.00 89.06 193 THR A O 1
ATOM 1538 N N . ALA A 1 194 ? 6.550 -8.493 -7.213 1.00 89.06 194 ALA A N 1
ATOM 1539 C CA . ALA A 1 194 ? 7.278 -7.748 -8.228 1.00 89.06 194 ALA A CA 1
ATOM 1540 C C . ALA A 1 194 ? 6.766 -8.069 -9.637 1.00 89.06 194 ALA A C 1
ATOM 1542 O O . ALA A 1 194 ? 6.494 -7.143 -10.396 1.00 89.06 194 ALA A O 1
ATOM 1543 N N . ALA A 1 195 ? 6.529 -9.342 -9.967 1.00 92.62 195 ALA A N 1
ATOM 1544 C CA . ALA A 1 195 ? 5.922 -9.713 -11.245 1.00 92.62 195 ALA A CA 1
ATOM 1545 C C . ALA A 1 195 ? 4.573 -9.004 -11.455 1.00 92.62 195 ALA A C 1
ATOM 1547 O O . ALA A 1 195 ? 4.329 -8.421 -12.511 1.00 92.62 195 ALA A O 1
ATOM 1548 N N . THR A 1 196 ? 3.723 -8.978 -10.425 1.00 91.44 196 THR A N 1
ATOM 1549 C CA . THR A 1 196 ? 2.407 -8.323 -10.479 1.00 91.44 196 THR A CA 1
ATOM 1550 C C . THR A 1 196 ? 2.520 -6.808 -10.659 1.00 91.44 196 THR A C 1
ATOM 1552 O O . THR A 1 196 ? 1.808 -6.236 -11.487 1.00 91.44 196 THR A O 1
ATOM 1555 N N . LEU A 1 197 ? 3.417 -6.151 -9.915 1.00 89.38 197 LEU A N 1
ATOM 1556 C CA . LEU A 1 197 ? 3.638 -4.706 -10.007 1.00 89.38 197 LEU A CA 1
ATOM 1557 C C . LEU A 1 197 ? 4.151 -4.310 -11.390 1.00 89.38 197 LEU A C 1
ATOM 1559 O O . LEU A 1 197 ? 3.573 -3.419 -12.002 1.00 89.38 197 LEU A O 1
ATOM 1563 N N . PHE A 1 198 ? 5.161 -5.007 -11.914 1.00 91.50 198 PHE A N 1
ATOM 1564 C CA . PHE A 1 198 ? 5.708 -4.715 -13.239 1.00 91.50 198 PHE A CA 1
ATOM 1565 C C . PHE A 1 198 ? 4.704 -4.988 -14.363 1.00 91.50 198 PHE A C 1
ATOM 1567 O O . PHE A 1 198 ? 4.571 -4.171 -15.271 1.00 91.50 198 PHE A O 1
ATOM 1574 N N . GLY A 1 199 ? 3.943 -6.084 -14.286 1.00 90.88 199 GLY A N 1
ATOM 1575 C CA . GLY A 1 199 ? 2.873 -6.348 -15.250 1.00 90.88 199 GLY A CA 1
ATOM 1576 C C . GLY A 1 199 ? 1.773 -5.284 -15.206 1.00 90.88 199 GLY A C 1
ATOM 1577 O O . GLY A 1 199 ? 1.292 -4.834 -16.244 1.00 90.88 199 GLY A O 1
ATOM 1578 N N . THR A 1 200 ? 1.393 -4.832 -14.009 1.00 89.69 200 THR A N 1
ATOM 1579 C CA . THR A 1 200 ? 0.382 -3.776 -13.845 1.00 89.69 200 THR A CA 1
ATOM 1580 C C . THR A 1 200 ? 0.897 -2.426 -14.337 1.00 89.69 200 THR A C 1
ATOM 1582 O O . THR A 1 200 ? 0.174 -1.735 -15.053 1.00 89.69 200 THR A O 1
ATOM 1585 N N . GLY A 1 201 ? 2.137 -2.064 -13.999 1.00 86.88 201 GLY A N 1
ATOM 1586 C CA . GLY A 1 201 ? 2.787 -0.842 -14.469 1.00 86.88 201 GLY A CA 1
ATOM 1587 C C . GLY A 1 201 ? 2.858 -0.787 -15.991 1.00 86.88 201 GLY A C 1
ATOM 1588 O O . GLY A 1 201 ? 2.478 0.215 -16.588 1.00 86.88 201 GLY A O 1
ATOM 1589 N N . ASP A 1 202 ? 3.203 -1.903 -16.634 1.00 91.75 202 ASP A N 1
ATOM 1590 C CA . ASP A 1 202 ? 3.192 -2.015 -18.093 1.00 91.75 202 ASP A CA 1
ATOM 1591 C C . ASP A 1 202 ? 1.796 -1.798 -18.697 1.00 91.75 202 ASP A C 1
ATOM 1593 O O . ASP A 1 202 ? 1.636 -1.043 -19.653 1.00 91.75 202 ASP A O 1
ATOM 1597 N N . ARG A 1 203 ? 0.744 -2.376 -18.102 1.00 90.56 203 ARG A N 1
ATOM 1598 C CA . ARG A 1 203 ? -0.639 -2.141 -18.558 1.00 90.56 203 ARG A CA 1
ATOM 1599 C C . ARG A 1 203 ? -1.088 -0.694 -18.379 1.00 90.56 203 ARG A C 1
ATOM 1601 O O . ARG A 1 203 ? -1.916 -0.223 -19.160 1.00 90.56 203 ARG A O 1
ATOM 1608 N N . ILE A 1 204 ? -0.588 0.001 -17.359 1.00 86.31 204 ILE A N 1
ATOM 1609 C CA . ILE A 1 204 ? -0.833 1.435 -17.185 1.00 86.31 204 ILE A CA 1
ATOM 1610 C C . ILE A 1 204 ? -0.098 2.214 -18.277 1.00 86.31 204 ILE A C 1
ATOM 1612 O O . ILE A 1 204 ? -0.737 3.036 -18.929 1.00 86.31 204 ILE A O 1
ATOM 1616 N N . ALA A 1 205 ? 1.178 1.912 -18.528 1.00 82.06 205 ALA A N 1
ATOM 1617 C CA . ALA A 1 205 ? 1.986 2.564 -19.558 1.00 82.06 205 ALA A CA 1
ATOM 1618 C C . ALA A 1 205 ? 1.329 2.440 -20.939 1.00 82.06 205 ALA A C 1
ATOM 1620 O O . ALA A 1 205 ? 1.030 3.449 -21.568 1.00 82.06 205 ALA A O 1
ATOM 1621 N N . GLN A 1 206 ? 0.947 1.225 -21.342 1.00 86.00 206 GLN A N 1
ATOM 1622 C CA . GLN A 1 206 ? 0.252 0.988 -22.613 1.00 86.00 206 GLN A CA 1
ATOM 1623 C C . GLN A 1 206 ? -1.072 1.769 -22.726 1.00 86.00 206 GLN A C 1
ATOM 1625 O O . GLN A 1 206 ? -1.440 2.246 -23.797 1.00 86.00 206 GLN A O 1
ATOM 1630 N N . ARG A 1 207 ? -1.809 1.936 -21.617 1.00 86.06 207 ARG A N 1
ATOM 1631 C CA . ARG A 1 207 ? -3.038 2.751 -21.594 1.00 86.06 207 ARG A CA 1
ATOM 1632 C C . ARG A 1 207 ? -2.770 4.251 -21.680 1.00 86.06 207 ARG A C 1
ATOM 1634 O O . ARG A 1 207 ? -3.659 4.977 -22.119 1.00 86.06 207 ARG A O 1
ATOM 1641 N N . LEU A 1 208 ? -1.626 4.721 -21.188 1.00 81.19 208 LEU A N 1
ATOM 1642 C CA . LEU A 1 208 ? -1.213 6.118 -21.305 1.00 81.19 208 LEU A CA 1
ATOM 1643 C C . LEU A 1 208 ? -0.741 6.409 -22.732 1.00 81.19 208 LEU A C 1
ATOM 1645 O O . LEU A 1 208 ? -1.235 7.361 -23.328 1.00 81.19 208 LEU A O 1
ATOM 1649 N N . GLU A 1 209 ? 0.087 5.535 -23.308 1.00 81.81 209 GLU A N 1
ATOM 1650 C CA . GLU A 1 209 ? 0.526 5.588 -24.711 1.00 81.81 209 GLU A CA 1
ATOM 1651 C C . GLU A 1 209 ? -0.686 5.674 -25.662 1.00 81.81 209 GLU A C 1
ATOM 1653 O O . GLU A 1 209 ? -0.770 6.583 -26.486 1.00 81.81 209 GLU A O 1
ATOM 1658 N N . ALA A 1 210 ? -1.700 4.821 -25.462 1.00 79.62 210 ALA A N 1
ATOM 1659 C CA . ALA A 1 210 ? -2.932 4.823 -26.260 1.00 79.62 210 ALA A CA 1
ATOM 1660 C C . ALA A 1 210 ? -3.792 6.099 -26.128 1.00 79.62 210 ALA A C 1
ATOM 1662 O O . ALA A 1 210 ? -4.664 6.339 -26.956 1.00 79.62 210 ALA A O 1
ATOM 1663 N N . LYS A 1 211 ? -3.608 6.900 -25.069 1.00 73.75 211 LYS A N 1
ATOM 1664 C CA . LYS A 1 211 ? -4.325 8.176 -24.879 1.00 73.75 211 LYS A CA 1
ATOM 1665 C C . LYS A 1 211 ? -3.561 9.375 -25.427 1.00 73.75 211 LYS A C 1
ATOM 1667 O O . LYS A 1 211 ? -4.192 10.366 -25.777 1.00 73.75 211 LYS A O 1
ATOM 1672 N N . VAL A 1 212 ? -2.230 9.305 -25.426 1.00 65.81 212 VAL A N 1
ATOM 1673 C CA . VAL A 1 212 ? -1.342 10.375 -25.905 1.00 65.81 212 VAL A CA 1
ATOM 1674 C C . VAL A 1 212 ? -1.245 10.371 -27.429 1.00 65.81 212 VAL A C 1
ATOM 1676 O O . VAL A 1 212 ? -1.059 11.432 -28.013 1.00 65.81 212 VAL A O 1
ATOM 1679 N N . LEU A 1 213 ? -1.440 9.215 -28.070 1.00 55.47 213 LEU A N 1
ATOM 1680 C CA . LEU A 1 213 ? -1.543 9.084 -29.521 1.00 55.47 213 LEU A CA 1
ATOM 1681 C C . LEU A 1 213 ? -3.023 9.019 -29.950 1.00 55.47 213 LEU A C 1
ATOM 1683 O O . LEU A 1 213 ? -3.557 7.922 -30.121 1.00 55.47 213 LEU A O 1
ATOM 1687 N N . PRO A 1 214 ? -3.738 10.144 -30.140 1.00 45.84 214 PRO A N 1
ATOM 1688 C CA . PRO A 1 214 ? -4.897 10.108 -31.013 1.00 45.84 214 PRO A CA 1
ATOM 1689 C C . PRO A 1 214 ? -4.374 9.788 -32.416 1.00 45.84 214 PRO A C 1
ATOM 1691 O O . PRO A 1 214 ? -3.539 10.520 -32.942 1.00 45.84 214 PRO A O 1
ATOM 1694 N N . HIS A 1 215 ? -4.837 8.684 -33.005 1.00 45.41 215 HIS A N 1
ATOM 1695 C CA . HIS A 1 215 ? -4.604 8.376 -34.413 1.00 45.41 215 HIS A CA 1
ATOM 1696 C C . HIS A 1 215 ? -4.953 9.613 -35.249 1.00 45.41 215 HIS A C 1
ATOM 1698 O O . HIS A 1 215 ? -6.127 9.965 -35.376 1.00 45.41 215 HIS A O 1
ATOM 1704 N N . SER A 1 216 ? -3.944 10.313 -35.773 1.00 35.97 216 SER A N 1
ATOM 1705 C CA . SER A 1 216 ? -4.202 11.335 -36.776 1.00 35.97 216 SER A CA 1
ATOM 1706 C C . SER A 1 216 ? -4.600 10.591 -38.059 1.00 35.97 216 SER A C 1
ATOM 1708 O O . SER A 1 216 ? -3.861 9.702 -38.489 1.00 35.97 216 SER A O 1
ATOM 1710 N N . PRO A 1 217 ? -5.742 10.912 -38.696 1.00 46.00 217 PRO A N 1
ATOM 1711 C CA . PRO A 1 217 ? -6.143 10.286 -39.963 1.00 46.00 217 PRO A CA 1
ATOM 1712 C C . PRO A 1 217 ? -5.142 10.522 -41.106 1.00 46.00 217 PRO A C 1
ATOM 1714 O O . PRO A 1 217 ? -5.283 9.961 -42.186 1.00 46.00 217 PRO A O 1
ATOM 1717 N N . PHE A 1 218 ? -4.151 11.390 -40.889 1.00 40.78 218 PHE A N 1
ATOM 1718 C CA . PHE A 1 218 ? -3.174 11.799 -41.885 1.00 40.78 218 PHE A CA 1
ATOM 1719 C C . PHE A 1 218 ? -2.001 10.812 -42.015 1.00 40.78 218 PHE A C 1
ATOM 1721 O O . PHE A 1 218 ? -1.433 10.694 -43.097 1.00 40.78 218 PHE A O 1
ATOM 1728 N N . GLU A 1 219 ? -1.668 10.045 -40.968 1.00 41.03 219 GLU A N 1
ATOM 1729 C CA . GLU A 1 219 ? -0.593 9.037 -41.052 1.00 41.03 219 GLU A CA 1
ATOM 1730 C C . GLU A 1 219 ? -1.046 7.718 -41.705 1.00 41.03 219 GLU A C 1
ATOM 1732 O O . GLU A 1 219 ? -0.226 7.016 -42.295 1.00 41.03 219 GLU A O 1
ATOM 1737 N N . GLU A 1 220 ? -2.346 7.402 -41.701 1.00 40.94 220 GLU A N 1
ATOM 1738 C CA . GLU A 1 220 ? -2.888 6.201 -42.365 1.00 40.94 220 GLU A CA 1
ATOM 1739 C C . GLU A 1 220 ? -2.725 6.241 -43.896 1.00 40.94 220 GLU A C 1
ATOM 1741 O O . GLU A 1 220 ? -2.621 5.197 -44.536 1.00 40.94 220 GLU A O 1
ATOM 1746 N N . GLY A 1 221 ? -2.647 7.431 -44.501 1.00 35.72 221 GLY A N 1
ATOM 1747 C CA . GLY A 1 221 ? -2.502 7.589 -45.952 1.00 35.72 221 GLY A CA 1
ATOM 1748 C C . GLY A 1 221 ? -1.087 7.353 -46.486 1.00 35.72 221 GLY A C 1
ATOM 1749 O O . GLY A 1 221 ? -0.935 7.021 -47.654 1.00 35.72 221 GLY A O 1
ATOM 1750 N N . ILE A 1 222 ? -0.053 7.500 -45.650 1.00 37.75 222 ILE A N 1
ATOM 1751 C CA . ILE A 1 222 ? 1.352 7.449 -46.098 1.00 37.75 222 ILE A CA 1
ATOM 1752 C C . ILE A 1 222 ? 1.958 6.051 -45.889 1.00 37.75 222 ILE A C 1
ATOM 1754 O O . ILE A 1 222 ? 2.820 5.630 -46.656 1.00 37.75 222 ILE A O 1
ATOM 1758 N N . TRP A 1 223 ? 1.463 5.289 -44.907 1.00 35.97 223 TRP A N 1
ATOM 1759 C CA . TRP A 1 223 ? 1.934 3.927 -44.618 1.00 35.97 223 TRP A CA 1
ATOM 1760 C C . TRP A 1 223 ? 1.047 2.815 -45.207 1.00 35.97 223 TRP A C 1
ATOM 1762 O O . TRP A 1 223 ? 1.437 1.650 -45.179 1.00 35.97 223 TRP A O 1
ATOM 1772 N N . SER A 1 224 ? -0.127 3.138 -45.767 1.00 33.84 224 SER A N 1
ATOM 1773 C CA . SER A 1 224 ? -1.054 2.134 -46.327 1.00 33.84 224 SER A CA 1
ATOM 1774 C C . SER A 1 224 ? -0.739 1.683 -47.759 1.00 33.84 224 SER A C 1
ATOM 1776 O O . SER A 1 224 ? -1.320 0.698 -48.219 1.00 33.84 224 SER A O 1
ATOM 1778 N N . GLU A 1 225 ? 0.208 2.318 -48.456 1.00 38.19 225 GLU A N 1
ATOM 1779 C CA . GLU A 1 225 ? 0.543 1.964 -49.846 1.00 38.19 225 GLU A CA 1
ATOM 1780 C C . GLU A 1 225 ? 1.618 0.871 -49.993 1.00 38.19 225 GLU A C 1
ATOM 1782 O O . GLU A 1 225 ? 1.890 0.421 -51.107 1.00 38.19 225 GLU A O 1
ATOM 1787 N N . GLN A 1 226 ? 2.178 0.349 -48.893 1.00 39.22 226 GLN A N 1
ATOM 1788 C CA . GLN A 1 226 ? 3.108 -0.786 -48.931 1.00 39.22 226 GLN A CA 1
ATOM 1789 C C . GLN A 1 226 ? 2.683 -1.930 -47.990 1.00 39.22 226 GLN A C 1
ATOM 1791 O O . GLN A 1 226 ? 3.072 -2.007 -46.833 1.00 39.22 226 GLN A O 1
ATOM 1796 N N . SER A 1 227 ? 1.956 -2.888 -48.587 1.00 37.22 227 SER A N 1
ATOM 1797 C CA . SER A 1 227 ? 1.650 -4.267 -48.135 1.00 37.22 227 SER A CA 1
ATOM 1798 C C . SER A 1 227 ? 0.476 -4.505 -47.161 1.00 37.22 227 SER A C 1
ATOM 1800 O O . SER A 1 227 ? 0.689 -4.853 -46.003 1.00 37.22 227 SER A O 1
ATOM 1802 N N . PRO A 1 228 ? -0.782 -4.551 -47.650 1.00 39.00 228 PRO A N 1
ATOM 1803 C CA . PRO A 1 228 ? -1.945 -4.900 -46.828 1.00 39.00 228 PRO A CA 1
ATOM 1804 C C . PRO A 1 228 ? -2.184 -6.413 -46.625 1.00 39.00 228 PRO A C 1
ATOM 1806 O O . PRO A 1 228 ? -3.175 -6.793 -45.998 1.00 39.00 228 PRO A O 1
ATOM 1809 N N . HIS A 1 229 ? -1.319 -7.305 -47.131 1.00 38.56 229 HIS A N 1
ATOM 1810 C CA . HIS A 1 229 ? -1.602 -8.751 -47.152 1.00 38.56 229 HIS A CA 1
ATOM 1811 C C . HIS A 1 229 ? -0.790 -9.639 -46.192 1.00 38.56 229 HIS A C 1
ATOM 1813 O O . HIS A 1 229 ? -1.150 -10.808 -46.064 1.00 38.56 229 HIS A O 1
ATOM 1819 N N . ASN A 1 230 ? 0.221 -9.129 -45.470 1.00 44.72 230 ASN A N 1
ATOM 1820 C CA . ASN A 1 230 ? 1.085 -9.985 -44.631 1.00 44.72 230 ASN A CA 1
ATOM 1821 C C . ASN A 1 230 ? 0.923 -9.795 -43.104 1.00 44.72 230 ASN A C 1
ATOM 1823 O O . ASN A 1 230 ? 1.027 -10.765 -42.360 1.00 44.72 230 ASN A O 1
ATOM 1827 N N . GLU A 1 231 ? 0.574 -8.603 -42.607 1.00 49.31 231 GLU A N 1
ATOM 1828 C CA . GLU A 1 231 ? 0.464 -8.361 -41.151 1.00 49.31 231 GLU A CA 1
ATOM 1829 C C . GLU A 1 231 ? -0.704 -9.104 -40.487 1.00 49.31 231 GLU A C 1
ATOM 1831 O O . GLU A 1 231 ? -0.550 -9.694 -39.419 1.00 49.31 231 GLU A O 1
ATOM 1836 N N . LYS A 1 232 ? -1.872 -9.163 -41.141 1.00 45.16 232 LYS A N 1
ATOM 1837 C CA . LYS A 1 232 ? -3.052 -9.869 -40.600 1.00 45.16 232 LYS A CA 1
ATOM 1838 C C . LYS A 1 232 ? -2.887 -11.395 -40.575 1.00 45.16 232 LYS A C 1
ATOM 1840 O O . LYS A 1 232 ? -3.607 -12.075 -39.840 1.00 45.16 232 LYS A O 1
ATOM 1845 N N . ALA A 1 233 ? -1.979 -11.936 -41.390 1.00 45.91 233 ALA A N 1
ATOM 1846 C CA . ALA A 1 233 ? -1.619 -13.352 -41.391 1.00 45.91 233 ALA A CA 1
ATOM 1847 C C . ALA A 1 233 ? -0.576 -13.662 -40.302 1.00 45.91 233 ALA A C 1
ATOM 1849 O O . ALA A 1 233 ? -0.702 -14.678 -39.618 1.00 45.91 233 ALA A O 1
ATOM 1850 N N . ASP A 1 234 ? 0.381 -12.752 -40.083 1.00 52.84 234 ASP A N 1
ATOM 1851 C CA . ASP A 1 234 ? 1.423 -12.867 -39.054 1.00 52.84 234 ASP A CA 1
ATOM 1852 C C . ASP A 1 234 ? 0.895 -12.628 -37.623 1.00 52.84 234 ASP A C 1
ATOM 1854 O O . ASP A 1 234 ? 1.412 -13.165 -36.648 1.00 52.84 234 ASP A O 1
ATOM 1858 N N . GLU A 1 235 ? -0.204 -11.890 -37.459 1.00 51.75 235 GLU A N 1
ATOM 1859 C CA . GLU A 1 235 ? -0.848 -11.727 -36.149 1.00 51.75 235 GLU A CA 1
ATOM 1860 C C . GLU A 1 235 ? -1.652 -12.973 -35.723 1.00 51.75 235 GLU A C 1
ATOM 1862 O O . GLU A 1 235 ? -1.752 -13.272 -34.533 1.00 51.75 235 GLU A O 1
ATOM 1867 N N . ARG A 1 236 ? -2.172 -13.757 -36.686 1.00 51.88 236 ARG A N 1
ATOM 1868 C CA . ARG A 1 236 ? -2.847 -15.048 -36.426 1.00 51.88 236 ARG A CA 1
ATOM 1869 C C . ARG A 1 236 ? -1.883 -16.188 -36.097 1.00 51.88 236 ARG A C 1
ATOM 1871 O O . ARG A 1 236 ? -2.320 -17.172 -35.505 1.00 51.88 236 ARG A O 1
ATOM 1878 N N . SER A 1 237 ? -0.614 -16.089 -36.499 1.00 56.75 237 SER A N 1
ATOM 1879 C CA . SER A 1 237 ? 0.417 -17.104 -36.234 1.00 56.75 237 SER A CA 1
ATOM 1880 C C . SER A 1 237 ? 1.087 -16.926 -34.862 1.00 56.75 237 SER A C 1
ATOM 1882 O O . SER A 1 237 ? 1.664 -17.874 -34.324 1.00 56.75 237 SER A O 1
ATOM 1884 N N . ARG A 1 238 ? 0.990 -15.733 -34.258 1.00 61.47 238 ARG A N 1
ATOM 1885 C CA . ARG A 1 238 ? 1.562 -15.431 -32.940 1.00 61.47 238 ARG A CA 1
ATOM 1886 C C . ARG A 1 238 ? 0.691 -15.996 -31.820 1.00 61.47 238 ARG A C 1
ATOM 1888 O O . ARG A 1 238 ? -0.465 -15.622 -31.654 1.00 61.47 238 ARG A O 1
ATOM 1895 N N . LEU A 1 239 ? 1.288 -16.846 -30.980 1.00 70.62 239 LEU A N 1
ATOM 1896 C CA . LEU A 1 239 ? 0.629 -17.434 -29.802 1.00 70.62 239 LEU A CA 1
ATOM 1897 C C . LEU A 1 239 ? 0.141 -16.382 -28.788 1.00 70.62 239 LEU A C 1
ATOM 1899 O O . LEU A 1 239 ? -0.767 -16.651 -28.004 1.00 70.62 239 LEU A O 1
ATOM 1903 N N . VAL A 1 240 ? 0.765 -15.201 -28.765 1.00 80.44 240 VAL A N 1
ATOM 1904 C CA . VAL A 1 240 ? 0.503 -14.129 -27.800 1.00 80.44 240 VAL A CA 1
ATOM 1905 C C . VAL A 1 240 ? 0.590 -12.776 -28.511 1.00 80.44 240 VAL A C 1
ATOM 1907 O O . VAL A 1 240 ? 1.508 -12.552 -29.297 1.00 80.44 240 VAL A O 1
ATOM 1910 N N . SER A 1 241 ? -0.336 -11.855 -28.216 1.00 84.94 241 SER A N 1
ATOM 1911 C CA . SER A 1 241 ? -0.314 -10.504 -28.796 1.00 84.94 241 SER A CA 1
ATOM 1912 C C . SER A 1 241 ? 0.924 -9.712 -28.365 1.00 84.94 241 SER A C 1
ATOM 1914 O O . SER A 1 241 ? 1.430 -9.894 -27.258 1.00 84.94 241 SER A O 1
ATOM 1916 N N . THR A 1 242 ? 1.380 -8.770 -29.192 1.00 81.06 242 THR A N 1
ATOM 1917 C CA . THR A 1 242 ? 2.578 -7.950 -28.928 1.00 81.06 242 THR A CA 1
ATOM 1918 C C . THR A 1 242 ? 2.496 -7.203 -27.588 1.00 81.06 242 THR A C 1
ATOM 1920 O O . THR A 1 242 ? 3.455 -7.189 -26.816 1.00 81.06 242 THR A O 1
ATOM 1923 N N . SER A 1 243 ? 1.315 -6.667 -27.257 1.00 83.44 243 SER A N 1
ATOM 1924 C CA . SER A 1 243 ? 1.015 -6.040 -25.958 1.00 83.44 243 SER A CA 1
ATOM 1925 C C . SER A 1 243 ? 1.152 -7.027 -24.791 1.00 83.44 243 SER A C 1
ATOM 1927 O O . SER A 1 243 ? 1.757 -6.701 -23.768 1.00 83.44 243 SER A O 1
ATOM 1929 N N . THR A 1 244 ? 0.644 -8.254 -24.944 1.00 87.12 244 THR A N 1
ATOM 1930 C CA . THR A 1 244 ? 0.717 -9.278 -23.893 1.00 87.12 244 THR A CA 1
ATOM 1931 C C . THR A 1 244 ? 2.139 -9.816 -23.734 1.00 87.12 244 THR A C 1
ATOM 1933 O O . THR A 1 244 ? 2.578 -10.034 -22.607 1.00 87.12 244 THR A O 1
ATOM 1936 N N . ALA A 1 245 ? 2.883 -9.969 -24.833 1.00 88.19 245 ALA A N 1
ATOM 1937 C CA . ALA A 1 245 ? 4.287 -10.366 -24.815 1.00 88.19 245 ALA A CA 1
ATOM 1938 C C . ALA A 1 245 ? 5.152 -9.327 -24.083 1.00 88.19 245 ALA A C 1
ATOM 1940 O O . ALA A 1 245 ? 5.961 -9.697 -23.232 1.00 88.19 245 ALA A O 1
ATOM 1941 N N . ARG A 1 246 ? 4.924 -8.028 -24.332 1.00 87.69 246 ARG A N 1
ATOM 1942 C CA . ARG A 1 246 ? 5.564 -6.930 -23.586 1.00 87.69 246 ARG A CA 1
ATOM 1943 C C . ARG A 1 246 ? 5.250 -7.008 -22.089 1.00 87.69 246 ARG A C 1
ATOM 1945 O O . ARG A 1 246 ? 6.178 -7.005 -21.281 1.00 87.69 246 ARG A O 1
ATOM 1952 N N . THR A 1 247 ? 3.980 -7.179 -21.713 1.00 91.94 247 THR A N 1
ATOM 1953 C CA . THR A 1 247 ? 3.595 -7.340 -20.300 1.00 91.94 247 THR A CA 1
ATOM 1954 C C . THR A 1 247 ? 4.284 -8.546 -19.663 1.00 91.94 247 THR A C 1
ATOM 1956 O O . THR A 1 247 ? 4.800 -8.437 -18.553 1.00 91.94 247 THR A O 1
ATOM 1959 N N . LEU A 1 248 ? 4.352 -9.684 -20.360 1.00 93.19 248 LEU A N 1
ATOM 1960 C CA . LEU A 1 248 ? 5.004 -10.888 -19.848 1.00 93.19 248 LEU A CA 1
ATOM 1961 C C . LEU A 1 248 ? 6.504 -10.667 -19.609 1.00 93.19 248 LEU A C 1
ATOM 1963 O O . LEU A 1 248 ? 7.006 -11.064 -18.561 1.00 93.19 248 LEU A O 1
ATOM 1967 N N . ARG A 1 249 ? 7.210 -9.977 -20.517 1.00 93.69 249 ARG A N 1
ATOM 1968 C CA . ARG A 1 249 ? 8.623 -9.605 -20.317 1.00 93.69 249 ARG A CA 1
ATOM 1969 C C . ARG A 1 249 ? 8.816 -8.751 -19.064 1.00 93.69 249 ARG A C 1
ATOM 1971 O O . ARG A 1 249 ? 9.720 -9.023 -18.277 1.00 93.69 249 ARG A O 1
ATOM 1978 N N . MET A 1 250 ? 7.934 -7.777 -18.833 1.00 92.50 250 MET A N 1
ATOM 1979 C CA . MET A 1 250 ? 7.970 -6.940 -17.627 1.00 92.50 250 MET A CA 1
ATOM 1980 C C . MET A 1 250 ? 7.731 -7.764 -16.358 1.00 92.50 250 MET A C 1
ATOM 1982 O O . MET A 1 250 ? 8.453 -7.608 -15.373 1.00 92.50 250 MET A O 1
ATOM 1986 N N . MET A 1 251 ? 6.771 -8.692 -16.387 1.00 95.19 251 MET A N 1
ATOM 1987 C CA . MET A 1 251 ? 6.510 -9.607 -15.272 1.00 95.19 251 MET A CA 1
ATOM 1988 C C . MET A 1 251 ? 7.709 -10.521 -14.986 1.00 95.19 251 MET A C 1
ATOM 1990 O O . MET A 1 251 ? 8.067 -10.702 -13.823 1.00 95.19 251 MET A O 1
ATOM 1994 N N . ILE A 1 252 ? 8.347 -11.067 -16.028 1.00 95.44 252 ILE A N 1
ATOM 1995 C CA . ILE A 1 252 ? 9.543 -11.911 -15.905 1.00 95.44 252 ILE A CA 1
ATOM 1996 C C . ILE A 1 252 ? 10.698 -11.108 -15.308 1.00 95.44 252 ILE A C 1
ATOM 1998 O O . ILE A 1 252 ? 11.336 -11.584 -14.370 1.00 95.44 252 ILE A O 1
ATOM 2002 N N . TRP A 1 253 ? 10.948 -9.889 -15.796 1.00 94.00 253 TRP A N 1
ATOM 2003 C CA . TRP A 1 253 ? 11.965 -9.010 -15.222 1.00 94.00 253 TRP A CA 1
ATOM 2004 C C . TRP A 1 253 ? 11.696 -8.733 -13.740 1.00 94.00 253 TRP A C 1
ATOM 2006 O O . TRP A 1 253 ? 12.569 -8.956 -12.901 1.00 94.00 253 TRP A O 1
ATOM 2016 N N . GLY A 1 254 ? 10.479 -8.299 -13.404 1.00 90.25 254 GLY A N 1
ATOM 2017 C CA . GLY A 1 254 ? 10.092 -8.001 -12.028 1.00 90.25 254 GLY A CA 1
ATOM 2018 C C . GLY A 1 254 ? 10.270 -9.206 -11.103 1.00 90.25 254 GLY A C 1
ATOM 2019 O O . GLY A 1 254 ? 10.916 -9.107 -10.060 1.00 90.25 254 GLY A O 1
ATOM 2020 N N . GLY A 1 255 ? 9.723 -10.353 -11.506 1.00 91.25 255 GLY A N 1
ATOM 2021 C CA . GLY A 1 255 ? 9.721 -11.571 -10.708 1.00 91.25 255 GLY A CA 1
ATOM 2022 C C . GLY A 1 255 ? 11.080 -12.257 -10.626 1.00 91.25 255 GLY A C 1
ATOM 2023 O O . GLY A 1 255 ? 11.565 -12.498 -9.530 1.00 91.25 255 GLY A O 1
ATOM 2024 N N . LEU A 1 256 ? 11.701 -12.589 -11.758 1.00 94.00 256 LEU A N 1
ATOM 2025 C CA . LEU A 1 256 ? 12.878 -13.467 -11.785 1.00 94.00 256 LEU A CA 1
ATOM 2026 C C . LEU A 1 256 ? 14.214 -12.728 -11.668 1.00 94.00 256 LEU A C 1
ATOM 2028 O O . LEU A 1 256 ? 15.211 -13.355 -11.322 1.00 94.00 256 LEU A O 1
ATOM 2032 N N . PHE A 1 257 ? 14.246 -11.418 -11.920 1.00 92.81 257 PHE A N 1
ATOM 2033 C CA . PHE A 1 257 ? 15.478 -10.628 -11.856 1.00 92.81 257 PHE A CA 1
ATOM 2034 C C . PHE A 1 257 ? 15.411 -9.592 -10.737 1.00 92.81 257 PHE A C 1
ATOM 2036 O O . PHE A 1 257 ? 16.159 -9.687 -9.765 1.00 92.81 257 PHE A O 1
ATOM 2043 N N . ALA A 1 258 ? 14.490 -8.631 -10.822 1.00 88.50 258 ALA A N 1
ATOM 2044 C CA . ALA A 1 258 ? 14.451 -7.498 -9.905 1.00 88.50 258 ALA A CA 1
ATOM 2045 C C . ALA A 1 258 ? 14.227 -7.928 -8.445 1.00 88.50 258 ALA A C 1
ATOM 2047 O O . ALA A 1 258 ? 14.972 -7.499 -7.565 1.00 88.50 258 ALA A O 1
ATOM 2048 N N . ALA A 1 259 ? 13.250 -8.802 -8.166 1.00 87.75 259 ALA A N 1
ATOM 2049 C CA . ALA A 1 259 ? 12.978 -9.252 -6.799 1.00 87.75 259 ALA A CA 1
ATOM 2050 C C . ALA A 1 259 ? 14.158 -10.011 -6.155 1.00 87.75 259 ALA A C 1
ATOM 2052 O O . ALA A 1 259 ? 14.547 -9.630 -5.046 1.00 87.75 259 ALA A O 1
ATOM 2053 N N . PRO A 1 260 ? 14.776 -11.023 -6.799 1.00 91.62 260 PRO A N 1
ATOM 2054 C CA . PRO A 1 260 ? 15.975 -11.667 -6.271 1.00 91.62 260 PRO A CA 1
ATOM 2055 C C . PRO A 1 260 ? 17.157 -10.710 -6.113 1.00 91.62 260 PRO A C 1
ATOM 2057 O O . PRO A 1 260 ? 17.778 -10.715 -5.051 1.00 91.62 260 PRO A O 1
ATOM 2060 N N . ILE A 1 261 ? 17.444 -9.860 -7.108 1.00 90.50 261 ILE A N 1
ATOM 20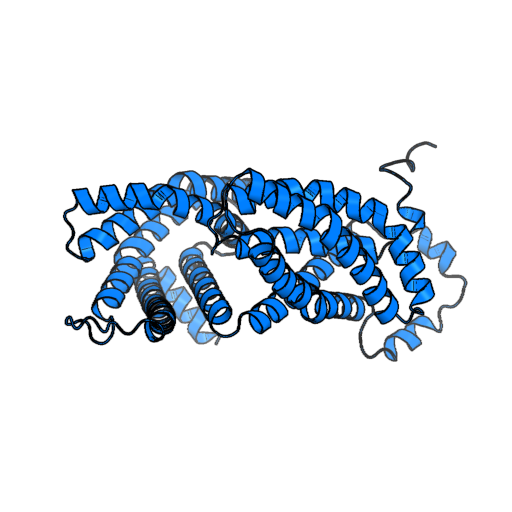61 C CA . ILE A 1 261 ? 18.548 -8.888 -7.038 1.00 90.50 261 ILE A CA 1
ATOM 2062 C C . ILE A 1 261 ? 18.366 -7.974 -5.823 1.00 90.50 261 ILE A C 1
ATOM 2064 O O . ILE A 1 261 ? 19.261 -7.881 -4.984 1.00 90.50 261 ILE A O 1
ATOM 2068 N N . MET A 1 262 ? 17.185 -7.369 -5.672 1.00 86.38 262 MET A N 1
ATOM 2069 C CA . MET A 1 262 ? 16.901 -6.462 -4.557 1.00 86.38 262 MET A CA 1
ATOM 2070 C C . MET A 1 262 ? 16.875 -7.185 -3.210 1.00 86.38 262 MET A C 1
ATOM 2072 O O . MET A 1 262 ? 17.344 -6.640 -2.213 1.00 86.38 262 MET A O 1
ATOM 2076 N N . HIS A 1 263 ? 16.366 -8.422 -3.159 1.00 84.75 263 HIS A N 1
ATOM 2077 C CA . HIS A 1 263 ? 16.396 -9.228 -1.941 1.00 84.75 263 HIS A CA 1
ATOM 2078 C C . HIS A 1 263 ? 17.833 -9.400 -1.442 1.00 84.75 263 HIS A C 1
ATOM 2080 O O . HIS A 1 263 ? 18.104 -9.120 -0.277 1.00 84.75 263 HIS A O 1
ATOM 2086 N N . HIS A 1 264 ? 18.758 -9.824 -2.302 1.00 87.50 264 HIS A N 1
ATOM 2087 C CA . HIS A 1 264 ? 20.149 -10.047 -1.903 1.00 87.50 264 HIS A CA 1
ATOM 2088 C C . HIS A 1 264 ? 20.888 -8.734 -1.646 1.00 87.50 264 HIS A C 1
ATOM 2090 O O . HIS A 1 264 ? 21.654 -8.650 -0.688 1.00 87.50 264 HIS A O 1
ATOM 2096 N N . TRP A 1 265 ? 20.615 -7.699 -2.443 1.00 87.19 265 TRP A N 1
ATOM 2097 C CA . TRP A 1 265 ? 21.204 -6.379 -2.257 1.00 87.19 265 TRP A CA 1
ATOM 2098 C C . TRP A 1 265 ? 20.893 -5.787 -0.881 1.00 87.19 265 TRP A C 1
ATOM 2100 O O . TRP A 1 265 ? 21.807 -5.358 -0.181 1.00 87.19 265 TRP A O 1
ATOM 2110 N N . PHE A 1 266 ? 19.630 -5.823 -0.442 1.00 81.25 266 PHE A N 1
ATOM 2111 C CA . PHE A 1 266 ? 19.275 -5.300 0.877 1.00 81.25 266 PHE A CA 1
ATOM 2112 C C . PHE A 1 266 ? 19.944 -6.078 2.019 1.00 81.25 266 PHE A C 1
ATOM 2114 O O . PHE A 1 266 ? 20.345 -5.480 3.011 1.00 81.25 266 PHE A O 1
ATOM 2121 N N . HIS A 1 267 ? 20.148 -7.391 1.887 1.00 83.31 267 HIS A N 1
ATOM 2122 C CA . HIS A 1 267 ? 20.920 -8.133 2.891 1.00 83.31 267 HIS A CA 1
ATOM 2123 C C . HIS A 1 267 ? 22.412 -7.784 2.843 1.00 83.31 267 HIS A C 1
ATOM 2125 O O . HIS A 1 267 ? 23.054 -7.684 3.888 1.00 83.31 267 HIS A O 1
ATOM 2131 N N . LEU A 1 268 ? 22.970 -7.581 1.648 1.00 87.38 268 LEU A N 1
ATOM 2132 C CA . LEU A 1 268 ? 24.363 -7.182 1.470 1.00 87.38 268 LEU A CA 1
ATOM 2133 C C . LEU A 1 268 ? 24.628 -5.806 2.086 1.00 87.38 268 LEU A C 1
ATOM 2135 O O . LEU A 1 268 ? 25.591 -5.653 2.831 1.00 87.38 268 LEU A O 1
ATOM 2139 N N . ILE A 1 269 ? 23.770 -4.821 1.814 1.00 83.81 269 ILE A N 1
ATOM 2140 C CA . ILE A 1 269 ? 23.957 -3.449 2.290 1.00 83.81 269 ILE A CA 1
ATOM 2141 C C . ILE A 1 269 ? 23.795 -3.344 3.810 1.00 83.81 269 ILE A C 1
ATOM 2143 O O . ILE A 1 269 ? 24.529 -2.594 4.451 1.00 83.81 269 ILE A O 1
ATOM 2147 N N . GLU A 1 270 ? 22.892 -4.131 4.404 1.00 79.56 270 GLU A N 1
ATOM 2148 C CA . GLU A 1 270 ? 22.735 -4.209 5.860 1.00 79.56 270 GLU A CA 1
ATOM 2149 C C . GLU A 1 270 ? 23.943 -4.876 6.533 1.00 79.56 270 GLU A C 1
ATOM 2151 O O . GLU A 1 270 ? 24.359 -4.442 7.606 1.00 79.56 270 GLU A O 1
ATOM 2156 N N . ARG A 1 271 ? 24.564 -5.877 5.890 1.00 86.81 271 ARG A N 1
ATOM 2157 C CA . ARG A 1 271 ? 25.812 -6.496 6.374 1.00 86.81 271 ARG A CA 1
ATOM 2158 C C . ARG A 1 271 ? 27.027 -5.582 6.210 1.00 86.81 271 ARG A C 1
ATOM 2160 O O . ARG A 1 271 ? 27.879 -5.542 7.090 1.00 86.81 271 ARG A O 1
ATOM 2167 N N . ALA A 1 272 ? 27.121 -4.869 5.090 1.00 87.75 272 ALA A N 1
ATOM 2168 C CA . ALA A 1 272 ? 28.265 -4.018 4.768 1.00 87.75 272 ALA A CA 1
ATOM 2169 C C . ALA A 1 272 ? 28.241 -2.680 5.524 1.00 87.75 272 ALA A C 1
ATOM 2171 O O . ALA A 1 272 ? 29.291 -2.153 5.889 1.00 87.75 272 ALA A O 1
ATOM 2172 N N . ILE A 1 273 ? 27.052 -2.116 5.750 1.00 87.62 273 ILE A N 1
ATOM 2173 C CA . ILE A 1 273 ? 26.865 -0.822 6.409 1.00 87.62 273 ILE A CA 1
ATOM 2174 C C . ILE A 1 273 ? 25.820 -0.985 7.526 1.00 87.62 273 ILE A C 1
ATOM 2176 O O . ILE A 1 273 ? 24.675 -0.552 7.375 1.00 87.62 273 ILE A O 1
ATOM 2180 N N . PRO A 1 274 ? 26.180 -1.611 8.659 1.00 83.12 274 PRO A N 1
ATOM 2181 C CA . PRO A 1 274 ? 25.233 -1.848 9.738 1.00 83.12 274 PRO A CA 1
ATOM 2182 C C . PRO A 1 274 ? 24.823 -0.540 10.429 1.00 83.12 274 PRO A C 1
ATOM 2184 O O . PRO A 1 274 ? 25.615 0.392 10.590 1.00 83.12 274 PRO A O 1
ATOM 2187 N N . GLY A 1 275 ? 23.567 -0.486 10.873 1.00 76.94 275 GLY A N 1
ATOM 2188 C CA . GLY A 1 275 ? 23.026 0.607 11.681 1.00 76.94 275 GLY A CA 1
ATOM 2189 C C . GLY A 1 275 ? 21.983 1.479 10.979 1.00 76.94 275 GLY A C 1
ATOM 2190 O O . GLY A 1 275 ? 21.631 1.298 9.809 1.00 76.94 275 GLY A O 1
ATOM 2191 N N . THR A 1 276 ? 21.456 2.434 11.745 1.00 70.94 276 THR A N 1
ATOM 2192 C CA . THR A 1 276 ? 20.290 3.261 11.379 1.00 70.94 276 THR A CA 1
ATOM 2193 C C . THR A 1 276 ? 20.530 4.766 11.534 1.00 70.94 276 THR A C 1
ATOM 2195 O O . THR A 1 276 ? 19.619 5.563 11.321 1.00 70.94 276 THR A O 1
ATOM 2198 N N . GLY A 1 277 ? 21.751 5.189 11.884 1.00 78.81 277 GLY A N 1
ATOM 2199 C CA . GLY A 1 277 ? 22.094 6.607 12.028 1.00 78.81 277 GLY A CA 1
ATOM 2200 C C . GLY A 1 277 ? 22.002 7.380 10.705 1.00 78.81 277 GLY A C 1
ATOM 2201 O O . GLY A 1 277 ? 22.190 6.810 9.633 1.00 78.81 277 GLY A O 1
ATOM 2202 N N . LYS A 1 278 ? 21.778 8.702 10.764 1.00 79.25 278 LYS A N 1
ATOM 2203 C CA . LYS A 1 278 ? 21.602 9.561 9.570 1.00 79.25 278 LYS A CA 1
ATOM 2204 C C . LYS A 1 278 ? 22.730 9.412 8.538 1.00 79.25 278 LYS A C 1
ATOM 2206 O O . LYS A 1 278 ? 22.463 9.316 7.346 1.00 79.25 278 LYS A O 1
ATOM 2211 N N . LEU A 1 279 ? 23.983 9.333 8.997 1.00 85.06 279 LEU A N 1
ATOM 2212 C CA . LEU A 1 279 ? 25.144 9.115 8.126 1.00 85.06 279 LEU A CA 1
ATOM 2213 C C . LEU A 1 279 ? 25.154 7.710 7.501 1.00 85.06 279 LEU A C 1
ATOM 2215 O O . LEU A 1 279 ? 25.530 7.558 6.344 1.00 85.06 279 LEU A O 1
ATOM 2219 N N . VAL A 1 280 ? 24.727 6.687 8.244 1.00 83.81 280 VAL A N 1
ATOM 2220 C CA . VAL A 1 280 ? 24.594 5.317 7.725 1.00 83.81 280 VAL A CA 1
ATOM 2221 C C . VAL A 1 280 ? 23.517 5.265 6.645 1.00 83.81 280 VAL A C 1
ATOM 2223 O O . VAL A 1 280 ? 23.764 4.726 5.572 1.00 83.81 280 VAL A O 1
ATOM 2226 N N . VAL A 1 281 ? 22.365 5.898 6.883 1.00 81.12 281 VAL A N 1
ATOM 2227 C CA . VAL A 1 281 ? 21.299 6.026 5.880 1.00 81.12 281 VAL A CA 1
ATOM 2228 C C . VAL A 1 281 ? 21.814 6.736 4.628 1.00 81.12 281 VAL A C 1
ATOM 2230 O O . VAL A 1 281 ? 21.616 6.229 3.530 1.00 81.12 281 VAL A O 1
ATOM 2233 N N . ALA A 1 282 ? 22.544 7.847 4.771 1.00 84.75 282 ALA A N 1
ATOM 2234 C CA . ALA A 1 282 ? 23.123 8.555 3.628 1.00 84.75 282 ALA A CA 1
ATOM 2235 C C . ALA A 1 282 ? 24.097 7.677 2.818 1.00 84.75 282 ALA A C 1
ATOM 2237 O O . ALA A 1 282 ? 24.035 7.667 1.591 1.00 84.75 282 ALA A O 1
ATOM 2238 N N . LYS A 1 283 ? 24.952 6.888 3.487 1.00 86.69 283 LYS A N 1
ATOM 2239 C CA . LYS A 1 283 ? 25.851 5.931 2.817 1.00 86.69 283 LYS A CA 1
ATOM 2240 C C . LYS A 1 283 ? 25.084 4.829 2.082 1.00 86.69 283 LYS A C 1
ATOM 2242 O O . LYS A 1 283 ? 25.460 4.484 0.967 1.00 86.69 283 LYS A O 1
ATOM 2247 N N . LYS A 1 284 ? 24.008 4.304 2.680 1.00 84.31 284 LYS A N 1
ATOM 2248 C CA . LYS A 1 284 ? 23.142 3.298 2.046 1.00 84.31 284 LYS A CA 1
ATOM 2249 C C . LYS A 1 284 ? 22.477 3.853 0.785 1.00 84.31 284 LYS A C 1
ATOM 2251 O O . LYS A 1 284 ? 22.576 3.248 -0.274 1.00 84.31 284 LYS A O 1
ATOM 2256 N N . VAL A 1 285 ? 21.905 5.054 0.877 1.00 84.31 285 VAL A N 1
ATOM 2257 C CA . VAL A 1 285 ? 21.305 5.750 -0.272 1.00 84.31 285 VAL A CA 1
ATOM 2258 C C . VAL A 1 285 ? 22.339 6.008 -1.370 1.00 84.31 285 VAL A C 1
ATOM 2260 O O . VAL A 1 285 ? 22.046 5.793 -2.542 1.00 84.31 285 VAL A O 1
ATOM 2263 N N . ALA A 1 286 ? 23.561 6.416 -1.017 1.00 88.19 286 ALA A N 1
ATOM 2264 C CA . ALA A 1 286 ? 24.629 6.612 -1.996 1.00 88.19 286 ALA A CA 1
ATOM 2265 C C . ALA A 1 286 ? 25.025 5.301 -2.699 1.00 88.19 286 ALA A C 1
ATOM 2267 O O . ALA A 1 286 ? 25.234 5.300 -3.908 1.00 88.19 286 ALA A O 1
ATOM 2268 N N . ALA A 1 287 ? 25.093 4.180 -1.977 1.00 88.56 287 ALA A N 1
ATOM 2269 C CA . ALA A 1 287 ? 25.365 2.879 -2.583 1.00 88.56 287 ALA A CA 1
ATOM 2270 C C . ALA A 1 287 ? 24.228 2.428 -3.521 1.00 88.56 287 ALA A C 1
ATOM 2272 O O . ALA A 1 287 ? 24.513 1.944 -4.616 1.00 88.56 287 ALA A O 1
ATOM 2273 N N . ASP A 1 288 ? 22.962 2.648 -3.150 1.00 84.75 288 ASP A N 1
ATOM 2274 C CA . ASP A 1 288 ? 21.813 2.385 -4.032 1.00 84.75 288 ASP A CA 1
ATOM 2275 C C . ASP A 1 288 ? 21.920 3.188 -5.338 1.00 84.75 288 ASP A C 1
ATOM 2277 O O . ASP A 1 288 ? 21.806 2.626 -6.428 1.00 84.75 288 ASP A O 1
ATOM 2281 N N . MET A 1 289 ? 22.206 4.488 -5.225 1.00 86.62 289 MET A N 1
ATOM 2282 C CA . MET A 1 289 ? 22.332 5.411 -6.358 1.00 86.62 289 MET A CA 1
ATOM 2283 C C . MET A 1 289 ? 23.500 5.063 -7.281 1.00 86.62 289 MET A C 1
ATOM 2285 O O . MET A 1 289 ? 23.371 5.144 -8.495 1.00 86.62 289 MET A O 1
ATOM 2289 N N . LEU A 1 290 ? 24.658 4.712 -6.720 1.00 89.06 290 LEU A N 1
ATOM 2290 C CA . LEU A 1 290 ? 25.893 4.569 -7.493 1.00 89.06 290 LEU A CA 1
ATOM 2291 C C . LEU A 1 290 ? 26.112 3.154 -8.030 1.00 89.06 290 LEU A C 1
ATOM 2293 O O . LEU A 1 290 ? 26.816 2.984 -9.022 1.00 89.06 290 LEU A O 1
ATOM 2297 N N . ILE A 1 291 ? 25.540 2.139 -7.379 1.00 90.62 291 ILE A N 1
ATOM 2298 C CA . ILE A 1 291 ? 25.785 0.732 -7.715 1.00 90.62 291 ILE A CA 1
ATOM 2299 C C . ILE A 1 291 ? 24.523 0.106 -8.293 1.00 90.62 291 ILE A C 1
ATOM 2301 O O . ILE A 1 291 ? 24.541 -0.395 -9.420 1.00 90.62 291 ILE A O 1
ATOM 2305 N N . ILE A 1 292 ? 23.418 0.138 -7.547 1.00 89.06 292 ILE A N 1
ATOM 2306 C CA . ILE A 1 292 ? 22.205 -0.583 -7.936 1.00 89.06 292 ILE A CA 1
ATOM 2307 C C . ILE A 1 292 ? 21.463 0.100 -9.066 1.00 89.06 292 ILE A C 1
ATOM 2309 O O . ILE A 1 292 ? 21.133 -0.583 -10.036 1.00 89.06 292 ILE A O 1
ATOM 2313 N N . ALA A 1 293 ? 21.221 1.406 -8.990 1.00 88.25 293 ALA A N 1
ATOM 2314 C CA . ALA A 1 293 ? 20.444 2.098 -10.014 1.00 88.25 293 ALA A CA 1
ATOM 2315 C C . ALA A 1 293 ? 21.065 1.954 -11.425 1.00 88.25 293 ALA A C 1
ATOM 2317 O O . ALA A 1 293 ? 20.347 1.530 -12.339 1.00 88.25 293 ALA A O 1
ATOM 2318 N N . PRO A 1 294 ? 22.388 2.150 -11.632 1.00 93.06 294 PRO A N 1
ATOM 2319 C CA . PRO A 1 294 ? 23.016 1.942 -12.937 1.00 93.06 294 PRO A CA 1
ATOM 2320 C C . PRO A 1 294 ? 23.006 0.480 -13.374 1.00 93.06 294 PRO A C 1
ATOM 2322 O O . PRO A 1 294 ? 22.645 0.180 -14.513 1.00 93.06 294 PRO A O 1
ATOM 2325 N N . SER A 1 295 ? 23.359 -0.439 -12.471 1.00 93.25 295 SER A N 1
ATOM 2326 C CA . SER A 1 295 ? 23.489 -1.861 -12.809 1.00 93.25 295 SER A CA 1
ATOM 2327 C C . SER A 1 295 ? 22.142 -2.488 -13.164 1.00 93.25 295 SER A C 1
ATOM 2329 O O . SER A 1 295 ? 22.030 -3.201 -14.161 1.00 93.25 295 SER A O 1
ATOM 2331 N N . THR A 1 296 ? 21.103 -2.203 -12.378 1.00 91.62 296 THR A N 1
ATOM 2332 C CA . THR A 1 296 ? 19.760 -2.756 -12.597 1.00 91.62 296 THR A CA 1
ATOM 2333 C C . THR A 1 296 ? 19.071 -2.142 -13.807 1.00 91.62 296 THR A C 1
ATOM 2335 O O . THR A 1 296 ? 18.419 -2.878 -14.540 1.00 91.62 296 THR A O 1
ATOM 2338 N N . SER A 1 297 ? 19.264 -0.849 -14.080 1.00 90.31 297 SER A N 1
ATOM 2339 C CA . SER A 1 297 ? 18.729 -0.202 -15.288 1.00 90.31 297 SER A CA 1
ATOM 2340 C C . SER A 1 297 ? 19.390 -0.742 -16.557 1.00 90.31 297 SER A C 1
ATOM 2342 O O . SER A 1 297 ? 18.711 -1.072 -17.529 1.00 90.31 297 SER A O 1
ATOM 2344 N N . LEU A 1 298 ? 20.717 -0.903 -16.544 1.00 93.62 298 LEU A N 1
ATOM 2345 C CA . LEU A 1 298 ? 21.453 -1.480 -17.668 1.00 93.62 298 LEU A CA 1
ATOM 2346 C C . LEU A 1 298 ? 21.033 -2.935 -17.922 1.00 93.62 298 LEU A C 1
ATOM 2348 O O . LEU A 1 298 ? 20.767 -3.317 -19.064 1.00 93.62 298 LEU A O 1
ATOM 2352 N N . ALA A 1 299 ? 20.925 -3.733 -16.856 1.00 93.88 299 ALA A N 1
ATOM 2353 C CA . ALA A 1 299 ? 20.451 -5.108 -16.935 1.00 93.88 299 ALA A CA 1
ATOM 2354 C C . ALA A 1 299 ? 18.992 -5.183 -17.412 1.00 93.88 299 ALA A C 1
ATOM 2356 O O . ALA A 1 299 ? 18.690 -6.015 -18.262 1.00 93.88 299 ALA A O 1
ATOM 2357 N N . PHE A 1 300 ? 18.115 -4.286 -16.949 1.00 92.75 300 PHE A N 1
ATOM 2358 C CA . PHE A 1 300 ? 16.712 -4.227 -17.360 1.00 92.75 300 PHE A CA 1
ATOM 2359 C C . PHE A 1 300 ? 16.577 -4.094 -18.873 1.00 92.75 300 PHE A C 1
ATOM 2361 O O . PHE A 1 300 ? 15.958 -4.944 -19.514 1.00 92.75 300 PHE A O 1
ATOM 2368 N N . PHE A 1 301 ? 17.183 -3.060 -19.460 1.00 90.50 301 PHE A N 1
ATOM 2369 C CA . PHE A 1 301 ? 17.073 -2.828 -20.899 1.00 90.50 301 PHE A CA 1
ATOM 2370 C C . PHE A 1 301 ? 17.755 -3.927 -21.710 1.00 90.50 301 PHE A C 1
ATOM 2372 O O . PHE A 1 301 ? 17.209 -4.354 -22.721 1.00 90.50 301 PHE A O 1
ATOM 2379 N N . THR A 1 302 ? 18.900 -4.437 -21.248 1.00 92.31 302 THR A N 1
ATOM 2380 C CA . THR A 1 302 ? 19.607 -5.517 -21.951 1.00 92.31 302 THR A CA 1
ATOM 2381 C C . THR A 1 302 ? 18.768 -6.796 -21.967 1.00 92.31 302 THR A C 1
ATOM 2383 O O . THR A 1 302 ? 18.562 -7.392 -23.022 1.00 92.31 302 THR A O 1
ATOM 2386 N N . VAL A 1 303 ? 18.236 -7.209 -20.813 1.00 92.81 303 VAL A N 1
ATOM 2387 C CA . VAL A 1 303 ? 17.447 -8.441 -20.675 1.00 92.81 303 VAL A CA 1
ATOM 2388 C C . VAL A 1 303 ? 16.115 -8.328 -21.411 1.00 92.81 303 VAL A C 1
ATOM 2390 O O . VAL A 1 303 ? 15.756 -9.239 -22.150 1.00 92.81 303 VAL A O 1
ATOM 2393 N N . THR A 1 304 ? 15.397 -7.212 -21.265 1.00 88.75 304 THR A N 1
ATOM 2394 C CA . THR A 1 304 ? 14.104 -7.025 -21.944 1.00 88.75 304 THR A CA 1
ATOM 2395 C C . THR A 1 304 ? 14.246 -6.973 -23.464 1.00 88.75 304 THR A C 1
ATOM 2397 O O . THR A 1 304 ? 13.436 -7.598 -24.144 1.00 88.75 304 THR A O 1
ATOM 2400 N N . LYS A 1 305 ? 15.298 -6.334 -23.998 1.00 88.25 305 LYS A N 1
ATOM 2401 C CA . LYS A 1 305 ? 15.608 -6.342 -25.440 1.00 88.25 305 LYS A CA 1
ATOM 2402 C C . LYS A 1 305 ? 16.065 -7.708 -25.943 1.00 88.25 305 LYS A C 1
ATOM 2404 O O . LYS A 1 305 ? 15.622 -8.157 -26.992 1.00 88.25 305 LYS A O 1
ATOM 2409 N N . THR A 1 306 ? 16.849 -8.436 -25.153 1.00 91.44 306 THR A N 1
ATOM 2410 C CA . THR A 1 306 ? 17.208 -9.823 -25.497 1.00 91.44 306 THR A CA 1
ATOM 2411 C C . THR A 1 306 ? 15.961 -10.720 -25.554 1.00 91.44 306 THR A C 1
ATOM 2413 O O . THR A 1 306 ? 15.828 -11.545 -26.451 1.00 91.44 306 THR A O 1
ATOM 2416 N N . MET A 1 307 ? 14.993 -10.527 -24.648 1.00 90.94 307 MET A N 1
ATOM 2417 C CA . MET A 1 307 ? 13.694 -11.222 -24.685 1.00 90.94 307 MET A CA 1
ATOM 2418 C C . MET A 1 307 ? 12.794 -10.793 -25.859 1.00 90.94 307 MET A C 1
ATOM 2420 O O . MET A 1 307 ? 11.798 -11.462 -26.132 1.00 90.94 307 MET A O 1
ATOM 2424 N N . GLU A 1 308 ? 13.092 -9.674 -26.524 1.00 86.12 308 GLU A N 1
ATOM 2425 C CA . GLU A 1 308 ? 12.440 -9.258 -27.775 1.00 86.12 308 GLU A CA 1
ATOM 2426 C C . GLU A 1 308 ? 13.007 -9.982 -28.999 1.00 86.12 308 GLU A C 1
ATOM 2428 O O . GLU A 1 308 ? 12.334 -10.029 -30.025 1.00 86.12 308 GLU A O 1
ATOM 2433 N N . GLY A 1 309 ? 14.177 -10.614 -28.858 1.00 86.44 309 GLY A N 1
ATOM 2434 C CA . GLY A 1 309 ? 14.866 -11.351 -29.915 1.00 86.44 309 GLY A CA 1
ATOM 2435 C C . GLY A 1 309 ? 16.187 -10.716 -30.353 1.00 86.44 309 GLY A C 1
ATOM 2436 O O . GLY A 1 309 ? 16.896 -11.318 -31.157 1.00 86.44 309 GLY A O 1
ATOM 2437 N N . ASP A 1 310 ? 16.545 -9.545 -29.816 1.00 86.88 310 ASP A N 1
ATOM 2438 C CA . ASP A 1 310 ? 17.774 -8.852 -30.200 1.00 86.88 310 ASP A CA 1
ATOM 2439 C C . ASP A 1 310 ? 19.022 -9.584 -29.668 1.00 86.88 310 ASP A C 1
ATOM 2441 O O . ASP A 1 310 ? 19.032 -10.060 -28.524 1.00 86.88 310 ASP A O 1
ATOM 2445 N N . PRO A 1 311 ? 20.126 -9.632 -30.438 1.00 92.81 311 PRO A N 1
ATOM 2446 C CA . PRO A 1 311 ? 21.405 -10.108 -29.930 1.00 92.81 311 PRO A CA 1
ATOM 2447 C C . PRO A 1 311 ? 21.849 -9.301 -28.705 1.00 92.81 311 PRO A C 1
ATOM 2449 O O . PRO A 1 311 ? 21.755 -8.074 -28.684 1.00 92.81 311 PRO A O 1
ATOM 2452 N N . VAL A 1 312 ? 22.430 -9.972 -27.705 1.00 91.38 312 VAL A N 1
ATOM 2453 C CA . VAL A 1 312 ? 22.844 -9.345 -26.431 1.00 91.38 312 VAL A CA 1
ATOM 2454 C C . VAL A 1 312 ? 23.743 -8.119 -26.639 1.00 91.38 312 VAL A C 1
ATOM 2456 O O . VAL A 1 312 ? 23.643 -7.144 -25.897 1.00 91.38 312 VAL A O 1
ATOM 2459 N N . ARG A 1 313 ? 24.610 -8.137 -27.661 1.00 91.44 313 ARG A N 1
ATOM 2460 C CA . ARG A 1 313 ? 25.485 -7.004 -28.006 1.00 91.44 313 ARG A CA 1
ATOM 2461 C C . ARG A 1 313 ? 24.685 -5.756 -28.389 1.00 91.44 313 ARG A C 1
ATOM 2463 O O . ARG A 1 313 ? 25.015 -4.663 -27.927 1.00 91.44 313 ARG A O 1
ATOM 2470 N N . ASP A 1 314 ? 23.657 -5.928 -29.207 1.00 89.00 314 ASP A N 1
ATOM 2471 C CA . ASP A 1 314 ? 22.842 -4.833 -29.730 1.00 89.00 314 ASP A CA 1
ATOM 2472 C C . ASP A 1 314 ? 21.878 -4.345 -28.644 1.00 89.00 314 ASP A C 1
ATOM 2474 O O . ASP A 1 314 ? 21.796 -3.144 -28.375 1.00 89.00 314 ASP A O 1
ATOM 2478 N N . ALA A 1 315 ? 21.280 -5.281 -27.899 1.00 89.25 315 ALA A N 1
ATOM 2479 C CA . ALA A 1 315 ? 20.501 -4.996 -26.697 1.00 89.25 315 ALA A CA 1
ATOM 2480 C C . ALA A 1 315 ? 21.297 -4.159 -25.677 1.00 89.25 315 ALA A C 1
ATOM 2482 O O . ALA A 1 315 ? 20.778 -3.195 -25.113 1.00 89.25 315 ALA A O 1
ATOM 2483 N N . PHE A 1 316 ? 22.578 -4.475 -25.472 1.00 91.56 316 PHE A N 1
ATOM 2484 C CA . PHE A 1 316 ? 23.458 -3.732 -24.572 1.00 91.56 316 PHE A CA 1
ATOM 2485 C C . PHE A 1 316 ? 23.807 -2.330 -25.092 1.00 91.56 316 PHE A C 1
ATOM 2487 O O . PHE A 1 316 ? 23.903 -1.384 -24.306 1.00 91.56 316 PHE A O 1
ATOM 2494 N N . ALA A 1 317 ? 23.982 -2.163 -26.406 1.00 88.62 317 ALA A N 1
ATOM 2495 C CA . ALA A 1 317 ? 24.194 -0.849 -27.012 1.00 88.62 317 ALA A CA 1
ATOM 2496 C C . ALA A 1 317 ? 22.962 0.056 -26.828 1.00 88.62 317 ALA A C 1
ATOM 2498 O O . ALA A 1 317 ? 23.099 1.209 -26.413 1.00 88.62 317 ALA A O 1
ATOM 2499 N N . VAL A 1 318 ? 21.760 -0.491 -27.033 1.00 84.56 318 VAL A N 1
ATOM 2500 C CA . VAL A 1 318 ? 20.491 0.202 -26.758 1.00 84.56 318 VAL A CA 1
ATOM 2501 C C . VAL A 1 318 ? 20.361 0.535 -25.271 1.00 84.56 318 VAL A C 1
ATOM 2503 O O . VAL A 1 318 ? 20.013 1.663 -24.918 1.00 84.56 318 VAL A O 1
ATOM 2506 N N . ALA A 1 319 ? 20.689 -0.409 -24.386 1.00 87.69 319 ALA A N 1
ATOM 2507 C CA . ALA A 1 319 ? 20.654 -0.198 -22.943 1.00 87.69 319 ALA A CA 1
ATOM 2508 C C . ALA A 1 319 ? 21.573 0.954 -22.505 1.00 87.69 319 ALA A C 1
ATOM 2510 O O . ALA A 1 319 ? 21.155 1.805 -21.722 1.00 87.69 319 ALA A O 1
ATOM 2511 N N . LYS A 1 320 ? 22.791 1.038 -23.059 1.00 90.31 320 LYS A N 1
ATOM 2512 C CA . LYS A 1 320 ? 23.716 2.157 -22.819 1.00 90.31 320 LYS A CA 1
ATOM 2513 C C . LYS A 1 320 ? 23.139 3.502 -23.249 1.00 90.31 320 LYS A C 1
ATOM 2515 O O . LYS A 1 320 ? 23.309 4.475 -22.525 1.00 90.31 320 LYS A O 1
ATOM 2520 N N . ALA A 1 321 ? 22.455 3.559 -24.391 1.00 86.94 321 ALA A N 1
ATOM 2521 C CA . ALA A 1 321 ? 21.838 4.793 -24.874 1.00 86.94 321 ALA A CA 1
ATOM 2522 C C . ALA A 1 321 ? 20.666 5.248 -23.985 1.00 86.94 321 ALA A C 1
ATOM 2524 O O . ALA A 1 321 ? 20.496 6.442 -23.749 1.00 86.94 321 ALA A O 1
ATOM 2525 N N . LYS A 1 322 ? 19.886 4.304 -23.442 1.00 86.00 322 LYS A N 1
ATOM 2526 C CA . LYS A 1 322 ? 18.758 4.589 -22.536 1.00 86.00 322 LYS A CA 1
ATOM 2527 C C . LYS A 1 322 ? 19.178 4.869 -21.092 1.00 86.00 322 LYS A C 1
ATOM 2529 O O . LYS A 1 322 ? 18.377 5.384 -20.310 1.00 86.00 322 LYS A O 1
ATOM 2534 N N . LEU A 1 323 ? 20.416 4.544 -20.720 1.00 87.88 323 LEU A N 1
ATOM 2535 C CA . LEU A 1 323 ? 20.879 4.632 -19.338 1.00 87.88 323 LEU A CA 1
ATOM 2536 C C . LEU A 1 323 ? 20.894 6.074 -18.789 1.00 87.88 323 LEU A C 1
ATOM 2538 O O . LEU A 1 323 ? 20.328 6.266 -17.715 1.00 87.88 323 LEU A O 1
ATOM 2542 N N . PRO A 1 324 ? 21.446 7.099 -19.477 1.00 89.25 324 PRO A N 1
ATOM 2543 C CA . PRO A 1 324 ? 21.474 8.462 -18.940 1.00 89.25 324 PRO A CA 1
ATOM 2544 C C . PRO A 1 324 ? 20.094 9.063 -18.614 1.00 89.25 324 PRO A C 1
ATOM 2546 O O . PRO A 1 324 ? 19.922 9.509 -17.477 1.00 89.25 324 PRO A O 1
ATOM 2549 N N . PRO A 1 325 ? 19.087 9.058 -19.520 1.00 85.06 325 PRO A N 1
ATOM 2550 C CA . PRO A 1 325 ? 17.769 9.603 -19.187 1.00 85.06 325 PRO A CA 1
ATOM 2551 C C . PRO A 1 325 ? 17.057 8.780 -18.105 1.00 85.06 325 PRO A C 1
ATOM 2553 O O . PRO A 1 325 ? 16.344 9.345 -17.276 1.00 85.06 325 PRO A O 1
ATOM 2556 N N . THR A 1 326 ? 17.291 7.464 -18.055 1.00 86.81 326 THR A N 1
ATOM 2557 C CA . THR A 1 326 ? 16.736 6.601 -17.000 1.00 86.81 326 THR A CA 1
ATOM 2558 C C . THR A 1 326 ? 17.330 6.935 -15.635 1.00 86.81 326 THR A C 1
ATOM 2560 O O . THR A 1 326 ? 16.584 7.082 -14.673 1.00 86.81 326 THR A O 1
ATOM 2563 N N . LEU A 1 327 ? 18.652 7.114 -15.543 1.00 88.50 327 LEU A N 1
ATOM 2564 C CA . LEU A 1 327 ? 19.318 7.488 -14.293 1.00 88.50 327 LEU A CA 1
ATOM 2565 C C . LEU A 1 327 ? 18.925 8.881 -13.819 1.00 88.50 327 LEU A C 1
ATOM 2567 O O . LEU A 1 327 ? 18.746 9.085 -12.625 1.00 88.50 327 LEU A O 1
ATOM 2571 N N . LEU A 1 328 ? 18.742 9.832 -14.737 1.00 86.25 328 LEU A N 1
ATOM 2572 C CA . LEU A 1 328 ? 18.247 11.154 -14.370 1.00 86.25 328 LEU A CA 1
ATOM 2573 C C . LEU A 1 328 ? 16.864 11.058 -13.708 1.00 86.25 328 LEU A C 1
ATOM 2575 O O . LEU A 1 328 ? 16.659 11.629 -12.640 1.00 86.25 328 LEU A O 1
ATOM 2579 N N . ALA A 1 329 ? 15.941 10.294 -14.298 1.00 84.25 329 ALA A N 1
ATOM 2580 C CA . ALA A 1 329 ? 14.622 10.064 -13.714 1.00 84.25 329 ALA A CA 1
ATOM 2581 C C . ALA A 1 329 ? 14.697 9.310 -12.373 1.00 84.25 329 ALA A C 1
ATOM 2583 O O . ALA A 1 329 ? 14.000 9.675 -11.424 1.00 84.25 329 ALA A O 1
ATOM 2584 N N . ASP A 1 330 ? 15.570 8.303 -12.270 1.00 85.56 330 ASP A N 1
ATOM 2585 C CA . ASP A 1 330 ? 15.824 7.558 -11.032 1.00 85.56 330 ASP A CA 1
ATOM 2586 C C . ASP A 1 330 ? 16.278 8.502 -9.906 1.00 85.56 330 ASP A C 1
ATOM 2588 O O . ASP A 1 330 ? 15.693 8.520 -8.823 1.00 85.56 330 ASP A O 1
ATOM 2592 N N . TYR A 1 331 ? 17.242 9.379 -10.198 1.00 86.62 331 TYR A N 1
ATOM 2593 C CA . TYR A 1 331 ? 17.805 10.346 -9.254 1.00 86.62 331 TYR A CA 1
ATOM 2594 C C . TYR A 1 331 ? 16.839 11.479 -8.890 1.00 86.62 331 TYR A C 1
ATOM 2596 O O . TYR A 1 331 ? 16.998 12.113 -7.849 1.00 86.62 331 TYR A O 1
ATOM 2604 N N . MET A 1 332 ? 15.809 11.730 -9.698 1.00 85.75 332 MET A N 1
ATOM 2605 C CA . MET A 1 332 ? 14.729 12.652 -9.337 1.00 85.75 332 MET A CA 1
ATOM 2606 C C . MET A 1 332 ? 13.691 12.005 -8.411 1.00 85.75 332 MET A C 1
ATOM 2608 O O . MET A 1 332 ? 13.083 12.696 -7.593 1.00 85.75 332 MET A O 1
ATOM 2612 N N . LEU A 1 333 ? 13.482 10.691 -8.524 1.00 82.94 333 LEU A N 1
ATOM 2613 C CA . LEU A 1 333 ? 12.440 9.966 -7.796 1.00 82.94 333 LEU A CA 1
ATOM 2614 C C . LEU A 1 333 ? 12.954 9.356 -6.485 1.00 82.94 333 LEU A C 1
ATOM 2616 O O . LEU A 1 333 ? 12.396 9.591 -5.407 1.00 82.94 333 LEU A O 1
ATOM 2620 N N . TRP A 1 334 ? 14.004 8.543 -6.573 1.00 82.38 334 TRP A N 1
ATOM 2621 C CA . TRP A 1 334 ? 14.415 7.648 -5.497 1.00 82.38 334 TRP A CA 1
ATOM 2622 C C . TRP A 1 334 ? 15.106 8.326 -4.319 1.00 82.38 334 TRP A C 1
ATOM 2624 O O . TRP A 1 334 ? 14.848 7.881 -3.207 1.00 82.38 334 TRP A O 1
ATOM 2634 N N . PRO A 1 335 ? 15.898 9.408 -4.446 1.00 81.50 335 PRO A N 1
ATOM 2635 C CA . PRO A 1 335 ? 16.455 10.095 -3.278 1.00 81.50 335 PRO A CA 1
ATOM 2636 C C . PRO A 1 335 ? 15.377 10.641 -2.347 1.00 81.50 335 PRO A C 1
ATOM 2638 O O . PRO A 1 335 ? 15.447 10.442 -1.135 1.00 81.50 335 PRO A O 1
ATOM 2641 N N . ALA A 1 336 ? 14.345 11.273 -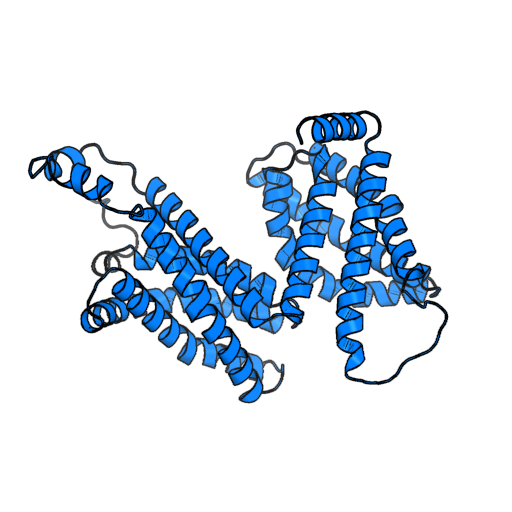2.912 1.00 79.81 336 ALA A N 1
ATOM 2642 C CA . ALA A 1 336 ? 13.212 11.778 -2.147 1.00 79.81 336 ALA A CA 1
ATOM 2643 C C . ALA A 1 336 ? 12.406 10.626 -1.528 1.00 79.81 336 ALA A C 1
ATOM 2645 O O . ALA A 1 336 ? 12.103 10.653 -0.333 1.00 79.81 336 ALA A O 1
ATOM 2646 N N . ALA A 1 337 ? 12.119 9.579 -2.310 1.00 78.38 337 ALA A N 1
ATOM 2647 C CA . ALA A 1 337 ? 11.418 8.398 -1.814 1.00 78.38 337 ALA A CA 1
ATOM 2648 C C . ALA A 1 337 ? 12.198 7.700 -0.686 1.00 78.38 337 ALA A C 1
ATOM 2650 O O . ALA A 1 337 ? 11.637 7.422 0.371 1.00 78.38 337 ALA A O 1
ATOM 2651 N N . ASN A 1 338 ? 13.499 7.476 -0.866 1.00 77.88 338 ASN A N 1
ATOM 2652 C CA . ASN A 1 338 ? 14.372 6.806 0.093 1.00 77.88 338 ASN A CA 1
ATOM 2653 C C . ASN A 1 338 ? 14.597 7.641 1.353 1.00 77.88 338 ASN A C 1
ATOM 2655 O O . ASN A 1 338 ? 14.648 7.077 2.444 1.00 77.88 338 ASN A O 1
ATOM 2659 N N . ALA A 1 339 ? 14.661 8.971 1.251 1.00 73.19 339 ALA A N 1
ATOM 2660 C CA . ALA A 1 339 ? 14.701 9.839 2.425 1.00 73.19 339 ALA A CA 1
ATOM 2661 C C . ALA A 1 339 ? 13.450 9.655 3.304 1.00 73.19 339 ALA A C 1
ATOM 2663 O O . ALA A 1 339 ? 13.563 9.567 4.527 1.00 73.19 339 ALA A O 1
ATOM 2664 N N . ILE A 1 340 ? 12.269 9.517 2.692 1.00 72.50 340 ILE A N 1
ATOM 2665 C CA . ILE A 1 340 ? 11.018 9.236 3.411 1.00 72.50 340 ILE A CA 1
ATOM 2666 C C . ILE A 1 340 ? 11.025 7.800 3.963 1.00 72.50 340 ILE A C 1
ATOM 2668 O O . ILE A 1 340 ? 10.790 7.598 5.156 1.00 72.50 340 ILE A O 1
ATOM 2672 N N . ILE A 1 341 ? 11.341 6.806 3.125 1.00 70.81 341 ILE A N 1
ATOM 2673 C CA . ILE A 1 341 ? 11.326 5.375 3.473 1.00 70.81 341 ILE A CA 1
ATOM 2674 C C . ILE A 1 341 ? 12.305 5.067 4.614 1.00 70.81 341 ILE A C 1
ATOM 2676 O O . ILE A 1 341 ? 11.943 4.401 5.582 1.00 70.81 341 ILE A O 1
ATOM 2680 N N . PHE A 1 342 ? 13.548 5.541 4.537 1.00 69.00 342 PHE A N 1
ATOM 2681 C CA . PHE A 1 342 ? 14.553 5.252 5.558 1.00 69.00 342 PHE A CA 1
ATOM 2682 C C . PHE A 1 342 ? 14.495 6.212 6.749 1.00 69.00 342 PHE A C 1
ATOM 2684 O O . PHE A 1 342 ? 14.844 5.797 7.855 1.00 69.00 342 PHE A O 1
ATOM 2691 N N . GLY A 1 343 ? 14.063 7.461 6.543 1.00 66.81 343 GLY A N 1
ATOM 2692 C CA . GLY A 1 343 ? 14.075 8.505 7.569 1.00 66.81 343 GLY A CA 1
ATOM 2693 C C . GLY A 1 343 ? 12.832 8.556 8.458 1.00 66.81 343 GLY A C 1
ATOM 2694 O O . GLY A 1 343 ? 12.955 8.890 9.634 1.00 66.81 343 GLY A O 1
ATOM 2695 N N . VAL A 1 344 ? 11.651 8.229 7.924 1.00 66.56 344 VAL A N 1
ATOM 2696 C CA . VAL A 1 344 ? 10.367 8.386 8.637 1.00 66.56 344 VAL A CA 1
ATOM 2697 C C . VAL A 1 344 ? 9.671 7.04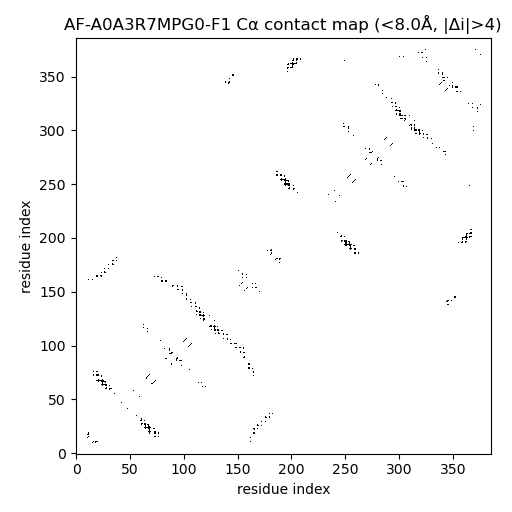6 8.870 1.00 66.56 344 VAL A C 1
ATOM 2699 O O . VAL A 1 344 ? 8.987 6.873 9.878 1.00 66.56 344 VAL A O 1
ATOM 2702 N N . VAL A 1 345 ? 9.839 6.083 7.960 1.00 57.91 345 VAL A N 1
ATOM 2703 C CA . VAL A 1 345 ? 9.065 4.836 7.986 1.00 57.91 345 VAL A CA 1
ATOM 2704 C C . VAL A 1 345 ? 9.782 3.741 8.799 1.00 57.91 345 VAL A C 1
ATOM 2706 O O . VAL A 1 345 ? 10.939 3.406 8.501 1.00 57.91 345 VAL A O 1
ATOM 2709 N N . PRO A 1 346 ? 9.114 3.135 9.807 1.00 58.50 346 PRO A N 1
ATOM 2710 C CA . PRO A 1 346 ? 9.668 2.012 10.565 1.00 58.50 346 PRO A CA 1
ATOM 2711 C C . PRO A 1 346 ? 10.006 0.811 9.669 1.00 58.50 346 PRO A C 1
ATOM 2713 O O . PRO A 1 346 ? 9.351 0.580 8.654 1.00 58.50 346 PRO A O 1
ATOM 2716 N N . LEU A 1 347 ? 11.009 0.019 10.066 1.00 58.31 347 LEU A N 1
ATOM 2717 C CA . LEU A 1 347 ? 11.634 -1.031 9.242 1.00 58.31 347 LEU A CA 1
ATOM 2718 C C . LEU A 1 347 ? 10.634 -1.986 8.562 1.00 58.31 347 LEU A C 1
ATOM 2720 O O . LEU A 1 347 ? 10.721 -2.206 7.357 1.00 58.31 347 LEU A O 1
ATOM 2724 N N . HIS A 1 348 ? 9.660 -2.499 9.311 1.00 53.41 348 HIS A N 1
ATOM 2725 C CA . HIS A 1 348 ? 8.669 -3.476 8.843 1.00 53.41 348 HIS A CA 1
ATOM 2726 C C . HIS A 1 348 ? 7.620 -2.891 7.874 1.00 53.41 348 HIS A C 1
ATOM 2728 O O . HIS A 1 348 ? 6.896 -3.640 7.220 1.00 53.41 348 HIS A O 1
ATOM 2734 N N . TYR A 1 349 ? 7.568 -1.562 7.722 1.00 53.72 349 TYR A N 1
ATOM 2735 C CA . TYR A 1 349 ? 6.608 -0.858 6.862 1.00 53.72 349 TYR A CA 1
ATOM 2736 C C . TYR A 1 349 ? 7.234 -0.153 5.660 1.00 53.72 349 TYR A C 1
ATOM 2738 O O . TYR A 1 349 ? 6.530 0.474 4.866 1.00 53.72 349 TYR A O 1
ATOM 2746 N N . ARG A 1 350 ? 8.550 -0.271 5.484 1.00 67.25 350 ARG A N 1
ATOM 2747 C CA . ARG A 1 350 ? 9.246 0.274 4.311 1.00 67.25 350 ARG A CA 1
ATOM 2748 C C . ARG A 1 350 ? 8.752 -0.381 3.024 1.00 67.25 350 ARG A C 1
ATOM 2750 O O . ARG A 1 350 ? 8.489 0.302 2.042 1.00 67.25 350 ARG A O 1
ATOM 2757 N N . THR A 1 351 ? 8.533 -1.693 3.071 1.00 66.94 351 THR A N 1
ATOM 2758 C CA . THR A 1 351 ? 8.143 -2.520 1.926 1.00 66.94 351 THR A CA 1
ATOM 2759 C C . THR A 1 351 ? 6.849 -2.055 1.231 1.00 66.94 351 THR A C 1
ATOM 2761 O O . THR A 1 351 ? 6.903 -1.834 0.021 1.00 66.94 351 THR A O 1
ATOM 2764 N N . PRO A 1 352 ? 5.715 -1.813 1.925 1.00 64.12 352 PRO A N 1
ATOM 2765 C CA . PRO A 1 352 ? 4.517 -1.246 1.299 1.00 64.12 352 PRO A CA 1
ATOM 2766 C C . PRO A 1 352 ? 4.739 0.087 0.570 1.00 64.12 352 PRO A C 1
ATOM 2768 O O . PRO A 1 352 ? 4.294 0.236 -0.568 1.00 64.12 352 PRO A O 1
ATOM 2771 N N . LEU A 1 353 ? 5.445 1.047 1.183 1.00 68.12 353 LEU A N 1
ATOM 2772 C CA . LEU A 1 353 ? 5.705 2.345 0.549 1.00 68.12 353 LEU A CA 1
ATOM 2773 C C . LEU A 1 353 ? 6.611 2.186 -0.678 1.00 68.12 353 LEU A C 1
ATOM 2775 O O . LEU A 1 353 ? 6.325 2.755 -1.731 1.00 68.12 353 LEU A O 1
ATOM 2779 N N . THR A 1 354 ? 7.651 1.353 -0.571 1.00 74.38 354 THR A N 1
ATOM 2780 C CA . THR A 1 354 ? 8.507 1.002 -1.707 1.00 74.38 354 THR A CA 1
ATOM 2781 C C . THR A 1 354 ? 7.684 0.420 -2.852 1.00 74.38 354 THR A C 1
ATOM 2783 O O . THR A 1 354 ? 7.842 0.875 -3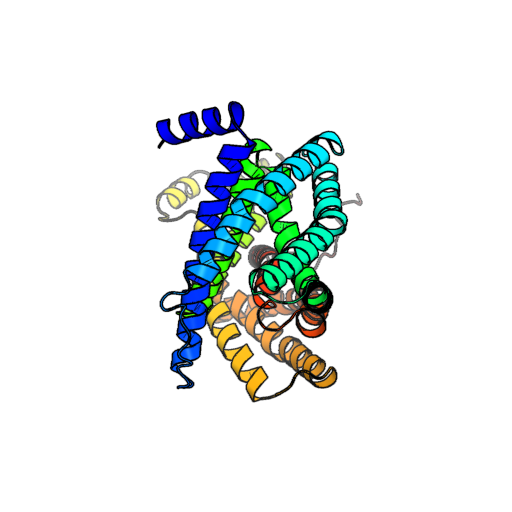.974 1.00 74.38 354 THR A O 1
ATOM 2786 N N . HIS A 1 355 ? 6.748 -0.502 -2.596 1.00 78.50 355 HIS A N 1
ATOM 2787 C CA . HIS A 1 355 ? 5.896 -1.082 -3.644 1.00 78.50 355 HIS A CA 1
ATOM 2788 C C . HIS A 1 355 ? 5.041 -0.048 -4.387 1.00 78.50 355 HIS A C 1
ATOM 2790 O O . HIS A 1 355 ? 4.832 -0.178 -5.593 1.00 78.50 355 HIS A O 1
ATOM 2796 N N . CYS A 1 356 ? 4.583 0.996 -3.696 1.00 72.56 356 CYS A N 1
ATOM 2797 C CA . CYS A 1 356 ? 3.812 2.074 -4.313 1.00 72.56 356 CYS A CA 1
ATOM 2798 C C . CYS A 1 356 ? 4.676 2.892 -5.280 1.00 72.56 356 CYS A C 1
ATOM 2800 O O . CYS A 1 356 ? 4.285 3.118 -6.426 1.00 72.56 356 CYS A O 1
ATOM 2802 N N . VAL A 1 357 ? 5.877 3.277 -4.840 1.00 80.25 357 VAL A N 1
ATOM 2803 C CA . VAL A 1 357 ? 6.861 3.974 -5.683 1.00 80.25 357 VAL A CA 1
ATOM 2804 C C . VAL A 1 357 ? 7.318 3.069 -6.833 1.00 80.25 357 VAL A C 1
ATOM 2806 O O . VAL A 1 357 ? 7.413 3.521 -7.972 1.00 80.25 357 VAL A O 1
ATOM 2809 N N . SER A 1 358 ? 7.497 1.769 -6.580 1.00 81.88 358 SER A N 1
ATOM 2810 C CA . SER A 1 358 ? 7.850 0.775 -7.596 1.00 81.88 358 SER A CA 1
ATOM 2811 C C . SER A 1 358 ? 6.792 0.627 -8.687 1.00 81.88 358 SER A C 1
ATOM 2813 O O . SER A 1 358 ? 7.159 0.375 -9.829 1.00 81.88 358 SER A O 1
ATOM 2815 N N . LEU A 1 359 ? 5.498 0.800 -8.391 1.00 83.25 359 LEU A N 1
ATOM 2816 C CA . LEU A 1 359 ? 4.461 0.770 -9.427 1.00 83.25 359 LEU A CA 1
ATOM 2817 C C . LEU A 1 359 ? 4.622 1.943 -10.405 1.00 83.25 359 LEU A C 1
ATOM 2819 O O . LEU A 1 359 ? 4.596 1.738 -11.621 1.00 83.25 359 LEU A O 1
ATOM 2823 N N . VAL A 1 360 ? 4.850 3.152 -9.881 1.00 83.69 360 VAL A N 1
ATOM 2824 C CA . VAL A 1 360 ? 5.131 4.347 -10.696 1.00 83.69 360 VAL A CA 1
ATOM 2825 C C . VAL A 1 360 ? 6.400 4.132 -11.518 1.00 83.69 360 VAL A C 1
ATOM 2827 O O . VAL A 1 360 ? 6.382 4.299 -12.735 1.00 83.69 360 VAL A O 1
ATOM 2830 N N . TRP A 1 361 ? 7.469 3.665 -10.871 1.00 86.81 361 TRP A N 1
ATOM 2831 C CA . TRP A 1 361 ? 8.740 3.371 -11.526 1.00 86.81 361 TRP A CA 1
ATOM 2832 C C . TRP A 1 361 ? 8.611 2.311 -12.628 1.00 86.81 361 TRP A C 1
ATOM 2834 O O . TRP A 1 361 ? 9.135 2.492 -13.718 1.00 86.81 361 TRP A O 1
ATOM 2844 N N . SER A 1 362 ? 7.860 1.231 -12.397 1.00 81.38 362 SER A N 1
ATOM 2845 C CA . SER A 1 362 ? 7.643 0.181 -13.403 1.00 81.38 362 SER A CA 1
ATOM 2846 C C . SER A 1 362 ? 6.824 0.658 -14.606 1.00 81.38 362 SER A C 1
ATOM 2848 O O . SER A 1 362 ? 7.064 0.210 -15.725 1.00 81.38 362 SER A O 1
ATOM 2850 N N . THR A 1 363 ? 5.899 1.600 -14.388 1.00 80.75 363 THR A N 1
ATOM 2851 C CA . THR A 1 363 ? 5.154 2.261 -15.468 1.00 80.75 363 THR A CA 1
ATOM 2852 C C . THR A 1 363 ? 6.118 3.074 -16.334 1.00 80.75 363 THR A C 1
ATOM 2854 O O . THR A 1 363 ? 6.158 2.882 -17.546 1.00 80.75 363 THR A O 1
ATOM 2857 N N . PHE A 1 364 ? 6.960 3.898 -15.701 1.00 86.75 364 PHE A N 1
ATOM 2858 C CA . PHE A 1 364 ? 7.992 4.681 -16.383 1.00 86.75 364 PHE A CA 1
ATOM 2859 C C . PHE A 1 364 ? 8.999 3.800 -17.134 1.00 86.75 364 PHE A C 1
ATOM 2861 O O . PHE A 1 364 ? 9.300 4.058 -18.293 1.00 86.75 364 PHE A O 1
ATOM 2868 N N . LEU A 1 365 ? 9.502 2.731 -16.510 1.00 79.31 365 LEU A N 1
ATOM 2869 C CA . LEU A 1 365 ? 10.439 1.807 -17.153 1.00 79.31 365 LEU A CA 1
ATOM 2870 C C . LEU A 1 365 ? 9.824 1.110 -18.365 1.00 79.31 365 LEU A C 1
ATOM 2872 O O . LEU A 1 365 ? 10.510 0.922 -19.368 1.00 79.31 365 LEU A O 1
ATOM 2876 N N . SER A 1 366 ? 8.546 0.732 -18.287 1.00 81.19 366 SER A N 1
ATOM 2877 C CA . SER A 1 366 ? 7.844 0.154 -19.430 1.00 81.19 366 SER A CA 1
ATOM 2878 C C . SER A 1 366 ? 7.746 1.148 -20.589 1.00 81.19 366 SER A C 1
ATOM 2880 O O . SER A 1 366 ? 8.038 0.773 -21.724 1.00 81.19 366 SER A O 1
ATOM 2882 N N . GLU A 1 367 ? 7.390 2.402 -20.316 1.00 80.44 367 GLU A N 1
ATOM 2883 C CA . GLU A 1 367 ? 7.345 3.478 -21.313 1.00 80.44 367 GLU A CA 1
ATOM 2884 C C . GLU A 1 367 ? 8.739 3.776 -21.896 1.00 80.44 367 GLU A C 1
ATOM 2886 O O . GLU A 1 367 ? 8.928 3.847 -23.107 1.00 80.44 367 GLU A O 1
ATOM 2891 N N . MET A 1 368 ? 9.770 3.867 -21.057 1.00 82.25 368 MET A N 1
ATOM 2892 C CA . MET A 1 368 ? 11.149 4.078 -21.504 1.00 82.25 368 MET A CA 1
ATOM 2893 C C . MET A 1 368 ? 11.661 2.905 -22.353 1.00 82.25 368 MET A C 1
ATOM 2895 O O . MET A 1 368 ? 12.451 3.091 -23.279 1.00 82.25 368 MET A O 1
ATOM 2899 N N . ALA A 1 369 ? 11.223 1.676 -22.065 1.00 74.44 369 ALA A N 1
ATOM 2900 C CA . ALA A 1 369 ? 11.590 0.493 -22.836 1.00 74.44 369 ALA A CA 1
ATOM 2901 C C . ALA A 1 369 ? 10.950 0.474 -24.234 1.00 74.44 369 ALA A C 1
ATOM 2903 O O . ALA A 1 369 ? 11.631 0.053 -25.173 1.00 74.44 369 ALA A O 1
ATOM 2904 N N . SER A 1 370 ? 9.713 0.966 -24.385 1.00 76.62 370 SER A N 1
ATOM 2905 C CA . SER A 1 370 ? 8.986 0.978 -25.664 1.00 76.62 370 SER A CA 1
ATOM 2906 C C . SER A 1 370 ? 9.477 2.039 -26.650 1.00 76.62 370 SER A C 1
ATOM 2908 O O . SER A 1 370 ? 9.478 1.783 -27.851 1.00 76.62 370 SER A O 1
ATOM 2910 N N . HIS A 1 371 ? 9.942 3.195 -26.172 1.00 72.75 371 HIS A N 1
ATOM 2911 C CA . HIS A 1 371 ? 10.391 4.285 -27.042 1.00 72.75 371 HIS A CA 1
ATOM 2912 C C . HIS A 1 371 ? 11.777 4.030 -27.656 1.00 72.75 371 HIS A C 1
ATOM 2914 O O . HIS A 1 371 ? 12.675 3.478 -27.013 1.00 72.75 371 HIS A O 1
ATOM 2920 N N . GLU A 1 372 ? 11.987 4.459 -28.901 1.00 59.91 372 GLU A N 1
ATOM 2921 C CA . GLU A 1 372 ? 13.301 4.405 -29.548 1.00 59.91 372 GLU A CA 1
ATOM 2922 C C . GLU A 1 372 ? 14.288 5.425 -28.946 1.00 59.91 372 GLU A C 1
ATOM 2924 O O . GLU A 1 372 ? 13.879 6.531 -28.580 1.00 59.91 372 GLU A O 1
ATOM 2929 N N . PRO A 1 373 ? 15.602 5.113 -28.884 1.00 50.56 373 PRO A N 1
ATOM 2930 C CA . PRO A 1 373 ? 16.612 5.995 -28.287 1.00 50.56 373 PRO A CA 1
ATOM 2931 C C . PRO A 1 373 ? 16.664 7.409 -28.888 1.00 50.56 373 PRO A C 1
ATOM 2933 O O . PRO A 1 373 ? 16.963 8.363 -28.177 1.00 50.56 373 PRO A O 1
ATOM 2936 N N . LEU A 1 374 ? 16.353 7.553 -30.183 1.00 44.91 374 LEU A N 1
ATOM 2937 C CA . LEU A 1 374 ? 16.438 8.817 -30.926 1.00 44.91 374 LEU A CA 1
ATOM 2938 C C . LEU A 1 374 ? 15.313 9.811 -30.595 1.00 44.91 374 LEU A C 1
ATOM 2940 O O . LEU A 1 374 ? 15.471 11.003 -30.838 1.00 44.91 374 LEU A O 1
ATOM 2944 N N . ARG A 1 375 ? 14.194 9.360 -30.009 1.00 42.59 375 ARG A N 1
ATOM 2945 C CA . ARG A 1 375 ? 13.103 10.253 -29.572 1.00 42.59 375 ARG A CA 1
ATOM 2946 C C . ARG A 1 375 ? 13.328 10.848 -28.175 1.00 42.59 375 ARG A C 1
ATOM 2948 O O . ARG A 1 375 ? 12.586 11.732 -27.768 1.00 42.59 375 ARG A O 1
ATOM 2955 N N . LEU A 1 376 ? 14.356 10.401 -27.447 1.00 43.09 376 LEU A N 1
ATOM 2956 C CA . LEU A 1 376 ? 14.652 10.836 -26.073 1.00 43.09 376 LEU A CA 1
ATOM 2957 C C . LEU A 1 376 ? 15.516 12.109 -25.996 1.00 43.09 376 LEU A C 1
ATOM 2959 O O . LEU A 1 376 ? 15.708 12.649 -24.909 1.00 43.09 376 LEU A O 1
ATOM 2963 N N . THR A 1 377 ? 16.042 12.592 -27.126 1.00 35.47 377 THR A N 1
ATOM 2964 C CA . THR A 1 377 ? 16.856 13.819 -27.208 1.00 35.47 377 THR A CA 1
ATOM 2965 C C . THR A 1 377 ? 16.048 15.079 -27.509 1.00 35.47 377 THR A C 1
ATOM 2967 O O . THR A 1 377 ? 16.630 16.161 -27.526 1.00 35.47 377 THR A O 1
ATOM 2970 N N . ALA A 1 378 ? 14.733 14.974 -27.719 1.00 31.25 378 ALA A N 1
ATOM 2971 C CA . ALA A 1 378 ? 13.846 16.128 -27.815 1.00 31.25 378 ALA A CA 1
ATOM 2972 C C . ALA A 1 378 ? 13.234 16.402 -26.429 1.00 31.25 378 ALA A C 1
ATOM 2974 O O . ALA A 1 378 ? 12.319 15.689 -26.008 1.00 31.25 378 ALA A O 1
ATOM 2975 N N . PRO A 1 379 ? 13.735 17.391 -25.667 1.00 32.00 379 PRO A N 1
ATOM 2976 C CA . PRO A 1 379 ? 13.052 17.813 -24.461 1.00 32.00 379 PRO A CA 1
ATOM 2977 C C . PRO A 1 379 ? 11.746 18.483 -24.895 1.00 32.00 379 PRO A C 1
ATOM 2979 O O . PRO A 1 379 ? 11.770 19.377 -25.729 1.00 32.00 379 PRO A O 1
ATOM 2982 N N . TRP A 1 380 ? 10.618 18.026 -24.355 1.00 38.00 380 TRP A N 1
ATOM 2983 C CA . TRP A 1 380 ? 9.384 18.798 -24.169 1.00 38.00 380 TRP A CA 1
ATOM 2984 C C . TRP A 1 380 ? 9.181 19.993 -25.126 1.00 38.00 380 TRP A C 1
ATOM 2986 O O . TRP A 1 380 ? 9.525 21.122 -24.791 1.00 38.00 380 TRP A O 1
ATOM 2996 N N . GLY A 1 381 ? 8.544 19.745 -26.274 1.00 39.91 381 GLY A N 1
ATOM 2997 C CA . GLY A 1 381 ? 7.948 20.787 -27.112 1.00 39.91 381 GLY A CA 1
ATOM 2998 C C . GLY A 1 381 ? 8.892 21.448 -28.117 1.00 39.91 381 GLY A C 1
ATOM 2999 O O . GLY A 1 381 ? 9.463 22.499 -27.853 1.00 39.91 381 GLY A O 1
ATOM 3000 N N . SER A 1 382 ? 8.937 20.904 -29.331 1.00 34.03 382 SER A N 1
ATOM 3001 C CA . SER A 1 382 ? 9.359 21.665 -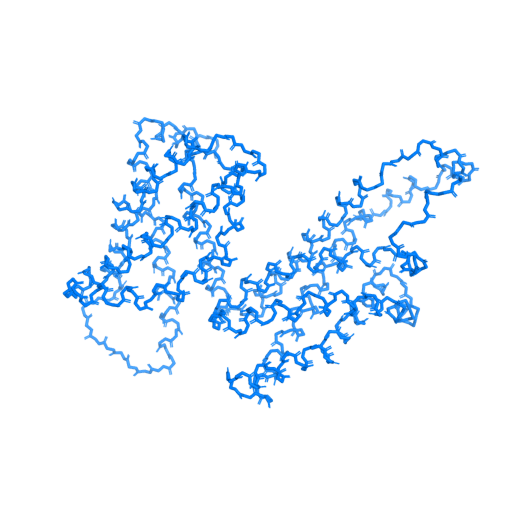30.513 1.00 34.03 382 SER A CA 1
ATOM 3002 C C . SER A 1 382 ? 8.607 21.244 -31.780 1.00 34.03 382 SER A C 1
ATOM 3004 O O . SER A 1 382 ? 9.194 21.238 -32.850 1.00 34.03 382 SER A O 1
ATOM 3006 N N . ASP A 1 383 ? 7.314 20.922 -31.653 1.00 36.97 383 ASP A N 1
ATOM 3007 C CA . ASP A 1 383 ? 6.397 20.694 -32.790 1.00 36.97 383 ASP A CA 1
ATOM 3008 C C . ASP A 1 383 ? 5.258 21.736 -32.833 1.00 36.97 383 ASP A C 1
ATOM 3010 O O . ASP A 1 383 ? 4.166 21.489 -33.339 1.00 36.97 383 ASP A O 1
ATOM 3014 N N . GLN A 1 384 ? 5.490 22.932 -32.287 1.00 36.12 384 GLN A N 1
ATOM 3015 C CA . GLN A 1 384 ? 4.581 24.071 -32.448 1.00 36.12 384 GLN A CA 1
ATOM 3016 C C . GLN A 1 384 ? 5.351 25.351 -32.758 1.00 36.12 384 GLN A C 1
ATOM 3018 O O . GLN A 1 384 ? 5.327 26.266 -31.951 1.00 36.12 384 GLN A O 1
ATOM 3023 N N . LEU A 1 385 ? 6.029 25.416 -33.905 1.00 31.55 385 LEU A N 1
ATOM 3024 C CA . LEU A 1 385 ? 6.310 26.670 -34.618 1.00 31.55 385 LEU A CA 1
ATOM 3025 C C . LEU A 1 385 ? 6.513 26.350 -36.111 1.00 31.55 385 LEU A C 1
ATOM 3027 O O . LEU A 1 385 ? 7.631 26.094 -36.555 1.00 31.55 385 LEU A O 1
ATOM 3031 N N . LEU A 1 386 ? 5.404 26.347 -36.857 1.00 32.91 386 LEU A N 1
ATOM 3032 C CA . LEU A 1 386 ? 5.367 26.920 -38.204 1.00 32.91 386 LEU A CA 1
ATOM 3033 C C . LEU A 1 386 ? 4.913 28.373 -38.072 1.00 32.91 386 LEU A C 1
ATOM 3035 O O . LEU A 1 386 ? 3.987 28.603 -37.255 1.00 32.91 386 LEU A O 1
#

pLDDT: mean 80.36, std 17.09, range [31.25, 96.56]

Organism: NCBI:txid325452

Nearest PDB structures (foldseek):
  4xdl-assembly2_C  TM=2.270E-01  e=4.942E+00  Homo sapiens
  6m7f-assembly1_A  TM=1.774E-01  e=5.355E+00  Streptomyces clavuligerus

Sequence (386 aa):
MRGFRLKYDKWLHDSPLVTKGVTSAILFGVGDRIAQRIEGSETDDNGDKDDSADRHGLKRTARMVLWGGVLFAPIGHAWYNFLEKAVRGTTRAAVAKKIAADQLLFSPPLSLTFFTYAGVSEGKPLREAVETAVAKLPPTLAVNWTVWPLVHVCTFGFVPLEYRILFINLMRRIGELYHFWLHEAPLLTKIITAATLFGTGDRIAQRLEAKVLPHSPFEEGIWSEQSPHNEKADERSRLVSTSTARTLRMMIWGGLFAAPIMHHWFHLIERAIPGTGKLVVAKKVAADMLIIAPSTSLAFFTVTKTMEGDPVRDAFAVAKAKLPPTLLADYMLWPAANAIIFGVVPLHYRTPLTHCVSLVWSTFLSEMASHEPLRLTAPWGSDQLL

Solvent-accessible surface area (backbone atoms only — not comparable to full-atom values): 21008 Å² total; per-residue (Å²): 114,73,69,58,53,57,51,50,51,48,39,43,70,79,37,43,62,60,47,44,8,55,56,30,16,53,52,34,28,53,44,43,53,52,50,53,53,49,54,56,66,63,47,78,82,54,92,72,84,81,89,70,100,50,97,76,49,56,67,62,27,51,52,37,20,46,43,23,22,68,47,49,30,47,53,49,50,53,48,54,54,49,47,49,69,75,46,65,73,56,48,74,67,34,32,51,52,51,40,50,47,43,62,70,65,43,44,57,61,51,51,38,50,49,38,27,48,52,31,40,76,72,71,40,56,64,68,60,12,42,56,52,17,61,69,50,40,62,69,49,47,59,52,45,67,60,53,46,57,64,55,39,51,48,41,51,56,71,44,56,81,89,49,37,65,60,51,52,54,49,55,52,45,52,51,51,52,50,52,45,37,44,68,80,37,44,66,64,44,40,19,56,50,30,16,51,36,21,28,50,12,27,56,50,28,56,56,48,53,62,64,75,52,71,83,58,82,71,59,59,71,73,63,63,82,71,70,90,77,54,62,76,56,56,60,73,70,46,95,60,55,72,70,56,49,53,28,49,49,36,19,46,44,22,21,74,43,48,29,55,52,51,56,53,46,57,55,48,49,48,70,75,52,67,75,79,50,74,67,44,48,51,51,52,53,49,47,44,61,71,49,47,51,55,52,51,52,36,48,48,40,19,51,54,33,34,76,73,68,42,57,62,72,59,15,40,53,53,15,60,65,48,39,61,67,50,50,52,53,44,64,67,47,47,58,62,50,45,49,46,38,73,71,71,39,58,80,92,54,29,60,66,46,50,52,56,54,46,30,56,49,27,18,52,51,41,46,62,66,72,51,62,74,81,67,70,76,62,74,86,83,87,88,83,80,133

Foldseek 3Di:
DVVVVVVLVVCCVVPVLQSQLQLQLVLQLVLVLLVVVLVVVVCVVPPDDDDDDCPRCVLVSNLSSCCRRPPVRVLLLVLLVVLCVVQPDQPPVSLVVSLCCCLPPPLQVSQLVVQLSSCVSVVHDSVVSNVVSVVVRQQVSLLCVLFVSVLSNCLRNPNPSSCSSVSVSVVVSVVSVLLSCCSVPVLQSQLQLQLVLLLLLLVVLVVVVVVVDPPDPVVCVPPVPPDPDPPVVVCVVDPDDPSVLLSNLSSCCRRVPVSVVVVVLVVVLCVVQPDQDPVSLVVSLVCCLPPVQQVSQLCSQLSSVVSVVDDSVVSNVQSVLLRVVSSVVCVVQVVVLSCSLSVRHDPSSSVSSVSVSSSNSSNVSSNSSPDGSVVVPDPDDDPPDD

Secondary structure (DSSP, 8-state):
-HHHHHHHHHHHHH-HHHHHHHHHHHHHHHHHHHHHHHHHHHHTTS------S-TTSHHHHHHHHHIIIIIIHHHHHHHHHHHHHHS-S--HHHHHHHHHHIIIIIHHHHHHHHHHHHHHHTT--HHHHHHHHHHHHHHHHHHHHHHHHHHHHHHHHTS-GGGHHHHHHHHHHHHHHHHHHHHHSHHHHHHHHHHHHHHHHHHHHHHHHHHH----TTTHHHHTTS-TTSHHHHHHH-SS-HHHHHHHHHHHIIIIIIHHHHHHHHHHHHHHS---SHHHHHHHHHHIIIIIHHHHHHHHHHHHHHTTT--HHHHHHHHHHHHHHHHHHHHHHHHHHHHHHHHTS-GGGHHHHHHHHHHHHHHHHHHHHHS-GGGGGS-S--S---